Protein AF-A0A316QRC8-F1 (afdb_monomer)

Structure (mmCIF, N/CA/C/O backbone):
data_AF-A0A316QRC8-F1
#
_entry.id   AF-A0A316QRC8-F1
#
loop_
_atom_site.group_PDB
_atom_site.id
_atom_site.type_symbol
_atom_site.label_atom_id
_atom_site.label_alt_id
_atom_site.label_comp_id
_atom_site.label_asym_id
_atom_site.label_entity_id
_atom_site.label_seq_id
_atom_site.pdbx_PDB_ins_code
_atom_site.Cartn_x
_atom_site.Cartn_y
_atom_site.Cartn_z
_atom_site.occupancy
_atom_site.B_iso_or_equiv
_atom_site.auth_seq_id
_atom_site.auth_comp_id
_atom_site.auth_asym_id
_atom_site.auth_atom_id
_atom_site.pdbx_PDB_model_num
ATOM 1 N N . MET A 1 1 ? -57.124 28.593 66.346 1.00 30.78 1 MET A N 1
ATOM 2 C CA . MET A 1 1 ? -56.833 29.685 65.395 1.00 30.78 1 MET A CA 1
ATOM 3 C C . MET A 1 1 ? -55.646 30.478 65.911 1.00 30.78 1 MET A C 1
ATOM 5 O O . MET A 1 1 ? -55.720 30.934 67.038 1.00 30.78 1 MET A O 1
ATOM 9 N N . LYS A 1 2 ? -54.614 30.588 65.060 1.00 25.95 2 LYS A N 1
ATOM 10 C CA . LYS A 1 2 ? -53.671 31.711 64.886 1.00 25.95 2 LYS A CA 1
ATOM 11 C C . LYS A 1 2 ? -52.873 32.191 66.118 1.00 25.95 2 LYS A C 1
ATOM 13 O O . LYS A 1 2 ? -53.439 32.685 67.077 1.00 25.95 2 LYS A O 1
ATOM 18 N N . GLN A 1 3 ? -51.555 31.930 66.129 1.00 27.58 3 GLN A N 1
ATOM 19 C CA . GLN A 1 3 ? -50.476 32.797 65.573 1.00 27.58 3 GLN A CA 1
ATOM 20 C C . GLN A 1 3 ? -50.125 33.919 66.574 1.00 27.58 3 GLN A C 1
ATOM 22 O O . GLN A 1 3 ? -51.022 34.516 67.138 1.00 27.58 3 GLN A O 1
ATOM 27 N N . VAL A 1 4 ? -48.891 34.309 66.892 1.00 28.42 4 VAL A N 1
ATOM 28 C CA . VAL A 1 4 ? -47.523 34.095 66.398 1.00 28.42 4 VAL A CA 1
ATOM 29 C C . VAL A 1 4 ? -46.621 34.331 67.622 1.00 28.42 4 VAL A C 1
ATOM 31 O O . VAL A 1 4 ? -46.862 35.268 68.383 1.00 28.42 4 VAL A O 1
ATOM 34 N N . ARG A 1 5 ? -45.561 33.537 67.818 1.00 27.73 5 ARG A N 1
ATOM 35 C CA . ARG A 1 5 ? -44.483 33.825 68.783 1.00 27.73 5 ARG A CA 1
ATOM 36 C C . ARG A 1 5 ? -43.112 33.572 68.149 1.00 27.73 5 ARG A C 1
ATOM 38 O O . ARG A 1 5 ? -42.882 32.459 67.699 1.00 27.73 5 ARG A O 1
ATOM 45 N N . LYS A 1 6 ? -42.238 34.581 68.315 1.00 29.78 6 LYS A N 1
ATOM 46 C CA . LYS A 1 6 ? -40.765 34.548 68.507 1.00 29.78 6 LYS A CA 1
ATOM 47 C C . LYS A 1 6 ? -39.896 34.025 67.353 1.00 29.78 6 LYS A C 1
ATOM 49 O O . LYS A 1 6 ? -40.322 33.176 66.599 1.00 29.78 6 LYS A O 1
ATOM 54 N N . SER A 1 7 ? -38.604 34.326 67.247 1.00 27.55 7 SER A N 1
ATOM 55 C CA . SER A 1 7 ? -37.726 35.487 67.492 1.00 27.55 7 SER A CA 1
ATOM 56 C C . SER A 1 7 ? -36.323 34.990 67.103 1.00 27.55 7 SER A C 1
ATOM 58 O O . SER A 1 7 ? -35.970 33.902 67.538 1.00 27.55 7 SER A O 1
ATOM 60 N N . LEU A 1 8 ? -35.546 35.796 66.376 1.00 30.91 8 LEU A N 1
ATOM 61 C CA . LEU A 1 8 ? -34.074 35.814 66.279 1.00 30.91 8 LEU A CA 1
ATOM 62 C C . LEU A 1 8 ? -33.249 34.506 66.103 1.00 30.91 8 LEU A C 1
ATOM 64 O O . LEU A 1 8 ? -33.177 33.647 66.974 1.00 30.91 8 LEU A O 1
ATOM 68 N N . SER A 1 9 ? -32.393 34.575 65.072 1.00 27.25 9 SER A N 1
ATOM 69 C CA . SER A 1 9 ? -31.027 34.025 64.937 1.00 27.25 9 SER A CA 1
ATOM 70 C C . SER A 1 9 ? -30.808 32.837 63.979 1.00 27.25 9 SER A C 1
ATOM 72 O O . SER A 1 9 ? -31.315 31.745 64.179 1.00 27.25 9 SER A O 1
ATOM 74 N N . LYS A 1 10 ? -29.965 33.130 62.973 1.00 29.55 10 LYS A N 1
ATOM 75 C CA . LYS A 1 10 ? -28.967 32.296 62.275 1.00 29.55 10 LYS A CA 1
ATOM 76 C C . LYS A 1 10 ? -29.383 31.000 61.541 1.00 29.55 10 LYS A C 1
ATOM 78 O O . LYS A 1 10 ? -29.820 30.032 62.138 1.00 29.55 10 LYS A O 1
ATOM 83 N N . ILE A 1 11 ? -28.941 30.991 60.273 1.00 26.67 11 ILE A N 1
ATOM 84 C CA . ILE A 1 11 ? -28.459 29.867 59.443 1.00 26.67 11 ILE A CA 1
ATOM 85 C C . ILE A 1 11 ? -29.518 29.087 58.635 1.00 26.67 11 ILE A C 1
ATOM 87 O O . ILE A 1 11 ? -30.279 28.293 59.164 1.00 26.67 11 ILE A O 1
ATOM 91 N N . VAL A 1 12 ? -29.466 29.354 57.318 1.00 27.56 12 VAL A N 1
ATOM 92 C CA . VAL A 1 12 ? -29.507 28.436 56.155 1.00 27.56 12 VAL A CA 1
ATOM 93 C C . VAL A 1 12 ? -30.570 27.329 56.153 1.00 27.56 12 VAL A C 1
ATOM 95 O O . VAL A 1 12 ? -30.453 26.373 56.907 1.00 27.56 12 VAL A O 1
ATOM 98 N N . ALA A 1 13 ? -31.514 27.398 55.199 1.00 23.20 13 ALA A N 1
ATOM 99 C CA . ALA A 1 13 ? -31.775 26.365 54.175 1.00 23.20 13 ALA A CA 1
ATOM 100 C C . ALA A 1 13 ? -33.200 26.454 53.570 1.00 23.20 13 ALA A C 1
ATOM 102 O O . ALA A 1 13 ? -34.162 26.804 54.246 1.00 23.20 13 ALA A O 1
ATOM 103 N N . VAL A 1 14 ? -33.296 26.002 52.311 1.00 23.88 14 VAL A N 1
ATOM 104 C CA . VAL A 1 14 ? -34.482 25.470 51.605 1.00 23.88 14 VAL A CA 1
ATOM 105 C C . VAL A 1 14 ? -35.490 26.472 51.004 1.00 23.88 14 VAL A C 1
ATOM 107 O O . VAL A 1 14 ? -36.425 26.920 51.658 1.00 23.88 14 VAL A O 1
ATOM 110 N N . MET A 1 15 ? -35.392 26.678 49.684 1.00 23.02 15 MET A N 1
ATOM 111 C CA . MET A 1 15 ? -36.567 26.808 48.811 1.00 23.02 15 MET A CA 1
ATOM 112 C C . MET A 1 15 ? -36.724 25.497 48.033 1.00 23.02 15 MET A C 1
ATOM 114 O O . MET A 1 15 ? -35.818 25.093 47.309 1.00 23.02 15 MET A O 1
ATOM 118 N N . LEU A 1 16 ? -37.862 24.825 48.212 1.00 24.53 16 LEU A N 1
ATOM 119 C CA . LEU A 1 16 ? -38.222 23.581 47.538 1.00 24.53 16 LEU A CA 1
ATOM 120 C C . LEU A 1 16 ? -39.649 23.728 47.006 1.00 24.53 16 LEU A C 1
ATOM 122 O O . LEU A 1 16 ? -40.560 24.011 47.780 1.00 24.53 16 LEU A O 1
ATOM 126 N N . THR A 1 17 ? -39.790 23.506 45.697 1.00 25.14 17 THR A N 1
ATOM 127 C CA . THR A 1 17 ? -40.878 22.821 44.960 1.00 25.14 17 THR A CA 1
ATOM 128 C C . THR A 1 17 ? -41.356 23.568 43.713 1.00 25.14 17 THR A C 1
ATOM 130 O O . THR A 1 17 ? -42.276 24.374 43.761 1.00 25.14 17 THR A O 1
ATOM 133 N N . ALA A 1 18 ? -40.735 23.239 42.576 1.00 25.23 18 ALA A N 1
ATOM 134 C CA . ALA A 1 18 ? -41.411 22.738 41.372 1.00 25.23 18 ALA A CA 1
ATOM 135 C C . ALA A 1 18 ? -40.350 22.457 40.289 1.00 25.23 18 ALA A C 1
ATOM 137 O O . ALA A 1 18 ? -40.091 23.293 39.432 1.00 25.23 18 ALA A O 1
ATOM 138 N N . ALA A 1 19 ? -39.712 21.285 40.341 1.00 25.11 19 ALA A N 1
ATOM 139 C CA . ALA A 1 19 ? -38.920 20.770 39.227 1.00 25.11 19 ALA A CA 1
ATOM 140 C C . ALA A 1 19 ? -39.454 19.380 38.878 1.00 25.11 19 ALA A C 1
ATOM 142 O O . ALA A 1 19 ? -39.429 18.468 39.706 1.00 25.11 19 ALA A O 1
ATOM 143 N N . MET A 1 20 ? -40.000 19.260 37.668 1.00 26.17 20 MET A N 1
ATOM 144 C CA . MET A 1 20 ? -40.264 17.980 37.023 1.00 26.17 20 MET A CA 1
ATOM 145 C C . MET A 1 20 ? -38.960 17.175 36.999 1.00 26.17 20 MET A C 1
ATOM 147 O O . MET A 1 20 ? -37.925 17.673 36.561 1.00 26.17 20 MET A O 1
ATOM 151 N N . LEU A 1 21 ? -39.020 15.943 37.501 1.00 26.75 21 LEU A N 1
ATOM 152 C CA . LEU A 1 21 ? -37.953 14.953 37.408 1.00 26.75 21 LEU A CA 1
ATOM 153 C C . LEU A 1 21 ? -37.704 14.616 35.933 1.00 26.75 21 LEU A C 1
ATOM 155 O O . LEU A 1 21 ? -38.413 13.799 35.354 1.00 26.75 21 LEU A O 1
ATOM 159 N N . ILE A 1 22 ? -36.682 15.230 35.345 1.00 28.55 22 ILE A N 1
ATOM 160 C CA . ILE A 1 22 ? -35.956 14.660 34.212 1.00 28.55 22 ILE A CA 1
ATOM 161 C C . ILE A 1 22 ? -34.703 14.042 34.831 1.00 28.55 22 ILE A C 1
ATOM 163 O O . ILE A 1 22 ? -33.866 14.751 35.388 1.00 28.55 22 ILE A O 1
ATOM 167 N N . GLN A 1 23 ? -34.618 12.713 34.829 1.00 27.69 23 GLN A N 1
ATOM 168 C CA . GLN A 1 23 ? -33.390 12.019 35.210 1.00 27.69 23 GLN A CA 1
ATOM 169 C C . GLN A 1 23 ? -32.280 12.424 34.225 1.00 27.69 23 GLN A C 1
ATOM 171 O O . GLN A 1 23 ? -32.528 12.382 33.018 1.00 27.69 23 GLN A O 1
ATOM 176 N N . PRO A 1 24 ? -31.071 12.804 34.678 1.00 30.17 24 PRO A N 1
ATOM 177 C CA . PRO A 1 24 ? -29.953 12.938 33.761 1.00 30.17 24 PRO A CA 1
ATOM 178 C C . PRO A 1 24 ? -29.619 11.541 33.235 1.00 30.17 24 PRO A C 1
ATOM 180 O O . PRO A 1 24 ? -29.270 10.647 34.007 1.00 30.17 24 PRO A O 1
ATOM 183 N N . TYR A 1 25 ? -29.767 11.354 31.923 1.00 28.58 25 TYR A N 1
ATOM 184 C CA . TYR A 1 25 ? -29.182 10.229 31.202 1.00 28.58 25 TYR A CA 1
ATOM 185 C C . TYR A 1 25 ? -27.678 10.248 31.488 1.00 28.58 25 TYR A C 1
ATOM 187 O O . TYR A 1 25 ? -26.956 11.134 31.033 1.00 28.58 25 TYR A O 1
ATOM 195 N N . GLY A 1 26 ? -27.230 9.320 32.332 1.00 28.89 26 GLY A N 1
ATOM 196 C CA . GLY A 1 26 ? -25.821 9.142 32.636 1.00 28.89 26 GLY A CA 1
ATOM 197 C C . GLY A 1 26 ? -25.083 8.739 31.368 1.00 28.89 26 GLY A C 1
ATOM 198 O O . GLY A 1 26 ? -25.480 7.794 30.688 1.00 28.89 26 GLY A O 1
ATOM 199 N N . VAL A 1 27 ? -24.011 9.465 31.061 1.00 31.42 27 VAL A N 1
ATOM 200 C CA . VAL A 1 27 ? -22.961 9.011 30.149 1.00 31.42 27 VAL A CA 1
ATOM 201 C C . VAL A 1 27 ? -22.518 7.632 30.637 1.00 31.42 27 VAL A C 1
ATOM 203 O O . VAL A 1 27 ? -22.112 7.486 31.789 1.00 31.42 27 VAL A O 1
ATOM 206 N N . GLN A 1 28 ? -22.674 6.615 29.792 1.00 28.61 28 GLN A N 1
ATOM 207 C CA . GLN A 1 28 ? -22.219 5.258 30.077 1.00 28.61 28 GLN A CA 1
ATOM 208 C C . GLN A 1 28 ? -20.699 5.297 30.296 1.00 28.61 28 GLN A C 1
ATOM 210 O O . GLN A 1 28 ? -19.962 5.733 29.415 1.00 28.61 28 GLN A O 1
ATOM 215 N N . GLU A 1 29 ? -20.231 4.872 31.472 1.00 29.80 29 GLU A N 1
ATOM 216 C CA . GLU A 1 29 ? -18.806 4.661 31.731 1.00 29.80 29 GLU A CA 1
ATOM 217 C C . GLU A 1 29 ? -18.288 3.569 30.783 1.00 29.80 29 GLU A C 1
ATOM 219 O O . GLU A 1 29 ? -18.564 2.383 30.968 1.00 29.80 29 GLU A O 1
ATOM 224 N N . THR A 1 30 ? -17.535 3.948 29.753 1.00 32.03 30 THR A N 1
ATOM 225 C CA . THR A 1 30 ? -16.770 2.998 28.941 1.00 32.03 30 THR A CA 1
ATOM 226 C C . THR A 1 30 ? -15.555 2.550 29.747 1.00 32.03 30 THR A C 1
ATOM 228 O O . THR A 1 30 ? -14.552 3.258 29.839 1.00 32.03 30 THR A O 1
ATOM 231 N N . LYS A 1 31 ? -15.656 1.383 30.386 1.00 35.41 31 LYS A N 1
ATOM 232 C CA . LYS A 1 31 ? -14.523 0.708 31.031 1.00 35.41 31 LYS A CA 1
ATOM 233 C C . LYS A 1 31 ? -13.665 0.101 29.911 1.00 35.41 31 LYS A C 1
ATOM 235 O O . LYS A 1 31 ? -14.163 -0.744 29.174 1.00 35.41 31 LYS A O 1
ATOM 240 N N . ALA A 1 32 ? -12.426 0.566 29.749 1.00 37.91 32 ALA A N 1
ATOM 241 C CA . ALA A 1 32 ? -11.506 0.065 28.728 1.00 37.91 32 ALA A CA 1
ATOM 242 C C . ALA A 1 32 ? -11.290 -1.455 28.884 1.00 37.91 32 ALA A C 1
ATOM 244 O O . ALA A 1 32 ? -11.057 -1.938 29.998 1.00 37.91 32 ALA A O 1
ATOM 245 N N . GLU A 1 33 ? -11.395 -2.210 27.786 1.00 39.41 33 GLU A N 1
ATOM 246 C CA . GLU A 1 33 ? -11.033 -3.629 27.769 1.00 39.41 33 GLU A CA 1
ATOM 247 C C . GLU A 1 33 ? -9.541 -3.785 28.056 1.00 39.41 33 GLU A C 1
ATOM 249 O O . GLU A 1 33 ? -8.708 -3.022 27.564 1.00 39.41 33 GLU A O 1
ATOM 254 N N . LYS A 1 34 ? -9.211 -4.770 28.896 1.00 44.56 34 LYS A N 1
ATOM 255 C CA . LYS A 1 34 ? -7.848 -4.953 29.379 1.00 44.56 34 LYS A CA 1
ATOM 256 C C . LYS A 1 34 ? -6.979 -5.524 28.260 1.00 44.56 34 LYS A C 1
ATOM 258 O O . LYS A 1 34 ? -7.232 -6.659 27.853 1.00 44.56 34 LYS A O 1
ATOM 263 N N . SER A 1 35 ? -5.970 -4.796 27.769 1.00 57.34 35 SER A N 1
ATOM 264 C CA . SER A 1 35 ? -5.087 -5.375 26.744 1.00 57.34 35 SER A CA 1
ATOM 265 C C . SER A 1 35 ? -4.324 -6.578 27.303 1.00 57.34 35 SER A C 1
ATOM 267 O O . SER A 1 35 ? -4.022 -6.662 28.500 1.00 57.34 35 SER A O 1
ATOM 269 N N . THR A 1 36 ? -3.953 -7.508 26.422 1.00 68.44 36 THR A N 1
ATOM 270 C CA . THR A 1 36 ? -3.096 -8.654 26.766 1.00 68.44 36 THR A CA 1
ATOM 271 C C . THR A 1 36 ? -1.692 -8.243 27.216 1.00 68.44 36 THR A C 1
ATOM 273 O O . THR A 1 36 ? -0.978 -9.070 27.776 1.00 68.44 36 THR A O 1
ATOM 276 N N . TYR A 1 37 ? -1.318 -6.978 27.006 1.00 76.50 37 TYR A N 1
ATOM 277 C CA . TYR A 1 37 ? -0.013 -6.400 27.327 1.00 76.50 37 TYR A CA 1
ATOM 278 C C . TYR A 1 37 ? -0.043 -5.499 28.575 1.00 76.50 37 TYR A C 1
ATOM 280 O O . TYR A 1 37 ? 0.959 -4.883 28.920 1.00 76.50 37 TYR A O 1
ATOM 288 N N . GLY A 1 38 ? -1.173 -5.435 29.293 1.00 82.50 38 GLY A N 1
ATOM 289 C CA . GLY A 1 38 ? -1.253 -4.773 30.600 1.00 82.50 38 GLY A CA 1
ATOM 290 C C . GLY A 1 38 ? -1.376 -3.244 30.573 1.00 82.50 38 GLY A C 1
ATOM 291 O O . GLY A 1 38 ? -1.230 -2.629 31.629 1.00 82.50 38 GLY A O 1
ATOM 292 N N . ILE A 1 39 ? -1.675 -2.653 29.413 1.00 86.69 39 ILE A N 1
ATOM 293 C CA . ILE A 1 39 ? -1.931 -1.212 29.203 1.00 86.69 39 ILE A CA 1
ATOM 294 C C . ILE A 1 39 ? -3.258 -0.990 28.468 1.00 86.69 39 ILE A C 1
ATOM 296 O O . ILE A 1 39 ? -3.626 -1.812 27.637 1.00 86.69 39 ILE A O 1
ATOM 300 N N . ASN A 1 40 ? -4.000 0.075 28.756 1.00 85.62 40 ASN A N 1
ATOM 301 C CA . ASN A 1 40 ? -5.372 0.237 28.261 1.00 85.62 40 ASN A CA 1
ATOM 302 C C . ASN A 1 40 ? -5.612 1.582 27.576 1.00 85.62 40 ASN A C 1
ATOM 304 O O . ASN A 1 40 ? -4.918 2.565 27.835 1.00 85.62 40 ASN A O 1
ATOM 308 N N . ASN A 1 41 ? -6.662 1.614 26.752 1.00 85.69 41 ASN A N 1
ATOM 309 C CA . ASN A 1 41 ? -7.162 2.836 26.130 1.00 85.69 41 ASN A CA 1
ATOM 310 C C . ASN A 1 41 ? -7.628 3.870 27.168 1.00 85.69 41 ASN A C 1
ATOM 312 O O . ASN A 1 41 ? -8.006 3.494 28.286 1.00 85.69 41 ASN A O 1
ATOM 316 N N . PRO A 1 42 ? -7.652 5.166 26.802 1.00 89.94 42 PRO A N 1
ATOM 317 C CA . PRO A 1 42 ? -8.052 6.235 27.708 1.00 89.94 42 PRO A CA 1
ATOM 318 C C . PRO A 1 42 ? -9.459 6.020 28.279 1.00 89.94 42 PRO A C 1
ATOM 320 O O . PRO A 1 42 ? -10.414 5.731 27.557 1.00 89.94 42 PRO A O 1
ATOM 323 N N . VAL A 1 43 ? -9.613 6.237 29.585 1.00 87.06 43 VAL A N 1
ATOM 324 C CA . VAL A 1 43 ? -10.909 6.256 30.269 1.00 87.06 43 VAL A CA 1
ATOM 325 C C . VAL A 1 43 ? -11.386 7.698 30.394 1.00 87.06 43 VAL A C 1
ATOM 327 O O . VAL A 1 43 ? -10.783 8.528 31.080 1.00 87.06 43 VAL A O 1
ATOM 330 N N . ILE A 1 44 ? -12.506 7.991 29.743 1.00 83.81 44 ILE A N 1
ATOM 331 C CA . ILE A 1 44 ? -13.094 9.326 29.663 1.00 83.81 44 ILE A CA 1
ATOM 332 C C . ILE A 1 44 ? -14.321 9.352 30.570 1.00 83.81 44 ILE A C 1
ATOM 334 O O . ILE A 1 44 ? -15.245 8.561 30.413 1.00 83.81 44 ILE A O 1
ATOM 338 N N . THR A 1 45 ? -14.331 10.262 31.539 1.00 82.19 45 THR A N 1
ATOM 339 C CA . THR A 1 45 ? -15.472 10.464 32.450 1.00 82.19 45 THR A CA 1
ATOM 340 C C . THR A 1 45 ? -16.106 11.826 32.189 1.00 82.19 45 THR A C 1
ATOM 342 O O . THR A 1 45 ? -15.699 12.524 31.273 1.00 82.19 45 THR A O 1
ATOM 345 N N . SER A 1 46 ? -17.079 12.261 32.989 1.00 77.38 46 SER A N 1
ATOM 346 C CA . SER A 1 46 ? -17.583 13.640 32.910 1.00 77.38 46 SER A CA 1
ATOM 347 C C . SER A 1 46 ? -16.594 14.676 33.461 1.00 77.38 46 SER A C 1
ATOM 349 O O . SER A 1 46 ? -16.593 15.814 33.001 1.00 77.38 46 SER A O 1
ATOM 351 N N . THR A 1 47 ? -15.710 14.291 34.390 1.00 82.38 47 THR A N 1
ATOM 352 C CA . THR A 1 47 ? -14.854 15.225 35.160 1.00 82.38 47 THR A CA 1
ATOM 353 C C . THR A 1 47 ? -13.355 15.057 34.928 1.00 82.38 47 THR A C 1
ATOM 355 O O . THR A 1 47 ? -12.564 15.893 35.358 1.00 82.38 47 THR A O 1
ATOM 358 N N . ALA A 1 48 ? -12.934 13.985 34.259 1.00 88.38 48 ALA A N 1
ATOM 359 C CA . ALA A 1 48 ? -11.524 13.707 34.008 1.00 88.38 48 ALA A CA 1
ATOM 360 C C . ALA A 1 48 ? -11.317 12.841 32.766 1.00 88.38 48 ALA A C 1
ATOM 362 O O . ALA A 1 48 ? -12.246 12.164 32.315 1.00 88.38 48 ALA A O 1
ATOM 363 N N . THR A 1 49 ? -10.093 12.838 32.256 1.00 91.75 49 THR A N 1
ATOM 364 C CA . THR A 1 49 ? -9.571 11.785 31.382 1.00 91.75 49 THR A CA 1
ATOM 365 C C . THR A 1 49 ? -8.418 11.088 32.099 1.00 91.75 49 THR A C 1
ATOM 367 O O . THR A 1 49 ? -7.604 11.751 32.751 1.00 91.75 49 THR A O 1
ATOM 370 N N . ILE A 1 50 ? -8.377 9.758 32.018 1.00 93.00 50 ILE A N 1
ATOM 371 C CA . ILE A 1 50 ? -7.338 8.915 32.609 1.00 93.00 50 ILE A CA 1
ATOM 372 C C . ILE A 1 50 ? -6.687 8.095 31.493 1.00 93.00 50 ILE A C 1
ATOM 374 O O . ILE A 1 50 ? -7.372 7.313 30.844 1.00 93.00 50 ILE A O 1
ATOM 378 N N . TRP A 1 51 ? -5.385 8.257 31.288 1.00 95.00 51 TRP A N 1
ATOM 379 C CA . TRP A 1 51 ? -4.580 7.451 30.367 1.00 95.00 51 TRP A CA 1
ATOM 380 C C . TRP A 1 51 ? -3.733 6.464 31.155 1.00 95.00 51 TRP A C 1
ATOM 382 O O . TRP A 1 51 ? -3.187 6.842 32.192 1.00 95.00 51 TRP A O 1
ATOM 392 N N . ASP A 1 52 ? -3.548 5.246 30.657 1.00 95.56 52 ASP A N 1
ATOM 393 C CA . ASP A 1 52 ? -2.390 4.462 31.084 1.00 95.56 52 ASP A CA 1
ATOM 394 C C . ASP A 1 52 ? -1.109 5.079 30.514 1.00 95.56 52 ASP A C 1
ATOM 396 O O . ASP A 1 52 ? -1.130 5.852 29.551 1.00 95.56 52 ASP A O 1
ATOM 400 N N . SER A 1 53 ? 0.018 4.787 31.152 1.00 95.88 53 SER A N 1
ATOM 401 C CA . SER A 1 53 ? 1.316 5.309 30.746 1.00 95.88 53 SER A CA 1
ATOM 402 C C . SER A 1 53 ? 2.416 4.273 30.883 1.00 95.88 53 SER A C 1
ATOM 404 O O . SER A 1 53 ? 2.359 3.394 31.746 1.00 95.88 53 SER A O 1
ATOM 406 N N . ILE A 1 54 ? 3.432 4.407 30.038 1.00 97.12 54 ILE A N 1
ATOM 407 C CA . ILE A 1 54 ? 4.608 3.539 30.018 1.00 97.12 54 ILE A CA 1
ATOM 408 C C . ILE A 1 54 ? 5.897 4.357 29.979 1.00 97.12 54 ILE A C 1
ATOM 410 O O . ILE A 1 54 ? 5.894 5.515 29.554 1.00 97.12 54 ILE A O 1
ATOM 414 N N . TYR A 1 55 ? 6.998 3.742 30.401 1.00 97.94 55 TYR A N 1
ATOM 415 C CA . TYR A 1 55 ? 8.344 4.191 30.073 1.00 97.94 55 TYR A CA 1
ATOM 416 C C . TYR A 1 55 ? 8.890 3.358 28.917 1.00 97.94 55 TYR A C 1
ATOM 418 O O . TYR A 1 55 ? 8.853 2.128 28.970 1.00 97.94 55 TYR A O 1
ATOM 426 N N . PHE A 1 56 ? 9.396 4.043 27.894 1.00 97.81 56 PHE A N 1
ATOM 427 C CA . PHE A 1 56 ? 10.029 3.432 26.727 1.00 97.81 56 PHE A CA 1
ATOM 428 C C . PHE A 1 56 ? 11.026 4.425 26.114 1.00 97.81 56 PHE A C 1
ATOM 430 O O . PHE A 1 56 ? 10.650 5.570 25.850 1.00 97.81 56 PHE A O 1
ATOM 437 N N . GLY A 1 57 ? 12.285 4.026 25.923 1.00 97.12 57 GLY A N 1
ATOM 438 C CA . GLY A 1 57 ? 13.367 4.942 25.562 1.00 97.12 57 GLY A CA 1
ATOM 439 C C . GLY A 1 57 ? 13.832 5.872 26.695 1.00 97.12 57 GLY A C 1
ATOM 440 O O . GLY A 1 57 ? 13.212 6.009 27.757 1.00 97.12 57 GLY A O 1
ATOM 441 N N . THR A 1 58 ? 14.968 6.528 26.470 1.00 96.81 58 THR A N 1
ATOM 442 C CA . THR A 1 58 ? 15.609 7.480 27.390 1.00 96.81 58 THR A CA 1
ATOM 443 C C . THR A 1 58 ? 16.160 8.659 26.601 1.00 96.81 58 THR A C 1
ATOM 445 O O . THR A 1 58 ? 16.964 8.469 25.701 1.00 96.81 58 THR A O 1
ATOM 448 N N . TYR A 1 59 ? 15.799 9.886 26.970 1.00 94.94 59 TYR A N 1
ATOM 449 C CA . TYR A 1 59 ? 16.313 11.102 26.338 1.00 94.94 59 TYR A CA 1
ATOM 450 C C . TYR A 1 59 ? 16.849 12.056 27.405 1.00 94.94 59 TYR A C 1
ATOM 452 O O . TYR A 1 59 ? 16.255 12.195 28.469 1.00 94.94 59 TYR A O 1
ATOM 460 N N . ASN A 1 60 ? 18.002 12.686 27.160 1.00 90.81 60 ASN A N 1
ATOM 461 C CA . ASN A 1 60 ? 18.680 13.558 28.134 1.00 90.81 60 ASN A CA 1
ATOM 462 C C . ASN A 1 60 ? 18.892 12.919 29.528 1.00 90.81 60 ASN A C 1
ATOM 464 O O . ASN A 1 60 ? 18.839 13.600 30.548 1.00 90.81 60 ASN A O 1
ATOM 468 N N . ASN A 1 61 ? 19.198 11.615 29.559 1.00 89.94 61 ASN A N 1
ATOM 469 C CA . ASN A 1 61 ? 19.368 10.792 30.768 1.00 89.94 61 ASN A CA 1
ATOM 470 C C . ASN A 1 61 ? 18.094 10.587 31.610 1.00 89.94 61 ASN A C 1
ATOM 472 O O . ASN A 1 61 ? 18.185 10.124 32.748 1.00 89.94 61 ASN A O 1
ATOM 476 N N . GLU A 1 62 ? 16.916 10.877 31.058 1.00 93.31 62 GLU A N 1
ATOM 477 C CA . GLU A 1 62 ? 15.626 10.640 31.702 1.00 93.31 62 GLU A CA 1
ATOM 478 C C . GLU A 1 62 ? 14.776 9.675 30.871 1.00 93.31 62 GLU A C 1
ATOM 480 O O . GLU A 1 62 ? 14.746 9.739 29.640 1.00 93.31 62 GLU A O 1
ATOM 485 N N . LYS A 1 63 ? 14.080 8.753 31.544 1.00 96.31 63 LYS A N 1
ATOM 486 C CA . LYS A 1 63 ? 13.153 7.833 30.876 1.00 96.31 63 LYS A CA 1
ATOM 487 C C . LYS A 1 63 ? 12.007 8.622 30.261 1.00 96.31 63 LYS A C 1
ATOM 489 O O . LYS A 1 63 ? 11.383 9.438 30.941 1.00 96.31 63 LYS A O 1
ATOM 494 N N . ILE A 1 64 ? 11.683 8.335 29.005 1.00 96.75 64 ILE A N 1
ATOM 495 C CA . ILE A 1 64 ? 10.578 9.018 28.337 1.00 96.75 64 ILE A CA 1
ATOM 496 C C . ILE A 1 64 ? 9.270 8.396 28.814 1.00 96.75 64 ILE A C 1
ATOM 498 O O . ILE A 1 64 ? 9.050 7.192 28.672 1.00 96.75 64 ILE A O 1
ATOM 502 N N . ARG A 1 65 ? 8.398 9.224 29.393 1.00 96.56 65 ARG A N 1
ATOM 503 C CA . ARG A 1 65 ? 7.051 8.818 29.792 1.00 96.56 65 ARG A CA 1
ATOM 504 C C . ARG A 1 65 ? 6.071 9.068 28.653 1.00 96.56 65 ARG A C 1
ATOM 506 O O . ARG A 1 65 ? 5.887 10.209 28.222 1.00 96.56 65 ARG A O 1
ATOM 513 N N . TRP A 1 66 ? 5.401 8.008 28.229 1.00 97.06 66 TRP A N 1
ATOM 514 C CA . TRP A 1 66 ? 4.405 8.030 27.168 1.00 97.06 66 TRP A CA 1
ATOM 515 C C . TRP A 1 66 ? 3.021 7.777 27.745 1.00 97.06 66 TRP A C 1
ATOM 517 O O . TRP A 1 66 ? 2.831 6.814 28.488 1.00 97.06 66 TRP A O 1
ATOM 527 N N . ARG A 1 67 ? 2.042 8.610 27.391 1.00 95.38 67 ARG A N 1
ATOM 528 C CA . ARG A 1 67 ? 0.629 8.298 27.616 1.00 95.38 67 ARG A CA 1
ATOM 529 C C . ARG A 1 67 ? 0.083 7.473 26.453 1.00 95.38 67 ARG A C 1
ATOM 531 O O . ARG A 1 67 ? 0.414 7.735 25.298 1.00 95.38 67 ARG A O 1
ATOM 538 N N . VAL A 1 68 ? -0.756 6.495 26.770 1.00 96.19 68 VAL A N 1
ATOM 539 C CA . VAL A 1 68 ? -1.348 5.558 25.809 1.00 96.19 68 VAL A CA 1
ATOM 540 C C . VAL A 1 68 ? -2.620 6.163 25.226 1.00 96.19 68 VAL A C 1
ATOM 542 O O . VAL A 1 68 ? -3.634 6.233 25.916 1.00 96.19 68 VAL A O 1
ATOM 545 N N . LEU A 1 69 ? -2.569 6.636 23.980 1.00 94.00 69 LEU A N 1
ATOM 546 C CA . LEU A 1 69 ? -3.717 7.240 23.298 1.00 94.00 69 LEU A CA 1
ATOM 547 C C . LEU A 1 69 ? -4.671 6.192 22.721 1.00 94.00 69 LEU A C 1
ATOM 549 O O . LEU A 1 69 ? -5.883 6.399 22.757 1.00 94.00 69 LEU A O 1
ATOM 553 N N . ASP A 1 70 ? -4.131 5.096 22.192 1.00 90.94 70 ASP A N 1
ATOM 554 C CA . ASP A 1 70 ? -4.892 3.985 21.616 1.00 90.94 70 ASP A CA 1
ATOM 555 C C . ASP A 1 70 ? -4.068 2.695 21.675 1.00 90.94 70 ASP A C 1
ATOM 557 O O . ASP A 1 70 ? -2.841 2.727 21.636 1.00 90.94 70 ASP A O 1
ATOM 561 N N . VAL A 1 71 ? -4.745 1.561 21.748 1.00 82.12 71 VAL A N 1
ATOM 562 C CA . VAL A 1 71 ? -4.193 0.212 21.744 1.00 82.12 71 VAL A CA 1
ATOM 563 C C . VAL A 1 71 ? -5.104 -0.621 20.863 1.00 82.12 71 VAL A C 1
ATOM 565 O O . VAL A 1 71 ? -6.249 -0.910 21.222 1.00 82.12 71 VAL A O 1
ATOM 568 N N . ASN A 1 72 ? -4.580 -1.028 19.713 1.00 72.31 72 ASN A N 1
ATOM 569 C CA . ASN A 1 72 ? -5.276 -1.856 18.745 1.00 72.31 72 ASN A CA 1
ATOM 570 C C . ASN A 1 72 ? -4.462 -3.124 18.458 1.00 72.31 72 ASN A C 1
ATOM 572 O O . ASN A 1 72 ? -3.562 -3.159 17.621 1.00 72.31 72 ASN A O 1
ATOM 576 N N . GLY A 1 73 ? -4.774 -4.197 19.187 1.00 77.00 73 GLY A N 1
ATOM 577 C CA . GLY A 1 73 ? -4.055 -5.462 19.069 1.00 77.00 73 GLY A CA 1
ATOM 578 C C . GLY A 1 73 ? -2.617 -5.370 19.584 1.00 77.00 73 GLY A C 1
ATOM 579 O O . GLY A 1 73 ? -2.408 -5.298 20.792 1.00 77.00 73 GLY A O 1
ATOM 580 N N . GLU A 1 74 ? -1.650 -5.461 18.671 1.00 84.69 74 GLU A N 1
ATOM 581 C CA . GLU A 1 74 ? -0.213 -5.359 18.972 1.00 84.69 74 GLU A CA 1
ATOM 582 C C . GLU A 1 74 ? 0.310 -3.918 18.797 1.00 84.69 74 GLU A C 1
ATOM 584 O O . GLU A 1 74 ? 1.467 -3.669 19.098 1.00 84.69 74 GLU A O 1
ATOM 589 N N . ASP A 1 75 ? -0.511 -2.970 18.339 1.00 83.00 75 ASP A N 1
ATOM 590 C CA . ASP A 1 75 ? -0.129 -1.567 18.147 1.00 83.00 75 ASP A CA 1
ATOM 591 C C . ASP A 1 75 ? -0.585 -0.700 19.327 1.00 83.00 75 ASP A C 1
ATOM 593 O O . ASP A 1 75 ? -1.768 -0.708 19.676 1.00 83.00 75 ASP A O 1
ATOM 597 N N . ALA A 1 76 ? 0.335 0.054 19.927 1.00 90.31 76 ALA A N 1
ATOM 598 C CA . ALA A 1 76 ? 0.020 1.125 20.862 1.00 90.31 76 ALA A CA 1
ATOM 599 C C . ALA A 1 76 ? 0.399 2.489 20.280 1.00 90.31 76 ALA A C 1
ATOM 601 O O . ALA A 1 76 ? 1.577 2.770 20.059 1.00 90.31 76 ALA A O 1
ATOM 602 N N . PHE A 1 77 ? -0.594 3.365 20.130 1.00 94.69 77 PHE A N 1
ATOM 603 C CA . PHE A 1 77 ? -0.385 4.764 19.793 1.00 94.69 77 PHE A CA 1
ATOM 604 C C . PHE A 1 77 ? -0.060 5.562 21.054 1.00 94.69 77 PHE A C 1
ATOM 606 O O . PHE A 1 77 ? -0.859 5.644 21.993 1.00 94.69 77 PHE A O 1
ATOM 613 N N . LEU A 1 78 ? 1.128 6.150 21.083 1.00 97.81 78 LEU A N 1
ATOM 614 C CA . LEU A 1 78 ? 1.723 6.755 22.263 1.00 97.81 78 LEU A CA 1
ATOM 615 C C . LEU A 1 78 ? 2.027 8.230 22.026 1.00 97.81 78 LEU A C 1
ATOM 617 O O . LEU A 1 78 ? 2.461 8.623 20.946 1.00 97.81 78 LEU A O 1
ATOM 621 N N . PHE A 1 79 ? 1.861 9.042 23.068 1.00 96.94 79 PHE A N 1
ATOM 622 C CA . PHE A 1 79 ? 2.151 10.476 23.047 1.00 96.94 79 PHE A CA 1
ATOM 623 C C . PHE A 1 79 ? 3.004 10.873 24.246 1.00 96.94 79 PHE A C 1
ATOM 625 O O . PHE A 1 79 ? 2.729 10.441 25.367 1.00 96.94 79 PHE A O 1
ATOM 632 N N . SER A 1 80 ? 4.044 11.681 24.035 1.00 95.44 80 SER A N 1
ATOM 633 C CA . SER A 1 80 ? 4.929 12.074 25.132 1.00 95.44 80 SER A CA 1
ATOM 634 C C . SER A 1 80 ? 4.191 12.940 26.161 1.00 95.44 80 SER A C 1
ATOM 636 O O . SER A 1 80 ? 3.460 13.882 25.828 1.00 95.44 80 SER A O 1
ATOM 638 N N . GLU A 1 81 ? 4.384 12.643 27.447 1.00 91.62 81 GLU A N 1
ATOM 639 C CA . GLU A 1 81 ? 3.761 13.432 28.517 1.00 91.62 81 GLU A CA 1
ATOM 640 C C . GLU A 1 81 ? 4.404 14.817 28.652 1.00 91.62 81 GLU A C 1
ATOM 642 O O . GLU A 1 81 ? 3.716 15.831 28.792 1.00 91.62 81 GLU A O 1
ATOM 647 N N . SER A 1 82 ? 5.728 14.851 28.542 1.00 89.94 82 SER A N 1
ATOM 648 C CA . SER A 1 82 ? 6.537 16.057 28.673 1.00 89.94 82 SER A CA 1
ATOM 649 C C . SER A 1 82 ? 7.031 16.552 27.320 1.00 89.94 82 SER A C 1
ATOM 651 O O . SER A 1 82 ? 7.111 15.800 26.343 1.00 89.94 82 SER A O 1
ATOM 653 N N . VAL A 1 83 ? 7.373 17.839 27.283 1.00 91.62 83 VAL A N 1
ATOM 654 C CA . VAL A 1 83 ? 8.185 18.426 26.215 1.00 91.62 83 VAL A CA 1
ATOM 655 C C . VAL A 1 83 ? 9.592 17.850 26.344 1.00 91.62 83 VAL A C 1
ATOM 657 O O . VAL A 1 83 ? 10.225 18.023 27.383 1.00 91.62 83 VAL A O 1
ATOM 660 N N . LEU A 1 84 ? 10.059 17.139 25.318 1.00 92.38 84 LEU A N 1
ATOM 661 C CA . LEU A 1 84 ? 11.343 16.430 25.371 1.00 92.38 84 LEU A CA 1
ATOM 662 C C . LEU A 1 84 ? 12.519 17.308 24.931 1.00 92.38 84 LEU A C 1
ATOM 664 O O . LEU A 1 84 ? 13.646 17.096 25.370 1.00 92.38 84 LEU A O 1
ATOM 668 N N . ASP A 1 85 ? 12.257 18.291 24.070 1.00 92.75 85 ASP A N 1
ATOM 669 C CA . ASP A 1 85 ? 13.245 19.240 23.556 1.00 92.75 85 ASP A CA 1
ATOM 670 C C . ASP A 1 85 ? 12.547 20.528 23.079 1.00 92.75 85 ASP A C 1
ATOM 672 O O . ASP A 1 85 ? 11.317 20.581 22.991 1.00 92.75 85 ASP A O 1
ATOM 676 N N . VAL A 1 86 ? 13.323 21.559 22.747 1.00 91.00 86 VAL A N 1
ATOM 677 C CA . VAL A 1 86 ? 12.858 22.810 22.136 1.00 91.00 86 VAL A CA 1
ATOM 678 C C . VAL A 1 86 ? 13.655 23.040 20.858 1.00 91.00 86 VAL A C 1
ATOM 680 O O . VAL A 1 86 ? 14.852 23.314 20.901 1.00 91.00 86 VAL A O 1
ATOM 683 N N . GLN A 1 87 ? 12.988 22.941 19.711 1.00 90.50 87 GLN A N 1
ATOM 684 C CA . GLN A 1 87 ? 13.631 23.000 18.396 1.00 90.50 87 GLN A CA 1
ATOM 685 C C . GLN A 1 87 ? 12.848 23.910 17.441 1.00 90.50 87 GLN A C 1
ATOM 687 O O . GLN A 1 87 ? 11.635 24.108 17.612 1.00 90.50 87 GLN A O 1
ATOM 692 N N . PRO A 1 88 ? 13.513 24.495 16.429 1.00 91.38 88 PRO A N 1
ATOM 693 C CA . PRO A 1 88 ? 12.805 25.166 15.355 1.00 91.38 88 PRO A CA 1
ATOM 694 C C . PRO A 1 88 ? 12.067 24.147 14.490 1.00 91.38 88 PRO A C 1
ATOM 696 O O . PRO A 1 88 ? 12.580 23.057 14.240 1.00 91.38 88 PRO A O 1
ATOM 699 N N . PHE A 1 89 ? 10.888 24.514 13.985 1.00 88.69 89 PHE A N 1
ATOM 700 C CA . PHE A 1 89 ? 10.172 23.666 13.027 1.00 88.69 89 PHE A CA 1
ATOM 701 C C . PHE A 1 89 ? 10.975 23.502 11.724 1.00 88.69 89 PHE A C 1
ATOM 703 O O . PHE A 1 89 ? 11.103 22.405 11.177 1.00 88.69 89 PHE A O 1
ATOM 710 N N . HIS A 1 90 ? 11.592 24.592 11.259 1.00 87.56 90 HIS A N 1
ATOM 711 C CA . HIS A 1 90 ? 12.504 24.600 10.121 1.00 87.56 90 HIS A CA 1
ATOM 712 C C . HIS A 1 90 ? 13.696 25.523 10.380 1.00 87.56 90 HIS A C 1
ATOM 714 O O . HIS A 1 90 ? 13.547 26.585 10.979 1.00 87.56 90 HIS A O 1
ATOM 720 N N . ASN A 1 91 ? 14.887 25.128 9.934 1.00 80.38 91 ASN A N 1
ATOM 721 C CA . ASN A 1 91 ? 16.139 25.841 10.207 1.00 80.38 91 ASN A CA 1
ATOM 722 C C . ASN A 1 91 ? 16.521 26.898 9.150 1.00 80.38 91 ASN A C 1
ATOM 724 O O . ASN A 1 91 ? 17.608 27.470 9.230 1.00 80.38 91 ASN A O 1
ATOM 728 N N . LYS A 1 92 ? 15.652 27.164 8.169 1.00 74.44 92 LYS A N 1
ATOM 729 C CA . LYS A 1 92 ? 15.851 28.162 7.105 1.00 74.44 92 LYS A CA 1
ATOM 730 C C . LYS A 1 92 ? 14.650 29.103 7.012 1.00 74.44 92 LYS A C 1
ATOM 732 O O . LYS A 1 92 ? 13.539 28.721 7.365 1.00 74.44 92 LYS A O 1
ATOM 737 N N . SER A 1 93 ? 14.875 30.309 6.493 1.00 71.38 93 SER A N 1
ATOM 738 C CA . SER A 1 93 ? 13.802 31.226 6.105 1.00 71.38 93 SER A CA 1
ATOM 739 C C . SER A 1 93 ? 13.155 30.720 4.812 1.00 71.38 93 SER A C 1
ATOM 741 O O . SER A 1 93 ? 13.653 30.992 3.716 1.00 71.38 93 SER A O 1
ATOM 743 N N . ASP A 1 94 ? 12.095 29.931 4.939 1.00 64.25 94 ASP A N 1
ATOM 744 C CA . ASP A 1 94 ? 11.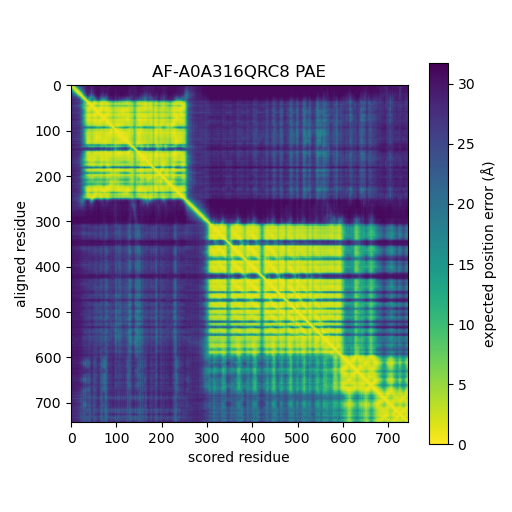315 29.427 3.812 1.00 64.25 94 ASP A CA 1
ATOM 745 C C . ASP A 1 94 ? 9.823 29.652 4.092 1.00 64.25 94 ASP A C 1
ATOM 747 O O . ASP A 1 94 ? 9.311 29.313 5.160 1.00 64.25 94 ASP A O 1
ATOM 751 N N . ASN A 1 95 ? 9.143 30.265 3.125 1.00 61.09 95 ASN A N 1
ATOM 752 C CA . ASN A 1 95 ? 7.745 30.670 3.233 1.00 61.09 95 ASN A CA 1
ATOM 753 C C . ASN A 1 95 ? 6.776 29.521 2.907 1.00 61.09 95 ASN A C 1
ATOM 755 O O . ASN A 1 95 ? 5.569 29.702 3.039 1.00 61.09 95 ASN A O 1
ATOM 759 N N . ASN A 1 96 ? 7.276 28.357 2.472 1.00 66.31 96 ASN A N 1
ATOM 760 C CA . ASN A 1 96 ? 6.455 27.215 2.070 1.00 66.31 96 ASN A CA 1
ATOM 761 C C . ASN A 1 96 ? 6.938 25.891 2.692 1.00 66.31 96 ASN A C 1
ATOM 763 O O . ASN A 1 96 ? 7.111 24.877 2.011 1.00 66.31 96 ASN A O 1
ATOM 767 N N . VAL A 1 97 ? 7.187 25.899 4.005 1.00 72.88 97 VAL A N 1
ATOM 768 C CA . VAL A 1 97 ? 7.567 24.689 4.744 1.00 72.88 97 VAL A CA 1
ATOM 769 C C . VAL A 1 97 ? 6.330 23.910 5.179 1.00 72.88 97 VAL A C 1
ATOM 771 O O . VAL A 1 97 ? 5.414 24.466 5.774 1.00 72.88 97 VAL A O 1
ATOM 774 N N . SER A 1 98 ? 6.351 22.600 4.942 1.00 76.44 98 SER A N 1
ATOM 775 C CA . SER A 1 98 ? 5.375 21.635 5.455 1.00 76.44 98 SER A CA 1
ATOM 776 C C . SER A 1 98 ? 6.047 20.679 6.439 1.00 76.44 98 SER A C 1
ATOM 778 O O . SER A 1 98 ? 7.277 20.632 6.507 1.00 76.44 98 SER A O 1
ATOM 780 N N . TRP A 1 99 ? 5.273 19.853 7.152 1.00 84.88 99 TRP A N 1
ATOM 781 C CA . TRP A 1 99 ? 5.843 18.773 7.968 1.00 84.88 99 TRP A CA 1
ATOM 782 C C . TRP A 1 99 ? 6.824 17.892 7.181 1.00 84.88 99 TRP A C 1
ATOM 784 O O . TRP A 1 99 ? 7.947 17.662 7.636 1.00 84.88 99 TRP A O 1
ATOM 794 N N . ALA A 1 100 ? 6.435 17.476 5.970 1.00 73.94 100 ALA A N 1
ATOM 795 C CA . ALA A 1 100 ? 7.220 16.592 5.110 1.00 73.94 100 ALA A CA 1
ATOM 796 C C . ALA A 1 100 ? 8.591 17.176 4.734 1.00 73.94 100 ALA A C 1
ATOM 798 O O . ALA A 1 100 ? 9.575 16.439 4.695 1.00 73.94 100 ALA A O 1
ATOM 799 N N . SER A 1 101 ? 8.663 18.494 4.512 1.00 70.38 101 SER A N 1
ATOM 800 C CA . SER A 1 101 ? 9.895 19.221 4.169 1.00 70.38 101 SER A CA 1
ATOM 801 C C . SER A 1 101 ? 10.604 19.858 5.376 1.00 70.38 101 SER A C 1
ATOM 803 O O . SER A 1 101 ? 11.622 20.538 5.216 1.00 70.38 101 SER A O 1
ATOM 805 N N . SER A 1 102 ? 10.088 19.666 6.594 1.00 83.06 102 SER A N 1
ATOM 806 C CA . SER A 1 102 ? 10.609 20.315 7.799 1.00 83.06 102 SER A CA 1
ATOM 807 C C . SER A 1 102 ? 11.937 19.703 8.261 1.00 83.06 102 SER A C 1
ATOM 809 O O . SER A 1 102 ? 12.125 18.486 8.247 1.00 83.06 102 SER A O 1
ATOM 811 N N . SER A 1 103 ? 12.866 20.539 8.745 1.00 84.81 103 SER A N 1
ATOM 812 C CA . SER A 1 103 ? 14.114 20.029 9.328 1.00 84.81 103 SER A CA 1
ATOM 813 C C . SER A 1 103 ? 13.866 19.346 10.673 1.00 84.81 103 SER A C 1
ATOM 815 O O . SER A 1 103 ? 14.659 18.504 11.089 1.00 84.81 103 SER A O 1
ATOM 817 N N . LEU A 1 104 ? 12.768 19.699 11.352 1.00 92.81 104 LEU A N 1
ATOM 818 C CA . LEU A 1 104 ? 12.350 19.068 12.596 1.00 92.81 104 LEU A CA 1
ATOM 819 C C . LEU A 1 104 ? 11.943 17.607 12.391 1.00 92.81 104 LEU A C 1
ATOM 821 O O . LEU A 1 104 ? 12.384 16.756 13.160 1.00 92.81 104 LEU A O 1
ATOM 825 N N . ARG A 1 105 ? 11.178 17.291 11.336 1.00 91.56 105 ARG A N 1
ATOM 826 C CA . ARG A 1 105 ? 10.858 15.902 10.971 1.00 91.56 105 ARG A CA 1
ATOM 827 C C . ARG A 1 105 ? 12.126 15.088 10.728 1.00 91.56 105 ARG A C 1
ATOM 829 O O . ARG A 1 105 ? 12.253 13.985 11.262 1.00 91.56 105 ARG A O 1
ATOM 836 N N . THR A 1 106 ? 13.074 15.642 9.964 1.00 80.69 106 THR A N 1
ATOM 837 C CA . THR A 1 106 ? 14.376 15.002 9.721 1.00 80.69 106 THR A CA 1
ATOM 838 C C . THR A 1 106 ? 15.107 14.739 11.033 1.00 80.69 106 THR A C 1
ATOM 840 O O . THR A 1 106 ? 15.618 13.643 11.237 1.00 80.69 106 THR A O 1
ATOM 843 N N . TRP A 1 107 ? 15.137 15.714 11.943 1.00 94.19 107 TRP A N 1
ATOM 844 C CA . TRP A 1 107 ? 15.779 15.564 13.247 1.00 94.19 107 TRP A CA 1
ATOM 845 C C . TRP A 1 107 ? 15.092 14.506 14.125 1.00 94.19 107 TRP A C 1
ATOM 847 O O . TRP A 1 107 ? 15.793 13.693 14.730 1.00 94.19 107 TRP A O 1
ATOM 857 N N . LEU A 1 108 ? 13.752 14.464 14.153 1.00 96.06 108 LEU A N 1
ATOM 858 C CA . LEU A 1 108 ? 12.985 13.460 14.901 1.00 96.06 108 LEU A CA 1
ATOM 859 C C . LEU A 1 108 ? 13.300 12.032 14.443 1.00 96.06 108 LEU A C 1
ATOM 861 O O . LEU A 1 108 ? 13.552 11.170 15.280 1.00 96.06 108 LEU A O 1
ATOM 865 N N . ASN A 1 109 ? 13.345 11.805 13.128 1.00 89.56 109 ASN A N 1
ATOM 866 C CA . ASN A 1 109 ? 13.568 10.484 12.522 1.00 89.56 109 ASN A CA 1
ATOM 867 C C . ASN A 1 109 ? 15.052 10.161 12.272 1.00 89.56 109 ASN A C 1
ATOM 869 O O . ASN A 1 109 ? 15.369 9.217 11.560 1.00 89.56 109 ASN A O 1
ATOM 873 N N . SER A 1 110 ? 15.971 10.943 12.842 1.00 80.62 110 SER A N 1
ATOM 874 C CA . SER A 1 110 ? 17.403 10.633 12.840 1.00 80.62 110 SER A CA 1
ATOM 875 C C . SER A 1 110 ? 17.997 10.892 14.222 1.00 80.62 110 SER A C 1
ATOM 877 O O . SER A 1 110 ? 17.987 10.029 15.089 1.00 80.62 110 SER A O 1
ATOM 879 N N . THR A 1 111 ? 18.429 12.123 14.479 1.00 89.31 111 THR A N 1
ATOM 880 C CA . THR A 1 111 ? 19.173 12.507 15.682 1.00 89.31 111 THR A CA 1
ATOM 881 C C . THR A 1 111 ? 18.416 12.224 16.976 1.00 89.31 111 THR A C 1
ATOM 883 O O . THR A 1 111 ? 19.023 11.756 17.937 1.00 89.31 111 THR A O 1
ATOM 886 N N . PHE A 1 112 ? 17.122 12.544 17.044 1.00 95.44 112 PHE A N 1
ATOM 887 C CA . PHE A 1 112 ? 16.316 12.244 18.227 1.00 95.44 112 PHE A CA 1
ATOM 888 C C . PHE A 1 112 ? 16.150 10.739 18.391 1.00 95.44 112 PHE A C 1
ATOM 890 O O . PHE A 1 112 ? 16.461 10.231 19.460 1.00 95.44 112 PHE A O 1
ATOM 897 N N . LEU A 1 113 ? 15.724 10.035 17.337 1.00 90.12 113 LEU A N 1
ATOM 898 C CA . LEU A 1 113 ? 15.536 8.587 17.353 1.00 90.12 113 LEU A CA 1
ATOM 899 C C . LEU A 1 113 ? 16.804 7.855 17.834 1.00 90.12 113 LEU A C 1
ATOM 901 O O . LEU A 1 113 ? 16.722 7.010 18.720 1.00 90.12 113 LEU A O 1
ATOM 905 N N . ASP A 1 114 ? 17.976 8.242 17.323 1.00 89.19 114 ASP A N 1
ATOM 906 C CA . ASP A 1 114 ? 19.278 7.669 17.689 1.00 89.19 114 ASP A CA 1
ATOM 907 C C . ASP A 1 114 ? 19.690 7.940 19.134 1.00 89.19 114 ASP A C 1
ATOM 909 O O . ASP A 1 114 ? 20.397 7.141 19.746 1.00 89.19 114 ASP A O 1
ATOM 913 N N . LYS A 1 115 ? 19.275 9.082 19.684 1.00 94.38 115 LYS A N 1
ATOM 914 C CA . LYS A 1 115 ? 19.576 9.459 21.068 1.00 94.38 115 LYS A CA 1
ATOM 915 C C . LYS A 1 115 ? 18.573 8.901 22.065 1.00 94.38 115 LYS A C 1
ATOM 917 O O . LYS A 1 115 ? 18.943 8.689 23.214 1.00 94.38 115 LYS A O 1
ATOM 922 N N . ALA A 1 116 ? 17.318 8.761 21.650 1.00 96.31 116 ALA A N 1
ATOM 923 C CA . ALA A 1 116 ? 16.195 8.410 22.503 1.00 96.31 116 ALA A CA 1
ATOM 924 C C . ALA A 1 116 ? 16.026 6.895 22.664 1.00 96.31 116 ALA A C 1
ATOM 926 O O . ALA A 1 116 ? 15.517 6.454 23.695 1.00 96.31 116 ALA A O 1
ATOM 927 N N . PHE A 1 117 ? 16.437 6.108 21.666 1.00 95.94 117 PHE A N 1
ATOM 928 C CA . PHE A 1 117 ? 16.161 4.675 21.606 1.00 95.94 117 PHE A CA 1
ATOM 929 C C . PHE A 1 117 ? 17.389 3.872 21.177 1.00 95.94 117 PHE A C 1
ATOM 931 O O . PHE A 1 117 ? 18.158 4.274 20.303 1.00 95.94 117 PHE A O 1
ATOM 938 N N . THR A 1 118 ? 17.545 2.697 21.772 1.00 93.81 118 THR A N 1
ATOM 939 C CA . THR A 1 118 ? 18.500 1.672 21.336 1.00 93.81 118 THR A CA 1
ATOM 940 C C . THR A 1 118 ? 18.061 1.025 20.018 1.00 93.81 118 THR A C 1
ATOM 942 O O . THR A 1 118 ? 16.893 1.086 19.646 1.00 93.81 118 THR A O 1
ATOM 945 N N . GLU A 1 119 ? 18.971 0.345 19.314 1.00 85.38 119 GLU A N 1
ATOM 946 C CA . GLU A 1 119 ? 18.643 -0.343 18.050 1.00 85.38 119 GLU A CA 1
ATOM 947 C C . GLU A 1 119 ? 17.527 -1.391 18.185 1.00 85.38 119 GLU A C 1
ATOM 949 O O . GLU A 1 119 ? 16.747 -1.590 17.255 1.00 85.38 119 GLU A O 1
ATOM 954 N N . ASP A 1 120 ? 17.417 -2.058 19.336 1.00 85.25 120 ASP A N 1
ATOM 955 C CA . ASP A 1 120 ? 16.349 -3.033 19.566 1.00 85.25 120 ASP A CA 1
ATOM 956 C C . ASP A 1 120 ? 15.006 -2.360 19.870 1.00 85.25 120 ASP A C 1
ATOM 958 O O . ASP A 1 120 ? 13.975 -2.816 19.374 1.00 85.25 120 ASP A O 1
ATOM 962 N N . GLU A 1 121 ? 15.009 -1.236 20.592 1.00 93.75 121 GLU A N 1
ATOM 963 C CA . GLU A 1 121 ? 13.811 -0.410 20.783 1.00 93.75 121 GLU A CA 1
ATOM 964 C C . GLU A 1 121 ? 13.336 0.194 19.453 1.00 93.75 121 GLU A C 1
ATOM 966 O O . GLU A 1 121 ? 12.145 0.149 19.151 1.00 93.75 121 GLU A O 1
ATOM 971 N N . LYS A 1 122 ? 14.249 0.684 18.599 1.00 87.56 122 LYS A N 1
ATOM 972 C CA . LYS A 1 122 ? 13.903 1.241 17.277 1.00 87.56 122 LYS A CA 1
ATOM 973 C C . LYS A 1 122 ? 13.148 0.245 16.400 1.00 87.56 122 LYS A C 1
ATOM 975 O O . LYS A 1 122 ? 12.202 0.641 15.730 1.00 87.56 122 LYS A O 1
ATOM 980 N N . LYS A 1 123 ? 13.508 -1.044 16.427 1.00 80.50 123 LYS A N 1
ATOM 981 C CA . LYS A 1 123 ? 12.801 -2.105 15.673 1.00 80.50 123 LYS A CA 1
ATOM 982 C C . LYS A 1 123 ? 11.357 -2.311 16.131 1.00 80.50 123 LYS A C 1
ATOM 984 O O . LYS A 1 123 ? 10.553 -2.871 15.388 1.00 80.50 123 LYS A O 1
ATOM 989 N N . GLN A 1 124 ? 11.041 -1.913 17.360 1.00 88.69 124 GLN A N 1
ATOM 990 C CA . GLN A 1 124 ? 9.703 -2.023 17.935 1.00 88.69 124 GLN A CA 1
ATOM 991 C C . GLN A 1 124 ? 8.861 -0.780 17.624 1.00 88.69 124 GLN A C 1
ATOM 993 O O . GLN A 1 124 ? 7.635 -0.860 17.663 1.00 88.69 124 GLN A O 1
ATOM 998 N N . ILE A 1 125 ? 9.486 0.351 17.283 1.00 88.81 125 ILE A N 1
ATOM 999 C CA . ILE A 1 125 ? 8.788 1.555 16.829 1.00 88.81 125 ILE A CA 1
ATOM 1000 C C . ILE A 1 125 ? 8.427 1.383 15.354 1.00 88.81 125 ILE A C 1
ATOM 1002 O O . ILE A 1 125 ? 9.292 1.259 14.485 1.00 88.81 125 ILE A O 1
ATOM 1006 N N . MET A 1 126 ? 7.133 1.371 15.066 1.00 75.31 126 MET A N 1
ATOM 1007 C CA . MET A 1 126 ? 6.628 1.141 13.721 1.00 75.31 126 MET A CA 1
ATOM 1008 C C . MET A 1 126 ? 6.906 2.343 12.816 1.00 75.31 126 MET A C 1
ATOM 1010 O O . MET A 1 126 ? 6.722 3.488 13.218 1.00 75.31 126 MET A O 1
ATOM 1014 N N . ASN A 1 127 ? 7.259 2.072 11.559 1.00 62.28 127 ASN A N 1
ATOM 1015 C CA . ASN A 1 127 ? 7.119 3.049 10.483 1.00 62.28 127 ASN A CA 1
ATOM 1016 C C . ASN A 1 127 ? 5.624 3.264 10.231 1.00 62.28 127 ASN A C 1
ATOM 1018 O O . ASN A 1 127 ? 4.971 2.395 9.648 1.00 62.28 127 ASN A O 1
ATOM 1022 N N . TYR A 1 128 ? 5.079 4.383 10.702 1.00 71.00 128 TYR A N 1
ATOM 1023 C CA . TYR A 1 128 ? 3.642 4.624 10.687 1.00 71.00 128 TYR A CA 1
ATOM 1024 C C . TYR A 1 128 ? 3.265 5.753 9.714 1.00 71.00 128 TYR A C 1
ATOM 1026 O O . TYR A 1 128 ? 3.927 6.794 9.706 1.00 71.00 128 TYR A O 1
ATOM 1034 N N . PRO A 1 129 ? 2.218 5.578 8.884 1.00 62.16 129 PRO A N 1
ATOM 1035 C CA . PRO A 1 129 ? 1.751 6.607 7.961 1.00 62.16 129 PRO A CA 1
ATOM 1036 C C . PRO A 1 129 ? 0.933 7.672 8.705 1.00 62.16 129 PRO A C 1
ATOM 1038 O O . PRO A 1 129 ? -0.283 7.559 8.866 1.00 62.16 129 PRO A O 1
ATOM 1041 N N . PHE A 1 130 ? 1.595 8.735 9.152 1.00 72.12 130 PHE A N 1
ATOM 1042 C CA . PHE A 1 130 ? 0.938 9.871 9.783 1.00 72.12 130 PHE A CA 1
ATOM 1043 C C . PHE A 1 130 ? 0.286 10.766 8.727 1.00 72.12 130 PHE A C 1
ATOM 1045 O O . PHE A 1 130 ? 0.958 11.383 7.900 1.00 72.12 130 PHE A O 1
ATOM 1052 N N . GLU A 1 131 ? -1.043 10.870 8.769 1.00 64.31 131 GLU A N 1
ATOM 1053 C CA . GLU A 1 131 ? -1.787 11.837 7.956 1.00 64.31 131 GLU A CA 1
ATOM 1054 C C . GLU A 1 131 ? -1.449 13.263 8.408 1.00 64.31 131 GLU A C 1
ATOM 1056 O O . GLU A 1 131 ? -1.581 13.579 9.595 1.00 64.31 131 GLU A O 1
ATOM 1061 N N . VAL A 1 132 ? -1.064 14.151 7.491 1.00 59.59 132 VAL A N 1
ATOM 1062 C CA . VAL A 1 132 ? -1.157 15.595 7.727 1.00 59.59 132 VAL A CA 1
ATOM 1063 C C . VAL A 1 132 ? -2.610 15.986 7.488 1.00 59.59 132 VAL A C 1
ATOM 1065 O O . VAL A 1 132 ? -3.154 15.822 6.399 1.00 59.59 132 VAL A O 1
ATOM 1068 N N . ASP A 1 133 ? -3.266 16.447 8.541 1.00 64.25 133 ASP A N 1
ATOM 1069 C CA . ASP A 1 133 ? -4.637 16.933 8.499 1.00 64.25 133 ASP A CA 1
ATOM 1070 C C . ASP A 1 133 ? -4.703 18.394 8.029 1.00 64.25 133 ASP A C 1
ATOM 1072 O O . ASP A 1 133 ? -3.718 19.134 8.046 1.00 64.25 133 ASP A O 1
ATOM 1076 N N . THR A 1 134 ? -5.887 18.823 7.592 1.00 63.66 134 THR A N 1
ATOM 1077 C CA . THR A 1 134 ? -6.137 20.226 7.241 1.00 63.66 134 THR A CA 1
ATOM 1078 C C . THR A 1 134 ? -6.464 21.034 8.471 1.00 63.66 134 THR A C 1
ATOM 1080 O O . THR A 1 134 ? -7.243 20.610 9.327 1.00 63.66 134 THR A O 1
ATOM 1083 N N . ASN A 1 135 ? -5.977 22.266 8.479 1.00 68.50 135 ASN A N 1
ATOM 1084 C CA . ASN A 1 135 ? -6.483 23.276 9.379 1.00 68.50 135 ASN A CA 1
ATOM 1085 C C . ASN A 1 135 ? -7.980 23.545 9.111 1.00 68.50 135 ASN A C 1
ATOM 1087 O O . ASN A 1 135 ? -8.322 23.895 7.979 1.00 68.50 135 ASN A O 1
ATOM 1091 N N . PRO A 1 136 ? -8.871 23.445 10.114 1.00 63.44 136 PRO A N 1
ATOM 1092 C CA . PRO A 1 136 ? -10.301 23.715 9.948 1.00 63.44 136 PRO A CA 1
ATOM 1093 C C . PRO A 1 136 ? -10.654 25.115 9.417 1.00 63.44 136 PRO A C 1
ATOM 1095 O O . PRO A 1 136 ? -11.749 25.293 8.886 1.00 63.44 136 PRO A O 1
ATOM 1098 N N . GLU A 1 137 ? -9.762 26.106 9.542 1.00 62.38 137 GLU A N 1
ATOM 1099 C CA . GLU A 1 137 ? -9.976 27.472 9.033 1.00 62.38 137 GLU A CA 1
ATOM 1100 C C . GLU A 1 137 ? -9.528 27.672 7.569 1.00 62.38 137 GLU A C 1
ATOM 1102 O O . GLU A 1 137 ? -9.900 28.670 6.949 1.00 62.38 137 GLU A O 1
ATOM 1107 N N . GLN A 1 138 ? -8.786 26.724 6.976 1.00 60.38 138 GLN A N 1
ATOM 1108 C CA . GLN A 1 138 ? -8.408 26.757 5.559 1.00 60.38 138 GLN A CA 1
ATOM 1109 C C . GLN A 1 138 ? -9.256 25.776 4.743 1.00 60.38 138 GLN A C 1
ATOM 1111 O O . GLN A 1 138 ? -9.023 24.572 4.735 1.00 60.38 138 GLN A O 1
ATOM 1116 N N . ALA A 1 139 ? -10.230 26.294 3.993 1.00 42.00 139 ALA A N 1
ATOM 1117 C CA . ALA A 1 139 ? -11.118 25.466 3.176 1.00 42.00 139 ALA A CA 1
ATOM 1118 C C . ALA A 1 139 ? -10.493 24.949 1.858 1.00 42.00 139 ALA A C 1
ATOM 1120 O O . ALA A 1 139 ? -11.164 24.211 1.138 1.00 42.00 139 ALA A O 1
ATOM 1121 N N . THR A 1 140 ? -9.260 25.331 1.487 1.00 39.66 140 THR A N 1
ATOM 1122 C CA . THR A 1 140 ? -8.745 25.106 0.115 1.00 39.66 140 THR A CA 1
ATOM 1123 C C . THR A 1 140 ? -7.213 24.995 -0.025 1.00 39.66 140 THR A C 1
ATOM 1125 O O . THR A 1 140 ? -6.638 25.604 -0.926 1.00 39.66 140 THR A O 1
ATOM 1128 N N . SER A 1 141 ? -6.522 24.207 0.798 1.00 35.50 141 SER A N 1
ATOM 1129 C CA . SER A 1 141 ? -5.130 23.803 0.518 1.00 35.50 141 SER A CA 1
ATOM 1130 C C . SER A 1 141 ? -4.975 22.293 0.743 1.00 35.50 141 SER A C 1
ATOM 1132 O O . SER A 1 141 ? -5.471 21.749 1.725 1.00 35.50 141 SER A O 1
ATOM 1134 N N . PHE A 1 142 ? -4.416 21.600 -0.256 1.00 39.06 142 PHE A N 1
ATOM 1135 C CA . PHE A 1 142 ? -4.497 20.146 -0.466 1.00 39.06 142 PHE A CA 1
ATOM 1136 C C . PHE A 1 142 ? -4.250 19.313 0.807 1.00 39.06 142 PHE A C 1
ATOM 1138 O O . PHE A 1 142 ? -3.110 19.204 1.258 1.00 39.06 142 PHE A O 1
ATOM 1145 N N . PRO A 1 143 ? -5.293 18.684 1.372 1.00 38.62 143 PRO A N 1
ATOM 1146 C CA . PRO A 1 143 ? -5.224 18.187 2.734 1.00 38.62 143 PRO A CA 1
ATOM 1147 C C . PRO A 1 143 ? -4.765 16.737 2.853 1.00 38.62 143 PRO A C 1
ATOM 1149 O O . PRO A 1 143 ? -5.426 15.989 3.548 1.00 38.62 143 PRO A O 1
ATOM 1152 N N . TRP A 1 144 ? -3.710 16.286 2.167 1.00 44.28 144 TRP A N 1
ATOM 1153 C CA . TRP A 1 144 ? -3.370 14.852 2.219 1.00 44.28 144 TRP A CA 1
ATOM 1154 C C . TRP A 1 144 ? -1.891 14.509 2.000 1.00 44.28 144 TRP A C 1
ATOM 1156 O O . TRP A 1 144 ? -1.595 13.495 1.367 1.00 44.28 144 TRP A O 1
ATOM 1166 N N . SER A 1 145 ? -0.940 15.301 2.504 1.00 49.28 145 SER A N 1
ATOM 1167 C CA . SER A 1 145 ? 0.425 14.773 2.615 1.00 49.28 145 SER A CA 1
ATOM 1168 C C . SER A 1 145 ? 0.461 13.743 3.747 1.00 49.28 145 SER A C 1
ATOM 1170 O O . SER A 1 145 ? 0.057 14.014 4.872 1.00 49.28 145 SER A O 1
ATOM 1172 N N . VAL A 1 146 ? 0.887 12.522 3.446 1.00 55.75 146 VAL A N 1
ATOM 1173 C CA . VAL A 1 146 ? 1.161 11.492 4.453 1.00 55.75 146 VAL A CA 1
ATOM 1174 C C . VAL A 1 146 ? 2.670 11.383 4.567 1.00 55.75 146 VAL A C 1
ATOM 1176 O O . VAL A 1 146 ? 3.351 11.291 3.547 1.00 55.75 146 VAL A O 1
ATOM 1179 N N . THR A 1 147 ? 3.191 11.395 5.789 1.00 63.81 147 THR A N 1
ATOM 1180 C CA . THR A 1 147 ? 4.594 11.063 6.049 1.00 63.81 147 THR A CA 1
ATOM 1181 C C . THR A 1 147 ? 4.664 9.719 6.748 1.00 63.81 147 THR A C 1
ATOM 1183 O O . THR A 1 147 ? 3.889 9.446 7.663 1.00 63.81 147 THR A O 1
ATOM 1186 N N . VAL A 1 148 ? 5.575 8.854 6.308 1.00 63.66 148 VAL A N 1
ATOM 1187 C CA . VAL A 1 148 ? 5.889 7.627 7.043 1.00 63.66 148 VAL A CA 1
ATOM 1188 C C . VAL A 1 148 ? 7.022 7.956 7.998 1.00 63.66 148 VAL A C 1
ATOM 1190 O O . VAL A 1 148 ? 8.128 8.262 7.558 1.00 63.66 148 VAL A O 1
ATOM 1193 N N . ASP A 1 149 ? 6.717 7.934 9.291 1.00 80.50 149 ASP A N 1
ATOM 1194 C CA . ASP A 1 149 ? 7.649 8.316 10.346 1.00 80.50 149 ASP A CA 1
ATOM 1195 C C . ASP A 1 149 ? 7.662 7.233 11.432 1.00 80.50 149 ASP A C 1
ATOM 1197 O O . ASP A 1 149 ? 6.626 6.640 11.735 1.00 80.50 149 ASP A O 1
ATOM 1201 N N . GLN A 1 150 ? 8.816 7.001 12.056 1.00 86.12 150 GLN A N 1
ATOM 1202 C CA . GLN A 1 150 ? 8.870 6.270 13.329 1.00 86.12 150 GLN A CA 1
ATOM 1203 C C . GLN A 1 150 ? 8.506 7.197 14.489 1.00 86.12 150 GLN A C 1
ATOM 1205 O O . GLN A 1 150 ? 7.857 6.791 15.450 1.00 86.12 150 GLN A O 1
ATOM 1210 N N . VAL A 1 151 ? 8.907 8.467 14.383 1.00 95.75 151 VAL A N 1
ATOM 1211 C CA . VAL A 1 151 ? 8.605 9.507 15.363 1.00 95.75 151 VAL A CA 1
ATOM 1212 C C . VAL A 1 151 ? 8.043 10.719 14.639 1.00 95.75 151 VAL A C 1
ATOM 1214 O O . VAL A 1 151 ? 8.700 11.303 13.776 1.00 95.75 151 VAL A O 1
ATOM 1217 N N . SER A 1 152 ? 6.837 11.133 15.019 1.00 95.25 152 SER A N 1
ATOM 1218 C CA . SER A 1 152 ? 6.179 12.308 14.444 1.00 95.25 152 SER A CA 1
ATOM 1219 C C . SER A 1 152 ? 5.755 13.301 15.523 1.00 95.25 152 SER A C 1
ATOM 1221 O O . SER A 1 152 ? 5.912 13.042 16.716 1.00 95.25 152 SER A O 1
ATOM 1223 N N . LEU A 1 153 ? 5.219 14.450 15.118 1.00 95.69 153 LEU A N 1
ATOM 1224 C CA . LEU A 1 153 ? 4.436 15.321 16.001 1.00 95.69 153 LEU A CA 1
ATOM 1225 C C . LEU A 1 153 ? 2.951 15.007 15.838 1.00 95.69 153 LEU A C 1
ATOM 1227 O O . LEU A 1 153 ? 2.552 14.615 14.742 1.00 95.69 153 LEU A O 1
ATOM 1231 N N . PRO A 1 154 ? 2.107 15.206 16.862 1.00 94.31 154 PRO A N 1
ATOM 1232 C CA . PRO A 1 154 ? 0.675 15.020 16.700 1.00 94.31 154 PRO A CA 1
ATOM 1233 C C . PRO A 1 154 ? 0.064 16.109 15.796 1.00 94.31 154 PRO A C 1
ATOM 1235 O O . PRO A 1 154 ? 0.652 17.173 15.574 1.00 94.31 154 PRO A O 1
ATOM 1238 N N . SER A 1 155 ? -1.129 15.841 15.274 1.00 90.00 155 SER A N 1
ATOM 1239 C CA . SER A 1 155 ? -1.919 16.773 14.458 1.00 90.00 155 SER A CA 1
ATOM 1240 C C . SER A 1 155 ? -3.017 17.463 15.260 1.00 90.00 155 SER A C 1
ATOM 1242 O O . SER A 1 155 ? -3.391 16.979 16.329 1.00 90.00 155 SER A O 1
ATOM 1244 N N . ILE A 1 156 ? -3.606 18.538 14.715 1.00 86.31 156 ILE A N 1
ATOM 1245 C CA . ILE A 1 156 ? -4.827 19.169 15.251 1.00 86.31 156 ILE A CA 1
ATOM 1246 C C . ILE A 1 156 ? -5.919 18.113 15.456 1.00 86.31 156 ILE A C 1
ATOM 1248 O O . ILE A 1 156 ? -6.520 18.042 16.530 1.00 86.31 156 ILE A O 1
ATOM 1252 N N . LYS A 1 157 ? -6.155 17.263 14.455 1.00 84.00 157 LYS A N 1
ATOM 1253 C CA . LYS A 1 157 ? -7.134 16.174 14.456 1.00 84.00 157 LYS A CA 1
ATOM 1254 C C . LYS A 1 157 ? -6.878 15.220 15.617 1.00 84.00 157 LYS A C 1
ATOM 1256 O O . LYS A 1 157 ? -7.788 14.961 16.392 1.00 84.00 157 LYS A O 1
ATOM 1261 N N . GLU A 1 158 ? -5.653 14.735 15.800 1.00 89.56 158 GLU A N 1
ATOM 1262 C CA . GLU A 1 158 ? -5.327 13.821 16.905 1.00 89.56 158 GLU A CA 1
ATOM 1263 C C . GLU A 1 158 ? -5.495 14.473 18.280 1.00 89.56 158 GLU A C 1
ATOM 1265 O O . GLU A 1 158 ? -6.105 13.871 19.164 1.00 89.56 158 GLU A O 1
ATOM 1270 N N . VAL A 1 159 ? -5.043 15.718 18.460 1.00 91.19 159 VAL A N 1
ATOM 1271 C CA . VAL A 1 159 ? -5.137 16.437 19.750 1.00 91.19 159 VAL A CA 1
ATOM 1272 C C . VAL A 1 159 ? -6.515 17.065 19.999 1.00 91.19 159 VAL A C 1
ATOM 1274 O O . VAL A 1 159 ? -6.722 17.754 21.003 1.00 91.19 159 VAL A O 1
ATOM 1277 N N . SER A 1 160 ? -7.468 16.811 19.102 1.00 86.69 160 SER A N 1
ATOM 1278 C CA . SER A 1 160 ? -8.897 17.108 19.245 1.00 86.69 160 SER A CA 1
ATOM 1279 C C . SER A 1 160 ? -9.773 15.853 19.143 1.00 86.69 160 SER A C 1
ATOM 1281 O O . SER A 1 160 ? -11.001 15.934 19.151 1.00 86.69 160 SER A O 1
ATOM 1283 N N . MET A 1 161 ? -9.183 14.653 19.093 1.00 81.75 161 MET A N 1
ATOM 1284 C CA . MET A 1 161 ? -9.956 13.416 19.072 1.00 81.75 161 MET A CA 1
ATOM 1285 C C . MET A 1 161 ? -10.393 13.014 20.477 1.00 81.75 161 MET A C 1
ATOM 1287 O O . MET A 1 161 ? -9.594 12.562 21.300 1.00 81.75 161 MET A O 1
ATOM 1291 N N . GLY A 1 162 ? -11.711 13.051 20.695 1.00 80.00 162 GLY A N 1
ATOM 1292 C CA . GLY A 1 162 ? -12.331 12.565 21.925 1.00 80.00 162 GLY A CA 1
ATOM 1293 C C . GLY A 1 162 ? -11.918 11.133 22.268 1.00 80.00 162 GLY A C 1
ATOM 1294 O O . GLY A 1 162 ? -11.619 10.868 23.422 1.00 80.00 162 GLY A O 1
ATOM 1295 N N . LYS A 1 163 ? -11.793 10.228 21.281 1.00 83.12 163 LYS A N 1
ATOM 1296 C CA . LYS A 1 163 ? -11.376 8.831 21.522 1.00 83.12 163 LYS A CA 1
ATOM 1297 C C . LYS A 1 163 ? -9.980 8.689 22.146 1.00 83.12 163 LYS A C 1
ATOM 1299 O O . LYS A 1 163 ? -9.762 7.761 22.911 1.00 83.12 163 LYS A O 1
ATOM 1304 N N . TYR A 1 164 ? -9.074 9.628 21.872 1.00 89.06 164 TYR A N 1
ATOM 1305 C CA . TYR A 1 164 ? -7.731 9.673 22.461 1.00 89.06 164 TYR A CA 1
ATOM 1306 C C . TYR A 1 164 ? -7.711 10.413 23.801 1.00 89.06 164 TYR A C 1
ATOM 1308 O O . TYR A 1 164 ? -6.653 10.622 24.390 1.00 89.06 164 TYR A O 1
ATOM 1316 N N . GLY A 1 165 ? -8.882 10.810 24.302 1.00 86.69 165 GLY A N 1
ATOM 1317 C CA . GLY A 1 165 ? -9.045 11.444 25.598 1.00 86.69 165 GLY A CA 1
ATOM 1318 C C . GLY A 1 165 ? -8.889 12.967 25.599 1.00 86.69 165 GLY A C 1
ATOM 1319 O O . GLY A 1 165 ? -8.945 13.571 26.677 1.00 86.69 165 GLY A O 1
ATOM 1320 N N . PHE A 1 166 ? -8.708 13.587 24.430 1.00 90.06 166 PHE A N 1
ATOM 1321 C CA . PHE A 1 166 ? -8.571 15.036 24.291 1.00 90.06 166 PHE A CA 1
ATOM 1322 C C . PHE A 1 166 ? -9.921 15.756 24.232 1.00 90.06 166 PHE A C 1
ATOM 1324 O O . PHE A 1 166 ? -10.950 15.176 23.882 1.00 90.06 166 PHE A O 1
ATOM 1331 N N . GLU A 1 167 ? -9.912 17.046 24.568 1.00 85.88 167 GLU A N 1
ATOM 1332 C CA . GLU A 1 167 ? -11.063 17.919 24.342 1.00 85.88 167 GLU A CA 1
ATOM 1333 C C . GLU A 1 167 ? -11.320 18.085 22.839 1.00 85.88 167 GLU A C 1
ATOM 1335 O O . GLU A 1 167 ? -10.427 18.464 22.082 1.00 85.88 167 GLU A O 1
ATOM 1340 N N . SER A 1 168 ? -12.556 17.815 22.428 1.00 81.75 168 SER A N 1
ATOM 1341 C CA . SER A 1 168 ? -13.008 17.845 21.037 1.00 81.75 168 SER A CA 1
ATOM 1342 C C . SER A 1 168 ? -12.888 19.213 20.373 1.00 81.75 168 SER A C 1
ATOM 1344 O O . SER A 1 168 ? -12.671 19.310 19.167 1.00 81.75 168 SER A O 1
ATOM 1346 N N . VAL A 1 169 ? -13.008 20.281 21.160 1.00 80.38 169 VAL A N 1
ATOM 1347 C CA . VAL A 1 169 ? -12.836 21.647 20.677 1.00 80.38 169 VAL A CA 1
ATOM 1348 C C . VAL A 1 169 ? -11.361 22.033 20.820 1.00 80.38 169 VAL A C 1
ATOM 1350 O O . VAL A 1 169 ? -10.824 22.117 21.926 1.00 80.38 169 VAL A O 1
ATOM 1353 N N . TYR A 1 170 ? -10.680 22.232 19.692 1.00 81.69 170 TYR A N 1
ATOM 1354 C CA . TYR A 1 170 ? -9.234 22.475 19.662 1.00 81.69 170 TYR A CA 1
ATOM 1355 C C . TYR A 1 170 ? -8.842 23.858 20.206 1.00 81.69 170 TYR A C 1
ATOM 1357 O O . TYR A 1 170 ? -7.916 23.964 21.005 1.00 81.69 170 TYR A O 1
ATOM 1365 N N . ASN A 1 171 ? -9.586 24.906 19.847 1.00 79.00 171 ASN A N 1
ATOM 1366 C CA . ASN A 1 171 ? -9.290 26.304 20.189 1.00 79.00 171 ASN A CA 1
ATOM 1367 C C . ASN A 1 171 ? -9.798 26.752 21.569 1.00 79.00 171 ASN A C 1
ATOM 1369 O O . ASN A 1 171 ? -10.065 27.936 21.782 1.00 79.00 171 ASN A O 1
ATOM 1373 N N . ILE A 1 172 ? -9.963 25.814 22.501 1.00 82.81 172 ILE A N 1
ATOM 1374 C CA . ILE A 1 172 ? -10.228 26.129 23.904 1.00 82.81 172 ILE A CA 1
ATOM 1375 C C . ILE A 1 172 ? -9.138 25.533 24.786 1.00 82.81 172 ILE A C 1
ATOM 1377 O O . ILE A 1 172 ? -8.616 24.446 24.508 1.00 82.81 172 ILE A O 1
ATOM 1381 N N . ALA A 1 173 ? -8.825 26.248 25.865 1.00 85.94 173 ALA A N 1
ATOM 1382 C CA . ALA A 1 173 ? -7.917 25.779 26.900 1.00 85.94 173 ALA A CA 1
ATOM 1383 C C . ALA A 1 173 ? -8.387 24.423 27.442 1.00 85.94 173 ALA A C 1
ATOM 1385 O O . ALA A 1 173 ? -9.578 24.211 27.697 1.00 85.94 173 ALA A O 1
ATOM 1386 N N . SER A 1 174 ? -7.453 23.486 27.588 1.00 88.12 174 SER A N 1
ATOM 1387 C CA . SER A 1 174 ? -7.767 22.143 28.059 1.00 88.12 174 SER A CA 1
ATOM 1388 C C . SER A 1 174 ? -6.562 21.473 28.696 1.00 88.12 174 SER A C 1
ATOM 1390 O O . SER A 1 174 ? -5.567 21.179 28.029 1.00 88.12 174 SER A O 1
ATOM 1392 N N . ALA A 1 175 ? -6.743 21.048 29.946 1.00 88.56 175 ALA A N 1
ATOM 1393 C CA . ALA A 1 175 ? -5.769 20.253 30.690 1.00 88.56 175 ALA A CA 1
ATOM 1394 C C . ALA A 1 175 ? -5.373 18.936 30.004 1.00 88.56 175 ALA A C 1
ATOM 1396 O O . ALA A 1 175 ? -4.355 18.334 30.343 1.00 88.56 175 ALA A O 1
ATOM 1397 N N . THR A 1 176 ? -6.160 18.470 29.029 1.00 89.81 176 THR A N 1
ATOM 1398 C CA . THR A 1 176 ? -5.827 17.281 28.234 1.00 89.81 176 THR A CA 1
ATOM 1399 C C . THR A 1 176 ? -4.626 17.507 27.309 1.00 89.81 176 THR A C 1
ATOM 1401 O O . THR A 1 176 ? -3.878 16.558 27.069 1.00 89.81 176 THR A O 1
ATOM 1404 N N . ARG A 1 177 ? -4.403 18.751 26.860 1.00 90.62 177 ARG A N 1
ATOM 1405 C CA . ARG A 1 177 ? -3.317 19.176 25.958 1.00 90.62 177 ARG A CA 1
ATOM 1406 C C . ARG A 1 177 ? -2.164 19.897 26.661 1.00 90.62 177 ARG A C 1
ATOM 1408 O O . ARG A 1 177 ? -1.100 20.064 26.070 1.00 90.62 177 ARG A O 1
ATOM 1415 N N . GLU A 1 178 ? -2.352 20.295 27.915 1.00 86.62 178 GLU A N 1
ATOM 1416 C CA . GLU A 1 178 ? -1.301 20.906 28.731 1.00 86.62 178 GLU A CA 1
ATOM 1417 C C . GLU A 1 178 ? -0.078 19.986 28.891 1.00 86.62 178 GLU A C 1
ATOM 1419 O O . GLU A 1 178 ? -0.171 18.749 28.857 1.00 86.62 178 GLU A O 1
ATOM 1424 N N . THR A 1 179 ? 1.085 20.603 29.080 1.00 72.62 179 THR A N 1
ATOM 1425 C CA . THR A 1 179 ? 2.349 19.919 29.381 1.00 72.62 179 THR A CA 1
ATOM 1426 C C . THR A 1 179 ? 2.444 19.617 30.883 1.00 72.62 179 THR A C 1
ATOM 1428 O O . THR A 1 179 ? 1.786 20.262 31.698 1.00 72.62 179 THR A O 1
ATOM 1431 N N . GLU A 1 180 ? 3.232 18.615 31.286 1.00 67.62 180 GLU A N 1
ATOM 1432 C CA . GLU A 1 180 ? 3.423 18.290 32.713 1.00 67.62 180 GLU A CA 1
ATOM 1433 C C . GLU A 1 180 ? 4.143 19.413 33.484 1.00 67.62 180 GLU A C 1
ATOM 1435 O O . GLU A 1 180 ? 3.863 19.633 34.661 1.00 67.62 180 GLU A O 1
ATOM 1440 N N . THR A 1 181 ? 5.024 20.165 32.816 1.00 59.50 181 THR A N 1
ATOM 1441 C CA . THR A 1 181 ? 5.848 21.220 33.431 1.00 59.50 181 THR A CA 1
ATOM 1442 C C . THR A 1 181 ? 5.262 22.627 33.308 1.00 59.50 181 THR A C 1
ATOM 1444 O O . THR A 1 181 ? 5.835 23.559 33.868 1.00 59.50 181 THR A O 1
ATOM 1447 N N . GLY A 1 182 ? 4.145 22.807 32.592 1.00 50.56 182 GLY A N 1
ATOM 1448 C CA . GLY A 1 182 ? 3.496 24.109 32.403 1.00 50.56 182 GLY A CA 1
ATOM 1449 C C . GLY A 1 182 ? 4.343 25.134 31.645 1.00 50.56 182 GLY A C 1
ATOM 1450 O O . GLY A 1 182 ? 4.073 26.319 31.728 1.00 50.56 182 GLY A O 1
ATOM 1451 N N . THR A 1 183 ? 5.391 24.721 30.933 1.00 46.56 183 THR A N 1
ATOM 1452 C CA . THR A 1 183 ? 6.292 25.651 30.241 1.00 46.56 183 THR A CA 1
ATOM 1453 C C . THR A 1 183 ? 6.208 25.466 28.732 1.00 46.56 183 THR A C 1
ATOM 1455 O O . THR A 1 183 ? 6.853 24.574 28.181 1.00 46.56 183 THR A O 1
ATOM 1458 N N . GLY A 1 184 ? 5.463 26.354 28.073 1.00 68.38 184 GLY A N 1
ATOM 1459 C CA . GLY A 1 184 ? 5.711 26.731 26.681 1.00 68.38 184 GLY A CA 1
ATOM 1460 C C . GLY A 1 184 ? 4.771 26.166 25.614 1.00 68.38 184 GLY A C 1
ATOM 1461 O O . GLY A 1 184 ? 4.163 25.107 25.757 1.00 68.38 184 GLY A O 1
ATOM 1462 N N . VAL A 1 185 ? 4.704 26.928 24.520 1.00 86.38 185 VAL A N 1
ATOM 1463 C CA . VAL A 1 185 ? 4.064 26.572 23.247 1.00 86.38 185 VAL A CA 1
ATOM 1464 C C . VAL A 1 185 ? 4.755 25.346 22.645 1.00 86.38 185 VAL A C 1
ATOM 1466 O O . VAL A 1 185 ? 5.981 25.238 22.738 1.00 86.38 185 VAL A O 1
ATOM 1469 N N . TRP A 1 186 ? 4.011 24.440 22.010 1.00 92.38 186 TRP A N 1
ATOM 1470 C CA . TRP A 1 186 ? 4.571 23.263 21.337 1.00 92.38 186 TRP A CA 1
ATOM 1471 C C . TRP A 1 186 ? 3.985 23.038 19.942 1.00 92.38 186 TRP A C 1
ATOM 1473 O O . TRP A 1 186 ? 2.834 23.380 19.670 1.00 92.38 186 TRP A O 1
ATOM 1483 N N . TRP A 1 187 ? 4.816 22.488 19.054 1.00 93.56 187 TRP A N 1
ATOM 1484 C CA . TRP A 1 187 ? 4.502 22.330 17.634 1.00 93.56 187 TRP A CA 1
ATOM 1485 C C . TRP A 1 187 ? 3.521 21.188 17.365 1.00 93.56 187 TRP A C 1
ATOM 1487 O O . TRP A 1 187 ? 3.600 20.127 17.987 1.00 93.56 187 TRP A O 1
ATOM 1497 N N . LEU A 1 188 ? 2.682 21.372 16.348 1.00 92.94 188 LEU A N 1
ATOM 1498 C CA . LEU A 1 188 ? 1.968 20.298 15.661 1.00 92.94 188 LEU A CA 1
ATOM 1499 C C . LEU A 1 188 ? 2.552 20.088 14.266 1.00 92.94 188 LEU A C 1
ATOM 1501 O O . LEU A 1 188 ? 3.206 20.971 13.713 1.00 92.94 188 LEU A O 1
ATOM 1505 N N . ARG A 1 189 ? 2.274 18.929 13.664 1.00 90.44 189 ARG A N 1
ATOM 1506 C CA . ARG A 1 189 ? 2.610 18.694 12.247 1.00 90.44 189 ARG A CA 1
ATOM 1507 C C . ARG A 1 189 ? 1.641 19.366 11.262 1.00 90.44 189 ARG A C 1
ATOM 1509 O O . ARG A 1 189 ? 1.890 19.360 10.061 1.00 90.44 189 ARG A O 1
ATOM 1516 N N . THR A 1 190 ? 0.530 19.910 11.753 1.00 86.69 190 THR A N 1
ATOM 1517 C CA . THR A 1 190 ? -0.506 20.561 10.944 1.00 86.69 190 THR A CA 1
ATOM 1518 C C . THR A 1 190 ? -0.075 21.969 10.527 1.00 86.69 190 THR A C 1
ATOM 1520 O O . THR A 1 190 ? 0.443 22.733 11.343 1.00 86.69 190 THR A O 1
ATOM 1523 N N . ASN A 1 191 ? -0.337 22.352 9.276 1.00 80.19 191 ASN A N 1
ATOM 1524 C CA . ASN A 1 191 ? -0.109 23.728 8.824 1.00 80.19 191 ASN A CA 1
ATOM 1525 C C . ASN A 1 191 ? -1.091 24.709 9.501 1.00 80.19 191 ASN A C 1
ATOM 1527 O O . ASN A 1 191 ? -2.236 24.373 9.816 1.00 80.19 191 ASN A O 1
ATOM 1531 N N . GLY A 1 192 ? -0.638 25.939 9.726 1.00 77.06 192 GLY A N 1
ATOM 1532 C CA . GLY A 1 192 ? -1.432 27.042 10.260 1.00 77.06 192 GLY A CA 1
ATOM 1533 C C . GLY A 1 192 ? -2.373 27.671 9.226 1.00 77.06 192 GLY A C 1
ATOM 1534 O O . GLY A 1 192 ? -2.515 27.204 8.099 1.00 77.06 192 GLY A O 1
ATOM 1535 N N . GLY A 1 193 ? -3.021 28.767 9.619 1.00 68.69 193 GLY A N 1
ATOM 1536 C CA . GLY A 1 193 ? -4.039 29.468 8.832 1.00 68.69 193 GLY A CA 1
ATOM 1537 C C . GLY A 1 193 ? -3.507 30.303 7.660 1.00 68.69 193 GLY A C 1
ATOM 1538 O O . GLY A 1 193 ? -4.308 30.881 6.926 1.00 68.69 193 GLY A O 1
ATOM 1539 N N . GLY A 1 194 ? -2.191 30.358 7.433 1.00 66.50 194 GLY A N 1
ATOM 1540 C CA . GLY A 1 194 ? -1.562 31.120 6.346 1.00 66.50 194 GLY A CA 1
ATOM 1541 C C . GLY A 1 194 ? -0.217 30.538 5.901 1.00 66.50 194 GLY A C 1
ATOM 1542 O O . GLY A 1 194 ? 0.340 29.675 6.578 1.00 66.50 194 GLY A O 1
ATOM 1543 N N . ASP A 1 195 ? 0.298 31.019 4.765 1.00 63.72 195 ASP A N 1
ATOM 1544 C CA . ASP A 1 195 ? 1.562 30.555 4.174 1.00 63.72 195 ASP A CA 1
ATOM 1545 C C . ASP A 1 195 ? 2.726 30.673 5.174 1.00 63.72 195 ASP A C 1
ATOM 1547 O O . ASP A 1 195 ? 2.952 31.731 5.768 1.00 63.72 195 ASP A O 1
ATOM 1551 N N . GLY A 1 196 ? 3.450 29.571 5.389 1.00 65.38 196 GLY A N 1
ATOM 1552 C CA . GLY A 1 196 ? 4.589 29.503 6.312 1.00 65.38 196 GLY A CA 1
ATOM 1553 C C . GLY A 1 196 ? 4.234 29.504 7.807 1.00 65.38 196 GLY A C 1
ATOM 1554 O O . GLY A 1 196 ? 5.144 29.505 8.643 1.00 65.38 196 GLY A O 1
ATOM 1555 N N . LEU A 1 197 ? 2.943 29.496 8.167 1.00 81.81 197 LEU A N 1
ATOM 1556 C CA . LEU A 1 197 ? 2.484 29.341 9.549 1.00 81.81 197 LEU A CA 1
ATOM 1557 C C . LEU A 1 197 ? 2.303 27.860 9.881 1.00 81.81 197 LEU A C 1
ATOM 1559 O O . LEU A 1 197 ? 1.784 27.096 9.070 1.00 81.81 197 LEU A O 1
ATOM 1563 N N . ILE A 1 198 ? 2.681 27.468 11.093 1.00 87.25 198 ILE A N 1
ATOM 1564 C CA . ILE A 1 198 ? 2.532 26.103 11.608 1.00 87.25 198 ILE A CA 1
ATOM 1565 C C . ILE A 1 198 ? 1.639 26.141 12.838 1.00 87.25 198 ILE A C 1
ATOM 1567 O O . ILE A 1 198 ? 1.794 27.028 13.678 1.00 87.25 198 ILE A O 1
ATOM 1571 N N . ALA A 1 199 ? 0.699 25.201 12.932 1.00 90.00 199 ALA A N 1
ATOM 1572 C CA . ALA A 1 199 ? -0.194 25.112 14.073 1.00 90.00 199 ALA A CA 1
ATOM 1573 C C . ALA A 1 199 ? 0.570 24.736 15.347 1.00 90.00 199 ALA A C 1
ATOM 1575 O O . ALA A 1 199 ? 1.506 23.931 15.344 1.00 90.00 199 ALA A O 1
ATOM 1576 N N . ASP A 1 200 ? 0.128 25.308 16.454 1.00 91.69 200 ASP A N 1
ATOM 1577 C CA . ASP A 1 200 ? 0.762 25.164 17.750 1.00 91.69 200 ASP A CA 1
ATOM 1578 C C . ASP A 1 200 ? -0.283 25.107 18.862 1.00 91.69 200 ASP A C 1
ATOM 1580 O O . ASP A 1 200 ? -1.444 25.493 18.698 1.00 91.69 200 ASP A O 1
ATOM 1584 N N . VAL A 1 201 ? 0.129 24.575 20.005 1.00 91.50 201 VAL A N 1
ATOM 1585 C CA . VAL A 1 201 ? -0.687 24.553 21.217 1.00 91.50 201 VAL A CA 1
ATOM 1586 C C . VAL A 1 201 ? -0.008 25.413 22.268 1.00 91.50 201 VAL A C 1
ATOM 1588 O O . VAL A 1 201 ? 1.172 25.222 22.570 1.00 91.50 201 VAL A O 1
ATOM 1591 N N . THR A 1 202 ? -0.760 26.354 22.833 1.00 88.38 202 THR A N 1
ATOM 1592 C CA . THR A 1 202 ? -0.287 27.282 23.858 1.00 88.38 202 THR A CA 1
ATOM 1593 C C . THR A 1 202 ? -0.171 26.618 25.227 1.00 88.38 202 THR A C 1
ATOM 1595 O O . THR A 1 202 ? -0.586 25.480 25.448 1.00 88.38 202 THR A O 1
ATOM 1598 N N . GLU A 1 203 ? 0.426 27.344 26.171 1.00 83.50 203 GLU A N 1
ATOM 1599 C CA . GLU A 1 203 ? 0.742 26.861 27.521 1.00 83.50 203 GLU A CA 1
ATOM 1600 C C . GLU A 1 203 ? -0.483 26.336 28.296 1.00 83.50 203 GLU A C 1
ATOM 1602 O O . GLU A 1 203 ? -0.381 25.338 29.003 1.00 83.50 203 GLU A O 1
ATOM 1607 N N . ASP A 1 204 ? -1.652 26.951 28.107 1.00 83.12 204 ASP A N 1
ATOM 1608 C CA . ASP A 1 204 ? -2.945 26.566 28.699 1.00 83.12 204 ASP A CA 1
ATOM 1609 C C . ASP A 1 204 ? -3.655 25.416 27.950 1.00 83.12 204 ASP A C 1
ATOM 1611 O O . ASP A 1 204 ? -4.828 25.109 28.187 1.00 83.12 204 ASP A O 1
ATOM 1615 N N . GLY A 1 205 ? -2.964 24.780 27.000 1.00 84.12 205 GLY A N 1
ATOM 1616 C CA . GLY A 1 205 ? -3.507 23.699 26.185 1.00 84.12 205 GLY A CA 1
ATOM 1617 C C . GLY A 1 205 ? -4.518 24.165 25.134 1.00 84.12 205 GLY A C 1
ATOM 1618 O O . GLY A 1 205 ? -5.229 23.325 24.577 1.00 84.12 205 GLY A O 1
ATOM 1619 N N . CYS A 1 206 ? -4.619 25.469 24.864 1.00 85.75 206 CYS A N 1
ATOM 1620 C CA . CYS A 1 206 ? -5.441 25.998 23.782 1.00 85.75 206 CYS A CA 1
ATOM 1621 C C . CYS A 1 206 ? -4.724 25.838 22.432 1.00 85.75 206 CYS A C 1
ATOM 1623 O O . CYS A 1 206 ? -3.548 26.156 22.287 1.00 85.75 206 CYS A O 1
ATOM 1625 N N . GLY A 1 207 ? -5.416 25.305 21.431 1.00 82.12 207 GLY A N 1
ATOM 1626 C CA . GLY A 1 207 ? -4.893 25.190 20.077 1.00 82.12 207 GLY A CA 1
ATOM 1627 C C . GLY A 1 207 ? -5.060 26.476 19.265 1.00 82.12 207 GLY A C 1
ATOM 1628 O O . GLY A 1 207 ? -6.117 27.107 19.319 1.00 82.12 207 GLY A O 1
ATOM 1629 N N . VAL A 1 208 ? -4.055 26.853 18.471 1.00 76.94 208 VAL A N 1
ATOM 1630 C CA . VAL A 1 208 ? -4.076 28.085 17.667 1.00 76.94 208 VAL A CA 1
ATOM 1631 C C . VAL A 1 208 ? -4.178 27.747 16.179 1.00 76.94 208 VAL A C 1
ATOM 1633 O O . VAL A 1 208 ? -3.193 27.390 15.537 1.00 76.94 208 VAL A O 1
ATOM 1636 N N . TYR A 1 209 ? -5.376 27.900 15.599 1.00 73.19 209 TYR A N 1
ATOM 1637 C CA . TYR A 1 209 ? -5.606 27.641 14.169 1.00 73.19 209 TYR A CA 1
ATOM 1638 C C . TYR A 1 209 ? -4.793 28.560 13.259 1.00 73.19 209 TYR A C 1
ATOM 1640 O O . TYR A 1 209 ? -4.278 28.112 12.241 1.00 73.19 209 TYR A O 1
ATOM 1648 N N . THR A 1 210 ? -4.601 29.830 13.617 1.00 74.38 210 THR A N 1
ATOM 1649 C CA . THR A 1 210 ? -3.767 30.720 12.797 1.00 74.38 210 THR A CA 1
ATOM 1650 C C . THR A 1 210 ? -2.328 30.215 12.697 1.00 74.38 210 THR A C 1
ATOM 1652 O O . THR A 1 210 ? -1.681 30.449 11.682 1.00 74.38 210 THR A O 1
ATOM 1655 N N . GLY A 1 211 ? -1.856 29.472 13.701 1.00 81.31 211 GLY A N 1
ATOM 1656 C CA . GLY A 1 211 ? -0.473 29.047 13.836 1.00 81.31 211 GLY A CA 1
ATOM 1657 C C . GLY A 1 211 ? 0.485 30.211 14.076 1.00 81.31 211 GLY A C 1
ATOM 1658 O O . GLY A 1 211 ? 0.094 31.384 14.145 1.00 81.31 211 GLY A O 1
ATOM 1659 N N . ILE A 1 212 ? 1.767 29.878 14.160 1.00 82.31 212 ILE A N 1
ATOM 1660 C CA . ILE A 1 212 ? 2.868 30.831 14.285 1.00 82.31 212 ILE A CA 1
ATOM 1661 C C . ILE A 1 212 ? 3.884 30.622 13.157 1.00 82.31 212 ILE A C 1
ATOM 1663 O O . ILE A 1 212 ? 4.098 29.509 12.680 1.00 82.31 212 ILE A O 1
ATOM 1667 N N . SER A 1 213 ? 4.512 31.713 12.713 1.00 82.81 213 SER A N 1
ATOM 1668 C CA . SER A 1 213 ? 5.562 31.651 11.689 1.00 82.81 213 SER A CA 1
ATOM 1669 C C . SER A 1 213 ? 6.768 30.870 12.203 1.00 82.81 213 SER A C 1
ATOM 1671 O O . SER A 1 213 ? 7.175 31.034 13.355 1.00 82.81 213 SER A O 1
ATOM 1673 N N . THR A 1 214 ? 7.385 30.076 11.334 1.00 82.75 214 THR A N 1
ATOM 1674 C CA . THR A 1 214 ? 8.636 29.369 11.644 1.00 82.75 214 THR A CA 1
ATOM 1675 C C . THR A 1 214 ? 9.839 30.311 11.756 1.00 82.75 214 THR A C 1
ATOM 1677 O O . THR A 1 214 ? 10.857 29.935 12.336 1.00 82.75 214 THR A O 1
ATOM 1680 N N . TRP A 1 215 ? 9.726 31.550 11.263 1.00 83.00 215 TRP A N 1
ATOM 1681 C CA . TRP A 1 215 ? 10.816 32.524 11.207 1.00 83.00 215 TRP A CA 1
ATOM 1682 C C . TRP A 1 215 ? 10.437 33.863 11.851 1.00 83.00 215 TRP A C 1
ATOM 1684 O O . TRP A 1 215 ? 9.305 34.344 11.742 1.00 83.00 215 TRP A O 1
ATOM 1694 N N . ASN A 1 216 ? 11.384 34.491 12.552 1.00 80.56 216 ASN A N 1
ATOM 1695 C CA . ASN A 1 216 ? 11.213 35.835 13.094 1.00 80.56 216 ASN A CA 1
ATOM 1696 C C . ASN A 1 216 ? 11.954 36.864 12.232 1.00 80.56 216 ASN A C 1
ATOM 1698 O O . ASN A 1 216 ? 13.155 37.066 12.382 1.00 80.56 216 ASN A O 1
ATOM 1702 N N . GLU A 1 217 ? 11.206 37.571 11.384 1.00 78.19 217 GLU A N 1
ATOM 1703 C CA . GLU A 1 217 ? 11.727 38.616 10.487 1.00 78.19 217 GLU A CA 1
ATOM 1704 C C . GLU A 1 217 ? 12.435 39.773 11.212 1.00 78.19 217 GLU A C 1
ATOM 1706 O O . GLU A 1 217 ? 13.285 40.443 10.632 1.00 78.19 217 GLU A O 1
ATOM 1711 N N . LEU A 1 218 ? 12.114 40.025 12.487 1.00 78.19 218 LEU A N 1
ATOM 1712 C CA . LEU A 1 218 ? 12.740 41.107 13.254 1.00 78.19 218 LEU A CA 1
ATOM 1713 C C . LEU A 1 218 ? 14.111 40.718 13.813 1.00 78.19 218 LEU A C 1
ATOM 1715 O O . LEU A 1 218 ? 14.967 41.586 13.971 1.00 78.19 218 LEU A O 1
ATOM 1719 N N . THR A 1 219 ? 14.309 39.440 14.148 1.00 81.94 219 THR A N 1
ATOM 1720 C CA . THR A 1 219 ? 15.566 38.946 14.735 1.00 81.94 219 THR A CA 1
ATOM 1721 C C . THR A 1 219 ? 16.436 38.200 13.728 1.00 81.94 219 THR A C 1
ATOM 1723 O O . THR A 1 219 ? 17.631 38.063 13.963 1.00 81.94 219 THR A O 1
ATOM 1726 N N . GLY A 1 220 ? 15.870 37.755 12.601 1.00 80.81 220 GLY A N 1
ATOM 1727 C CA . GLY A 1 220 ? 16.565 36.933 11.611 1.00 80.81 220 GLY A CA 1
ATOM 1728 C C . GLY A 1 220 ? 16.852 35.512 12.102 1.00 80.81 220 GLY A C 1
ATOM 1729 O O . GLY A 1 220 ? 17.808 34.895 11.642 1.00 80.81 220 GLY A O 1
ATOM 1730 N N . GLU A 1 221 ? 16.059 35.009 13.051 1.00 82.25 221 GLU A N 1
ATOM 1731 C CA . GLU A 1 221 ? 16.249 33.698 13.680 1.00 82.25 221 GLU A CA 1
ATOM 1732 C C . GLU A 1 221 ? 14.989 32.833 13.551 1.00 82.25 221 GLU A C 1
ATOM 1734 O O . GLU A 1 221 ? 13.859 33.337 13.551 1.00 82.25 221 GLU A O 1
ATOM 1739 N N . ALA A 1 222 ? 15.184 31.514 13.474 1.00 84.88 222 ALA A N 1
ATOM 1740 C CA . ALA A 1 222 ? 14.091 30.550 13.482 1.00 84.88 222 ALA A CA 1
ATOM 1741 C C . ALA A 1 222 ? 13.377 30.548 14.842 1.00 84.88 222 ALA A C 1
ATOM 1743 O O . ALA A 1 222 ? 14.014 30.560 15.898 1.00 84.88 222 ALA A O 1
ATOM 1744 N N . ARG A 1 223 ? 12.043 30.497 14.824 1.00 85.56 223 ARG A N 1
ATOM 1745 C CA . ARG A 1 223 ? 11.241 30.351 16.039 1.00 85.56 223 ARG A CA 1
ATOM 1746 C C . ARG A 1 223 ? 11.319 28.922 16.542 1.00 85.56 223 ARG A C 1
ATOM 1748 O O . ARG A 1 223 ? 11.166 27.982 15.767 1.00 85.56 223 ARG A O 1
ATOM 1755 N N . THR A 1 224 ? 11.502 28.770 17.846 1.00 88.81 224 THR A N 1
ATOM 1756 C CA . THR A 1 224 ? 11.524 27.472 18.514 1.00 88.81 224 THR A CA 1
ATOM 1757 C C . THR A 1 224 ? 10.266 27.276 19.351 1.00 88.81 224 THR A C 1
ATOM 1759 O O . THR A 1 224 ? 9.695 28.234 19.874 1.00 88.81 224 THR A O 1
ATOM 1762 N N . ALA A 1 225 ? 9.832 26.025 19.470 1.00 90.44 225 ALA A N 1
ATOM 1763 C CA . ALA A 1 225 ? 8.755 25.620 20.365 1.00 90.44 225 ALA A CA 1
ATOM 1764 C C . ALA A 1 225 ? 9.045 24.215 20.908 1.00 90.44 225 ALA A C 1
ATOM 1766 O O . ALA A 1 225 ? 9.966 23.532 20.445 1.00 90.44 225 ALA A O 1
ATOM 1767 N N . GLY A 1 226 ? 8.285 23.806 21.920 1.00 91.69 226 GLY A N 1
ATOM 1768 C CA . GLY A 1 226 ? 8.412 22.496 22.543 1.00 91.69 226 GLY A CA 1
ATOM 1769 C C . GLY A 1 226 ? 8.081 21.351 21.586 1.00 91.69 226 GLY A C 1
ATOM 1770 O O . GLY A 1 226 ? 7.189 21.457 20.743 1.00 91.69 226 GLY A O 1
ATOM 1771 N N . ILE A 1 227 ? 8.799 20.240 21.741 1.00 93.62 227 ILE A N 1
ATOM 1772 C CA . ILE A 1 227 ? 8.631 19.010 20.969 1.00 93.62 227 ILE A CA 1
ATOM 1773 C C . ILE A 1 227 ? 7.960 17.955 21.847 1.00 93.62 227 ILE A C 1
ATOM 1775 O O . ILE A 1 227 ? 8.530 17.510 22.847 1.00 93.62 227 ILE A O 1
ATOM 1779 N N . ARG A 1 228 ? 6.747 17.550 21.458 1.00 94.25 228 ARG A N 1
ATOM 1780 C CA . ARG A 1 228 ? 6.003 16.449 22.079 1.00 94.25 228 ARG A CA 1
ATOM 1781 C C . ARG A 1 228 ? 5.707 15.377 21.037 1.00 94.25 228 ARG A C 1
ATOM 1783 O O . ARG A 1 228 ? 4.716 15.505 20.319 1.00 94.25 228 ARG A O 1
ATOM 1790 N N . PRO A 1 229 ? 6.584 14.379 20.878 1.00 97.00 229 PRO A N 1
ATOM 1791 C CA . PRO A 1 229 ? 6.417 13.407 19.817 1.00 97.00 229 PRO A CA 1
ATOM 1792 C C . PRO A 1 229 ? 5.283 12.414 20.083 1.00 97.00 229 PRO A C 1
ATOM 1794 O O . PRO A 1 229 ? 4.867 12.183 21.223 1.00 97.00 229 PRO A O 1
ATOM 1797 N N . VAL A 1 230 ? 4.843 11.783 19.000 1.00 98.06 230 VAL A N 1
ATOM 1798 C CA . VAL A 1 230 ? 4.003 10.588 18.981 1.00 98.06 230 VAL A CA 1
ATOM 1799 C C . VAL A 1 230 ? 4.726 9.433 18.292 1.00 98.06 230 VAL A C 1
ATOM 1801 O O . VAL A 1 230 ? 5.523 9.662 17.379 1.00 98.06 230 VAL A O 1
ATOM 1804 N N . ILE A 1 231 ? 4.433 8.203 18.721 1.00 97.69 231 ILE A N 1
ATOM 1805 C CA . ILE A 1 231 ? 4.957 6.962 18.129 1.00 97.69 231 ILE A CA 1
ATOM 1806 C C . ILE A 1 231 ? 3.879 5.873 18.101 1.00 97.69 231 ILE A C 1
ATOM 1808 O O . ILE A 1 231 ? 2.969 5.881 18.931 1.00 97.69 231 ILE A O 1
ATOM 1812 N N . HIS A 1 232 ? 4.022 4.914 17.188 1.00 92.56 232 HIS A N 1
ATOM 1813 C CA . HIS A 1 232 ? 3.300 3.641 17.219 1.00 92.56 232 HIS A CA 1
ATOM 1814 C C . HIS A 1 232 ? 4.260 2.532 17.650 1.00 92.56 232 HIS A C 1
ATOM 1816 O O . HIS A 1 232 ? 5.294 2.319 17.016 1.00 92.56 232 HIS A O 1
ATOM 1822 N N . LEU A 1 233 ? 3.951 1.856 18.754 1.00 94.06 233 LEU A N 1
ATOM 1823 C CA . LEU A 1 233 ? 4.809 0.838 19.356 1.00 94.06 233 LEU A CA 1
ATOM 1824 C C . LEU A 1 233 ? 4.235 -0.558 19.121 1.00 94.06 233 LEU A C 1
ATOM 1826 O O . LEU A 1 233 ? 3.102 -0.844 19.506 1.00 94.06 233 LEU A O 1
ATOM 1830 N N . ASN A 1 234 ? 5.049 -1.453 18.562 1.00 83.81 234 ASN A N 1
ATOM 1831 C CA . ASN A 1 234 ? 4.739 -2.871 18.467 1.00 83.81 234 ASN A CA 1
ATOM 1832 C C . ASN A 1 234 ? 4.910 -3.554 19.827 1.00 83.81 234 ASN A C 1
ATOM 1834 O O . ASN A 1 234 ? 6.010 -3.928 20.230 1.00 83.81 234 ASN A O 1
ATOM 1838 N N . LEU A 1 235 ? 3.796 -3.774 20.516 1.00 83.25 235 LEU A N 1
ATOM 1839 C CA . LEU A 1 235 ? 3.723 -4.431 21.817 1.00 83.25 235 LEU A CA 1
ATOM 1840 C C . LEU A 1 235 ? 4.248 -5.869 21.791 1.00 83.25 235 LEU A C 1
ATOM 1842 O O . LEU A 1 235 ? 4.654 -6.406 22.825 1.00 83.25 235 LEU A O 1
ATOM 1846 N N . LYS A 1 236 ? 4.278 -6.519 20.624 1.00 79.62 236 LYS A N 1
ATOM 1847 C CA . LYS A 1 236 ? 4.876 -7.842 20.483 1.00 79.62 236 LYS A CA 1
ATOM 1848 C C . LYS A 1 236 ? 6.383 -7.733 20.326 1.00 79.62 236 LYS A C 1
ATOM 1850 O O . LYS A 1 236 ? 6.916 -7.576 19.233 1.00 79.62 236 LYS A O 1
ATOM 1855 N N . GLY A 1 237 ? 7.058 -7.910 21.452 1.00 69.75 237 GLY A N 1
ATOM 1856 C CA . GLY A 1 237 ? 8.513 -7.864 21.533 1.00 69.75 237 GLY A CA 1
ATOM 1857 C C . GLY A 1 237 ? 9.036 -6.569 22.134 1.00 69.75 237 GLY A C 1
ATOM 1858 O O . GLY A 1 237 ? 10.229 -6.519 22.410 1.00 69.75 237 GLY A O 1
ATOM 1859 N N . ALA A 1 238 ? 8.170 -5.580 22.388 1.00 83.31 238 ALA A N 1
ATOM 1860 C CA . ALA A 1 238 ? 8.548 -4.400 23.148 1.00 83.31 238 ALA A CA 1
ATOM 1861 C C . ALA A 1 238 ? 8.774 -4.700 24.628 1.00 83.31 238 ALA A C 1
ATOM 1863 O O . ALA A 1 238 ? 7.918 -5.290 25.291 1.00 83.31 238 ALA A O 1
ATOM 1864 N N . ASP A 1 239 ? 9.922 -4.253 25.135 1.00 87.94 239 ASP A N 1
ATOM 1865 C CA . ASP A 1 239 ? 10.260 -4.275 26.556 1.00 87.94 239 ASP A CA 1
ATOM 1866 C C . ASP A 1 239 ? 10.036 -2.873 27.131 1.00 87.94 239 ASP A C 1
ATOM 1868 O O . ASP A 1 239 ? 10.918 -2.018 27.121 1.00 87.94 239 ASP A O 1
ATOM 1872 N N . PHE A 1 240 ? 8.798 -2.603 27.544 1.00 92.56 240 PHE A N 1
ATOM 1873 C CA . PHE A 1 240 ? 8.399 -1.333 28.145 1.00 92.56 240 PHE A CA 1
ATOM 1874 C C . PHE A 1 240 ? 8.050 -1.515 29.623 1.00 92.56 240 PHE A C 1
ATOM 1876 O O . PHE A 1 240 ? 7.560 -2.561 30.052 1.00 92.56 240 PHE A O 1
ATOM 1883 N N . GLU A 1 241 ? 8.232 -0.461 30.417 1.00 95.06 241 GLU A N 1
ATOM 1884 C CA . GLU A 1 241 ? 7.891 -0.481 31.841 1.00 95.06 241 GLU A CA 1
ATOM 1885 C C . GLU A 1 241 ? 6.564 0.241 32.100 1.00 95.06 241 GLU A C 1
ATOM 1887 O O . GLU A 1 241 ? 6.281 1.286 31.518 1.00 95.06 241 GLU A O 1
ATOM 1892 N N . ASN A 1 242 ? 5.741 -0.268 33.017 1.00 91.19 242 ASN A N 1
ATOM 1893 C CA . ASN A 1 242 ? 4.504 0.408 33.417 1.00 91.19 242 ASN A CA 1
ATOM 1894 C C . ASN A 1 242 ? 4.821 1.692 34.215 1.00 91.19 242 ASN A C 1
ATOM 1896 O O . ASN A 1 242 ? 5.492 1.631 35.246 1.00 91.19 242 ASN A O 1
ATOM 1900 N N . ALA A 1 243 ? 4.304 2.842 33.770 1.00 93.38 243 ALA A N 1
ATOM 1901 C CA . ALA A 1 243 ? 4.497 4.151 34.406 1.00 93.38 243 ALA A CA 1
ATOM 1902 C C . ALA A 1 243 ? 3.253 4.642 35.181 1.00 93.38 243 ALA A C 1
ATOM 1904 O O . ALA A 1 243 ? 3.133 5.824 35.522 1.00 93.38 243 ALA A O 1
ATOM 1905 N N . GLY A 1 244 ? 2.311 3.744 35.471 1.00 92.88 244 GLY A N 1
ATOM 1906 C CA . GLY A 1 244 ? 1.035 4.032 36.120 1.00 92.88 244 GLY A CA 1
ATOM 1907 C C . GLY A 1 244 ? 0.039 4.693 35.171 1.00 92.88 244 GLY A C 1
ATOM 1908 O O . GLY A 1 244 ? 0.068 4.465 33.964 1.00 92.88 244 GLY A O 1
ATOM 1909 N N . SER A 1 245 ? -0.827 5.546 35.715 1.00 92.06 245 SER A N 1
ATOM 1910 C CA . SER A 1 245 ? -1.831 6.273 34.934 1.00 92.06 245 SER A CA 1
ATOM 1911 C C . SER A 1 245 ? -1.679 7.787 35.100 1.00 92.06 245 SER A C 1
ATOM 1913 O O . SER A 1 245 ? -1.276 8.281 36.157 1.00 92.06 245 SER A O 1
ATOM 1915 N N . ILE A 1 246 ? -2.041 8.529 34.060 1.00 90.56 246 ILE A N 1
ATOM 1916 C CA . ILE A 1 246 ? -2.061 9.991 34.012 1.00 90.56 246 ILE A CA 1
ATOM 1917 C C . ILE A 1 246 ? -3.516 10.436 34.066 1.00 90.56 246 ILE A C 1
ATOM 1919 O O . ILE A 1 246 ? -4.323 10.021 33.242 1.00 90.56 246 ILE A O 1
ATOM 1923 N N . LYS A 1 247 ? -3.864 11.290 35.031 1.00 92.31 247 LYS A N 1
ATOM 1924 C CA . LYS A 1 247 ? -5.222 11.820 35.196 1.00 92.31 247 LYS A CA 1
ATOM 1925 C C . LYS A 1 247 ? -5.220 13.333 35.015 1.00 92.31 247 LYS A C 1
ATOM 1927 O O . LYS A 1 247 ? -4.582 14.036 35.794 1.00 92.31 247 LYS A O 1
ATOM 1932 N N . LYS A 1 248 ? -5.990 13.835 34.048 1.00 89.81 248 LYS A N 1
ATOM 1933 C CA . LYS A 1 248 ? -6.250 15.273 33.870 1.00 89.81 248 LYS A CA 1
ATOM 1934 C C . LYS A 1 248 ? -7.711 15.571 34.189 1.00 89.81 248 LYS A C 1
ATOM 1936 O O . LYS A 1 248 ? -8.606 14.876 33.710 1.00 89.81 248 LYS A O 1
ATOM 1941 N N . MET A 1 249 ? -7.946 16.577 35.027 1.00 86.12 249 MET A N 1
ATOM 1942 C CA . MET A 1 249 ? -9.294 17.060 35.342 1.00 86.12 249 MET A CA 1
ATOM 1943 C C . MET A 1 249 ? -9.775 17.959 34.202 1.00 86.12 249 MET A C 1
ATOM 1945 O O . MET A 1 249 ? -8.999 18.770 33.712 1.00 86.12 249 MET A O 1
ATOM 1949 N N . VAL A 1 250 ? -11.025 17.805 33.766 1.00 77.31 250 VAL A N 1
ATOM 1950 C CA . VAL A 1 250 ? -11.567 18.531 32.605 1.00 77.31 250 VAL A CA 1
ATOM 1951 C C . VAL A 1 250 ? -12.939 19.104 32.951 1.00 77.31 250 VAL A C 1
ATOM 1953 O O . VAL A 1 250 ? -13.805 18.375 33.439 1.00 77.31 250 VAL A O 1
ATOM 1956 N N . GLU A 1 251 ? -13.151 20.388 32.665 1.00 64.56 251 GLU A N 1
ATOM 1957 C CA . GLU A 1 251 ? -14.467 21.034 32.710 1.00 64.56 251 GLU A CA 1
ATOM 1958 C C . GLU A 1 251 ? -15.165 20.857 31.354 1.00 64.56 251 GLU A C 1
ATOM 1960 O O . GLU A 1 251 ? -14.965 21.636 30.427 1.00 64.56 251 GLU A O 1
ATOM 1965 N N . ARG A 1 252 ? -15.967 19.796 31.201 1.00 60.66 252 ARG A N 1
ATOM 1966 C CA . ARG A 1 252 ? -16.698 19.542 29.948 1.00 60.66 252 ARG A CA 1
ATOM 1967 C C . ARG A 1 252 ? -17.987 20.364 29.911 1.00 60.66 252 ARG A C 1
ATOM 1969 O O . ARG A 1 252 ? -18.901 20.125 30.703 1.00 60.66 252 ARG A O 1
ATOM 1976 N N . ASN A 1 253 ? -18.085 21.311 28.980 1.00 45.25 253 ASN A N 1
ATOM 1977 C CA . ASN A 1 253 ? -19.306 22.090 28.768 1.00 45.25 253 ASN A CA 1
ATOM 1978 C C . ASN A 1 253 ? -20.431 21.189 28.229 1.00 45.25 253 ASN A C 1
ATOM 1980 O O . ASN A 1 253 ? -20.390 20.719 27.098 1.00 45.25 253 ASN A O 1
ATOM 1984 N N . THR A 1 254 ? -21.476 20.975 29.030 1.00 35.97 254 THR A N 1
ATOM 1985 C CA . THR A 1 254 ? -22.688 20.220 28.660 1.00 35.97 254 THR A CA 1
ATOM 1986 C C . THR A 1 254 ? -23.655 21.064 27.821 1.00 35.97 254 THR A C 1
ATOM 1988 O O . THR A 1 254 ? -24.840 21.171 28.133 1.00 35.97 254 THR A O 1
ATOM 1991 N N . GLN A 1 255 ? -23.174 21.680 26.737 1.00 30.64 255 GLN A N 1
ATOM 1992 C CA . GLN A 1 255 ? -24.078 22.212 25.716 1.00 30.64 255 GLN A CA 1
ATOM 1993 C C . GLN A 1 255 ? -24.343 21.142 24.661 1.00 30.64 255 GLN A C 1
ATOM 1995 O O . GLN A 1 255 ? -23.513 20.829 23.816 1.00 30.64 255 GLN A O 1
ATOM 2000 N N . VAL A 1 256 ? -25.536 20.565 24.767 1.00 27.64 256 VAL A N 1
ATOM 2001 C CA . VAL A 1 256 ? -26.154 19.686 23.778 1.00 27.64 256 VAL A CA 1
ATOM 2002 C C . VAL A 1 256 ? -26.218 20.427 22.441 1.00 27.64 256 VAL A C 1
ATOM 2004 O O . VAL A 1 256 ? -26.993 21.371 22.298 1.00 27.64 256 VAL A O 1
ATOM 2007 N N . ILE A 1 257 ? -25.435 19.996 21.451 1.00 26.91 257 ILE A N 1
ATOM 2008 C CA . ILE A 1 257 ? -25.710 20.338 20.055 1.00 26.91 257 ILE A CA 1
ATOM 2009 C C . ILE A 1 257 ? -26.879 19.449 19.632 1.00 26.91 257 ILE A C 1
ATOM 2011 O O . ILE A 1 257 ? -26.715 18.260 19.367 1.00 26.91 257 ILE A O 1
ATOM 2015 N N . SER A 1 258 ? -28.080 20.031 19.645 1.00 26.28 258 SER A N 1
ATOM 2016 C CA . SER A 1 258 ? -29.240 19.473 18.954 1.00 26.28 258 SER A CA 1
ATOM 2017 C C . SER A 1 258 ? -28.897 19.364 17.472 1.00 26.28 258 SER A C 1
ATOM 2019 O O . SER A 1 258 ? -28.535 20.362 16.845 1.00 26.28 258 SER A O 1
ATOM 2021 N N . THR A 1 259 ? -2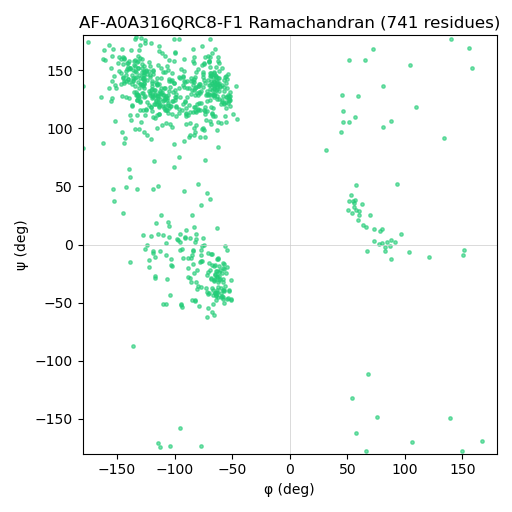9.013 18.170 16.900 1.00 29.86 259 THR A N 1
ATOM 2022 C CA . THR A 1 259 ? -29.045 17.984 15.450 1.00 29.86 259 THR A CA 1
ATOM 2023 C C . THR A 1 259 ? -30.401 18.446 14.923 1.00 29.86 259 THR A C 1
ATOM 2025 O O . THR A 1 259 ? -31.229 17.626 14.542 1.00 29.86 259 THR A O 1
ATOM 2028 N N . ASP A 1 260 ? -30.625 19.756 14.902 1.00 25.45 260 ASP A N 1
ATOM 2029 C CA . ASP A 1 260 ? -31.655 20.366 14.071 1.00 25.45 260 ASP A CA 1
ATOM 2030 C C . ASP A 1 260 ? -30.953 21.246 13.040 1.00 25.45 260 ASP A C 1
ATOM 2032 O O . ASP A 1 260 ? -30.315 22.250 13.360 1.00 25.45 260 ASP A O 1
ATOM 2036 N N . ALA A 1 261 ? -31.037 20.816 11.783 1.00 24.80 261 ALA A N 1
ATOM 2037 C CA . ALA A 1 261 ? -30.562 21.572 10.638 1.00 24.80 261 ALA A CA 1
ATOM 2038 C C . ALA A 1 261 ? -31.192 22.979 10.640 1.00 24.80 261 ALA A C 1
ATOM 2040 O O . ALA A 1 261 ? -32.421 23.088 10.696 1.00 24.80 261 ALA A O 1
ATOM 2041 N N . PRO A 1 262 ? -30.411 24.068 10.521 1.00 26.19 262 PRO A N 1
ATOM 2042 C CA . PRO A 1 262 ? -30.993 25.379 10.316 1.00 26.19 262 PRO A CA 1
ATOM 2043 C C . PRO A 1 262 ? -31.519 25.461 8.882 1.00 26.19 262 PRO A C 1
ATOM 2045 O O . PRO A 1 262 ? -30.764 25.580 7.916 1.00 26.19 262 PRO A O 1
ATOM 2048 N N . THR A 1 263 ? -32.841 25.425 8.745 1.00 25.62 263 THR A N 1
ATOM 2049 C CA . THR A 1 263 ? -33.558 26.004 7.607 1.00 25.62 263 THR A CA 1
ATOM 2050 C C . THR A 1 263 ? -33.075 27.436 7.385 1.00 25.62 263 THR A C 1
ATOM 2052 O O . THR A 1 263 ? -33.340 28.318 8.203 1.00 25.62 263 THR A O 1
ATOM 2055 N N . GLN A 1 264 ? -32.384 27.685 6.271 1.00 26.48 264 GLN A N 1
ATOM 2056 C CA . GLN A 1 264 ? -32.145 29.044 5.799 1.00 26.48 264 GLN A CA 1
ATOM 2057 C C . GLN A 1 264 ? -33.457 29.625 5.258 1.00 26.48 264 GLN A C 1
ATOM 2059 O O . GLN A 1 264 ? -33.990 29.157 4.252 1.00 26.48 264 GLN A O 1
ATOM 2064 N N . GLN A 1 265 ? -33.962 30.668 5.918 1.00 21.94 265 GLN A N 1
ATOM 2065 C CA . GLN A 1 265 ? -34.852 31.648 5.299 1.00 21.94 265 GLN A CA 1
ATOM 2066 C C . GLN A 1 265 ? -34.015 32.853 4.829 1.00 21.94 265 GLN A C 1
ATOM 2068 O O . GLN A 1 265 ? -33.055 33.227 5.505 1.00 21.94 265 GLN A O 1
ATOM 2073 N N . PRO A 1 266 ? -34.352 33.463 3.680 1.00 24.12 266 PRO A N 1
ATOM 2074 C CA . PRO A 1 266 ? -33.453 34.343 2.946 1.00 24.12 266 PRO A CA 1
ATOM 2075 C C . PRO A 1 266 ? -33.444 35.762 3.522 1.00 24.12 266 PRO A C 1
ATOM 2077 O O . PRO A 1 266 ? -34.492 36.396 3.651 1.00 24.12 266 PRO A O 1
ATOM 2080 N N . SER A 1 267 ? -32.254 36.296 3.800 1.00 24.05 267 SER A N 1
ATOM 2081 C CA . SER A 1 267 ? -32.069 37.723 4.055 1.00 24.05 267 SER A CA 1
ATOM 2082 C C . SER A 1 267 ? -31.696 38.449 2.765 1.00 24.05 267 SER A C 1
ATOM 2084 O O . SER A 1 267 ? -30.641 38.236 2.173 1.00 24.05 267 SER A O 1
ATOM 2086 N N . THR A 1 268 ? -32.600 39.333 2.371 1.00 22.94 268 THR A N 1
ATOM 2087 C CA . THR A 1 268 ? -32.452 40.406 1.394 1.00 22.94 268 THR A CA 1
ATOM 2088 C C . THR A 1 268 ? -31.241 41.290 1.689 1.00 22.94 268 THR A C 1
ATOM 2090 O O . THR A 1 268 ? -31.139 41.797 2.804 1.00 22.94 268 THR A O 1
ATOM 2093 N N . ASN A 1 269 ? -30.398 41.558 0.689 1.00 25.61 269 ASN A N 1
ATOM 2094 C CA . ASN A 1 269 ? -29.881 42.904 0.424 1.00 25.61 269 ASN A CA 1
ATOM 2095 C C . ASN A 1 269 ? -29.268 43.001 -0.980 1.00 25.61 269 ASN A C 1
ATOM 2097 O O . ASN A 1 269 ? -28.436 42.197 -1.390 1.00 25.61 269 ASN A O 1
ATOM 2101 N N . SER A 1 270 ? -29.755 44.002 -1.705 1.00 20.88 270 SER A N 1
ATOM 2102 C CA . SER A 1 270 ? -29.479 44.341 -3.098 1.00 20.88 270 SER A CA 1
ATOM 2103 C C . SER A 1 270 ? -28.009 44.700 -3.368 1.00 20.88 270 SER A C 1
ATOM 2105 O O . SER A 1 270 ? -27.421 45.430 -2.570 1.00 20.88 270 SER A O 1
ATOM 2107 N N . PRO A 1 271 ? -27.441 44.327 -4.530 1.00 24.69 271 PRO A N 1
ATOM 2108 C CA . PRO A 1 271 ? -26.210 44.916 -5.040 1.00 24.69 271 PRO A CA 1
ATOM 2109 C C . PRO A 1 271 ? -26.504 46.168 -5.878 1.00 24.69 271 PRO A C 1
ATOM 2111 O O . PRO A 1 271 ? -27.388 46.188 -6.739 1.00 24.69 271 PRO A O 1
ATOM 2114 N N . THR A 1 272 ? -25.732 47.220 -5.628 1.00 22.75 272 THR A N 1
ATOM 2115 C CA . THR A 1 272 ? -25.719 48.471 -6.390 1.00 22.75 272 THR A CA 1
ATOM 2116 C C . THR A 1 272 ? -25.204 48.236 -7.814 1.00 22.75 272 THR A C 1
ATOM 2118 O O . THR A 1 272 ? -24.193 47.574 -8.030 1.00 22.75 272 THR A O 1
ATOM 2121 N N . GLN A 1 273 ? -25.924 48.801 -8.782 1.00 23.05 273 GLN A N 1
ATOM 2122 C CA . GLN A 1 273 ? -25.655 48.759 -10.218 1.00 23.05 273 GLN A CA 1
ATOM 2123 C C . GLN A 1 273 ? -24.313 49.397 -10.604 1.00 23.05 273 GLN A C 1
ATOM 2125 O O . GLN A 1 273 ? -24.061 50.537 -10.224 1.00 23.05 273 GLN A O 1
ATOM 2130 N N . THR A 1 274 ? -23.591 48.770 -11.540 1.00 22.30 274 THR A N 1
ATOM 2131 C CA . THR A 1 274 ? -23.001 49.510 -12.671 1.00 22.30 274 THR A CA 1
ATOM 2132 C C . THR A 1 274 ? -22.834 48.627 -13.916 1.00 22.30 274 THR A C 1
ATOM 2134 O O . THR A 1 274 ? -21.948 47.790 -13.983 1.00 22.30 274 THR A O 1
ATOM 2137 N N . LYS A 1 275 ? -23.720 48.890 -14.887 1.00 24.67 275 LYS A N 1
ATOM 2138 C CA . LYS A 1 275 ? -23.565 48.901 -16.357 1.00 24.67 275 LYS A CA 1
ATOM 2139 C C . LYS A 1 275 ? -22.947 47.696 -17.089 1.00 24.67 275 LYS A C 1
ATOM 2141 O O . LYS A 1 275 ? -21.737 47.571 -17.226 1.00 24.67 275 LYS A O 1
ATOM 2146 N N . THR A 1 276 ? -23.842 46.963 -17.746 1.00 22.56 276 THR A N 1
ATOM 2147 C CA . THR A 1 276 ? -23.662 46.248 -19.021 1.00 22.56 276 THR A CA 1
ATOM 2148 C C . THR A 1 276 ? -23.335 47.199 -20.183 1.00 22.56 276 THR A C 1
ATOM 2150 O O . THR A 1 276 ? -23.725 48.373 -20.158 1.00 22.56 276 THR A O 1
ATOM 2153 N N . PRO A 1 277 ? -22.724 46.667 -21.255 1.00 24.55 277 PRO A N 1
ATOM 2154 C CA . PRO A 1 277 ? -23.357 46.783 -22.569 1.00 24.55 277 PRO A CA 1
ATOM 2155 C C . PRO A 1 277 ? -23.764 45.424 -23.151 1.00 24.55 277 PRO A C 1
ATOM 2157 O O . PRO A 1 277 ? -23.097 44.411 -22.975 1.00 24.55 277 PRO A O 1
ATOM 2160 N N . ASP A 1 278 ? -24.901 45.487 -23.826 1.00 23.55 278 ASP A N 1
ATOM 2161 C CA . ASP A 1 278 ? -25.717 44.465 -24.478 1.00 23.55 278 ASP A CA 1
ATOM 2162 C C . ASP A 1 278 ? -25.199 44.093 -25.881 1.00 23.55 278 ASP A C 1
ATOM 2164 O O . ASP A 1 278 ? -24.681 44.965 -26.580 1.00 23.55 278 ASP A O 1
ATOM 2168 N N . LEU A 1 279 ? -25.395 42.831 -26.288 1.00 28.17 279 LEU A N 1
ATOM 2169 C CA . LEU A 1 279 ? -25.700 42.420 -27.668 1.00 28.17 279 LEU A CA 1
ATOM 2170 C C . LEU A 1 279 ? -26.301 40.991 -27.690 1.00 28.17 279 LEU A C 1
ATOM 2172 O O . LEU A 1 279 ? -25.601 39.992 -27.804 1.00 28.17 279 LEU A O 1
ATOM 2176 N N . SER A 1 280 ? -27.629 40.937 -27.536 1.00 25.42 280 SER A N 1
ATOM 2177 C CA . SER A 1 280 ? -28.616 40.197 -28.360 1.00 25.42 280 SER A CA 1
ATOM 2178 C C . SER A 1 280 ? -28.399 38.717 -28.789 1.00 25.42 280 SER A C 1
ATOM 2180 O O . SER A 1 280 ? -27.702 38.462 -29.764 1.00 25.42 280 SER A O 1
ATOM 2182 N N . THR A 1 281 ? -29.148 37.812 -28.125 1.00 25.80 281 THR A N 1
ATOM 2183 C CA . THR A 1 281 ? -30.147 36.802 -28.622 1.00 25.80 281 THR A CA 1
ATOM 2184 C C . THR A 1 281 ? -29.834 35.783 -29.765 1.00 25.80 281 THR A C 1
ATOM 2186 O O . THR A 1 281 ? -28.982 36.032 -30.604 1.00 25.80 281 THR A O 1
ATOM 2189 N N . PRO A 1 282 ? -30.580 34.649 -29.883 1.00 34.06 282 PRO A N 1
ATOM 2190 C CA . PRO A 1 282 ? -30.274 33.337 -29.285 1.00 34.06 282 PRO A CA 1
ATOM 2191 C C . PRO A 1 282 ? -30.250 32.180 -30.320 1.00 34.06 282 PRO A C 1
ATOM 2193 O O . PRO A 1 282 ? -30.744 32.333 -31.431 1.00 34.06 282 PRO A O 1
ATOM 2196 N N . GLU A 1 283 ? -29.849 30.970 -29.920 1.00 23.52 283 GLU A N 1
ATOM 2197 C CA . GLU A 1 283 ? -30.379 29.756 -30.563 1.00 23.52 283 GLU A CA 1
ATOM 2198 C C . GLU A 1 283 ? -30.527 28.608 -29.555 1.00 23.52 283 GLU A C 1
ATOM 2200 O O . GLU A 1 283 ? -29.633 28.311 -28.765 1.00 23.52 283 GLU A O 1
ATOM 2205 N N . GLN A 1 284 ? -31.736 28.045 -29.533 1.00 24.12 284 GLN A N 1
ATOM 2206 C CA . GLN A 1 284 ? -32.179 26.934 -28.697 1.00 24.12 284 GLN A CA 1
ATOM 2207 C C . GLN A 1 284 ? -31.620 25.608 -29.226 1.00 24.12 284 GLN A C 1
ATOM 2209 O O . GLN A 1 284 ? -31.653 25.370 -30.428 1.00 24.12 284 GLN A O 1
ATOM 2214 N N . SER A 1 285 ? -31.269 24.688 -28.329 1.00 25.83 285 SER A N 1
ATOM 2215 C CA . SER A 1 285 ? -31.457 23.257 -28.583 1.00 25.83 285 SER A CA 1
ATOM 2216 C C . SER A 1 285 ? -31.666 22.522 -27.263 1.00 25.83 285 SER A C 1
ATOM 2218 O O . SER A 1 285 ? -31.006 22.790 -26.263 1.00 25.83 285 SER A O 1
ATOM 2220 N N . GLU A 1 286 ? -32.658 21.647 -27.288 1.00 26.31 286 GLU A N 1
ATOM 2221 C CA . GLU A 1 286 ? -33.333 20.987 -26.179 1.00 26.31 286 GLU A CA 1
ATOM 2222 C C . GLU A 1 286 ? -32.435 20.026 -25.386 1.00 26.31 286 GLU A C 1
ATOM 2224 O O . GLU A 1 286 ? -31.569 19.345 -25.932 1.00 26.31 286 GLU A O 1
ATOM 2229 N N . ALA A 1 287 ? -32.705 19.930 -24.084 1.00 25.11 287 ALA A N 1
ATOM 2230 C CA . ALA A 1 287 ? -32.222 18.851 -23.233 1.00 25.11 287 ALA A CA 1
ATOM 2231 C C . ALA A 1 287 ? -33.123 17.614 -23.391 1.00 25.11 287 ALA A C 1
ATOM 2233 O O . ALA A 1 287 ? -34.345 17.760 -23.288 1.00 25.11 287 ALA A O 1
ATOM 2234 N N . PRO A 1 288 ? -32.571 16.394 -23.520 1.00 27.42 288 PRO A N 1
ATOM 2235 C CA . PRO A 1 288 ? -33.319 15.188 -23.233 1.00 27.42 288 PRO A CA 1
ATOM 2236 C C . PRO A 1 288 ? -32.969 14.651 -21.841 1.00 27.42 288 PRO A C 1
ATOM 2238 O O . PRO A 1 288 ? -31.824 14.368 -21.495 1.00 27.42 288 PRO A O 1
ATOM 2241 N N . THR A 1 289 ? -34.020 14.497 -21.050 1.00 27.52 289 THR A N 1
ATOM 2242 C CA . THR A 1 289 ? -34.110 13.680 -19.846 1.00 27.52 289 THR A CA 1
ATOM 2243 C C . THR A 1 289 ? -33.957 12.191 -20.185 1.00 27.52 289 THR A C 1
ATOM 2245 O O . THR A 1 289 ? -34.680 11.679 -21.038 1.00 27.52 289 THR A O 1
ATOM 2248 N N . ALA A 1 290 ? -33.092 11.459 -19.473 1.00 25.75 290 ALA A N 1
ATOM 2249 C CA . ALA A 1 290 ? -33.150 9.995 -19.420 1.00 25.75 290 ALA A CA 1
ATOM 2250 C C . ALA A 1 290 ? -32.587 9.430 -18.102 1.00 25.75 290 ALA A C 1
ATOM 2252 O O . ALA A 1 290 ? -31.583 9.896 -17.572 1.00 25.75 290 ALA A O 1
ATOM 2253 N N . SER A 1 291 ? -33.313 8.436 -17.587 1.00 24.05 291 SER A N 1
ATOM 2254 C CA . SER A 1 291 ? -33.080 7.618 -16.388 1.00 24.05 291 SER A CA 1
ATOM 2255 C C . SER A 1 291 ? -31.789 6.781 -16.455 1.00 24.05 291 SER A C 1
ATOM 2257 O O . SER A 1 291 ? -31.318 6.506 -17.558 1.00 24.05 291 SER A O 1
ATOM 2259 N N . PRO A 1 292 ? -31.252 6.292 -15.318 1.00 31.48 292 PRO A N 1
ATOM 2260 C CA . PRO A 1 292 ? -30.091 5.416 -15.312 1.00 31.48 292 PRO A CA 1
ATOM 2261 C C . PRO A 1 292 ? -30.544 3.971 -15.561 1.00 31.48 292 PRO A C 1
ATOM 2263 O O . PRO A 1 292 ? -31.024 3.302 -14.649 1.00 31.48 292 PRO A O 1
ATOM 2266 N N . ASP A 1 293 ? -30.397 3.474 -16.789 1.00 28.62 293 ASP A N 1
ATOM 2267 C CA . ASP A 1 293 ? -30.450 2.034 -17.053 1.00 28.62 293 ASP A CA 1
ATOM 2268 C C . ASP A 1 293 ? -29.275 1.627 -17.955 1.00 28.62 293 ASP A C 1
ATOM 2270 O O . ASP A 1 293 ? -29.072 2.190 -19.028 1.00 28.62 293 ASP A O 1
ATOM 2274 N N . LYS A 1 294 ? -28.509 0.653 -17.448 1.00 31.00 294 LYS A N 1
ATOM 2275 C CA . LYS A 1 294 ? -27.506 -0.202 -18.107 1.00 31.00 294 LYS A CA 1
ATOM 2276 C C . LYS A 1 294 ? -26.520 0.477 -19.062 1.00 31.00 294 LYS A C 1
ATOM 2278 O O . LYS A 1 294 ? -26.737 0.559 -20.268 1.00 31.00 294 LYS A O 1
ATOM 2283 N N . THR A 1 295 ? -25.337 0.780 -18.536 1.00 28.59 295 THR A N 1
ATOM 2284 C CA . THR A 1 295 ? -24.118 0.766 -19.350 1.00 28.59 295 THR A CA 1
ATOM 2285 C C . THR A 1 295 ? -23.889 -0.646 -19.916 1.00 28.59 295 THR A C 1
ATOM 2287 O O . THR A 1 295 ? -24.072 -1.631 -19.189 1.00 28.59 295 THR A O 1
ATOM 2290 N N . PRO A 1 296 ? -23.519 -0.790 -21.201 1.00 25.94 296 PRO A N 1
ATOM 2291 C CA . PRO A 1 296 ? -23.155 -2.080 -21.767 1.00 25.94 296 PRO A CA 1
ATOM 2292 C C . PRO A 1 296 ? -21.878 -2.587 -21.097 1.00 25.94 296 PRO A C 1
ATOM 2294 O O . PRO A 1 296 ? -20.923 -1.840 -20.900 1.00 25.94 296 PRO A O 1
ATOM 2297 N N . VAL A 1 297 ? -21.873 -3.872 -20.759 1.00 28.91 297 VAL A N 1
ATOM 2298 C CA . VAL A 1 297 ? -20.663 -4.622 -20.420 1.00 28.91 297 VAL A CA 1
ATOM 2299 C C . VAL A 1 297 ? -19.779 -4.647 -21.675 1.00 28.91 297 VAL A C 1
ATOM 2301 O O . VAL A 1 297 ? -20.285 -5.084 -22.711 1.00 28.91 297 VAL A O 1
ATOM 2304 N N . PRO A 1 298 ? -18.503 -4.221 -21.636 1.00 30.09 298 PRO A N 1
ATOM 2305 C CA . PRO A 1 298 ? -17.577 -4.565 -22.702 1.00 30.09 298 PRO A CA 1
ATOM 2306 C C . PRO A 1 298 ? -17.347 -6.075 -22.609 1.00 30.09 298 PRO A C 1
ATOM 2308 O O . PRO A 1 298 ? -16.841 -6.571 -21.600 1.00 30.09 298 PRO A O 1
ATOM 2311 N N . SER A 1 299 ? -17.803 -6.828 -23.607 1.00 31.69 299 SER A N 1
ATOM 2312 C CA . SER A 1 299 ? -17.355 -8.204 -23.799 1.00 31.69 299 SER A CA 1
ATOM 2313 C C . SER A 1 299 ? -15.878 -8.178 -24.198 1.00 31.69 299 SER A C 1
ATOM 2315 O O . SER A 1 299 ? -15.464 -7.323 -24.977 1.00 31.69 299 SER A O 1
ATOM 2317 N N . ASN A 1 300 ? -15.087 -9.104 -23.651 1.00 36.97 300 ASN A N 1
ATOM 2318 C CA . ASN A 1 300 ? -13.658 -9.302 -23.936 1.00 36.97 300 ASN A CA 1
ATOM 2319 C C . ASN A 1 300 ? -13.392 -9.854 -25.352 1.00 36.97 300 ASN A C 1
ATOM 2321 O O . ASN A 1 300 ? -12.506 -10.682 -25.536 1.00 36.97 300 ASN A O 1
ATOM 2325 N N . ASP A 1 301 ? -14.135 -9.397 -26.352 1.00 31.36 301 ASP A N 1
ATOM 2326 C CA . ASP A 1 301 ? -13.921 -9.785 -27.740 1.00 31.36 301 ASP A CA 1
ATOM 2327 C C . ASP A 1 301 ? -13.150 -8.655 -28.435 1.00 31.36 301 ASP A C 1
ATOM 2329 O O . ASP A 1 301 ? -13.679 -7.947 -29.289 1.00 31.36 301 ASP A O 1
ATOM 2333 N N . PHE A 1 302 ? -11.894 -8.437 -28.027 1.00 39.62 302 PHE A N 1
ATOM 2334 C CA . PHE A 1 302 ? -10.941 -7.815 -28.943 1.00 39.62 302 PHE A CA 1
ATOM 2335 C C . PHE A 1 302 ? -10.681 -8.860 -30.027 1.00 39.62 302 PHE A C 1
ATOM 2337 O O . PHE A 1 302 ? -10.094 -9.903 -29.754 1.00 39.62 302 PHE A O 1
ATOM 2344 N N . GLU A 1 303 ? -11.232 -8.627 -31.216 1.00 36.09 303 GLU A N 1
ATOM 2345 C CA . GLU A 1 303 ? -11.025 -9.485 -32.379 1.00 36.09 303 GLU A CA 1
ATOM 2346 C C . GLU A 1 303 ? -9.515 -9.680 -32.614 1.00 36.09 303 GLU A C 1
ATOM 2348 O O . GLU A 1 303 ? -8.775 -8.711 -32.781 1.00 36.09 303 GLU A O 1
ATOM 2353 N N . ASP A 1 304 ? -9.082 -10.944 -32.642 1.00 42.75 304 ASP A N 1
ATOM 2354 C CA . ASP A 1 304 ? -7.715 -11.454 -32.887 1.00 42.75 304 ASP A CA 1
ATOM 2355 C C . ASP A 1 304 ? -7.176 -11.131 -34.310 1.00 42.75 304 ASP A C 1
ATOM 2357 O O . ASP A 1 304 ? -6.178 -11.694 -34.758 1.00 42.75 304 ASP A O 1
ATOM 2361 N N . ASP A 1 305 ? -7.828 -10.217 -35.037 1.00 43.19 305 ASP A N 1
ATOM 2362 C CA . ASP A 1 305 ? -7.624 -9.929 -36.463 1.00 43.19 305 ASP A CA 1
ATOM 2363 C C . ASP A 1 305 ? -7.006 -8.534 -36.709 1.00 43.19 305 ASP A C 1
ATOM 2365 O O . ASP A 1 305 ? -7.182 -7.933 -37.774 1.00 43.19 305 ASP A O 1
ATOM 2369 N N . ALA A 1 306 ? -6.267 -7.977 -35.742 1.00 57.03 306 ALA A N 1
ATOM 2370 C CA . ALA A 1 306 ? -5.502 -6.754 -35.980 1.00 57.03 306 ALA A CA 1
ATOM 2371 C C . ALA A 1 306 ? -4.401 -7.022 -37.026 1.00 57.03 306 ALA A C 1
ATOM 2373 O O . ALA A 1 306 ? -3.439 -7.749 -36.774 1.00 57.03 306 ALA A O 1
ATOM 2374 N N . GLU A 1 307 ? -4.548 -6.445 -38.223 1.00 74.12 307 GLU A N 1
ATOM 2375 C CA . GLU A 1 307 ? -3.568 -6.569 -39.305 1.00 74.12 307 GLU A CA 1
ATOM 2376 C C . GLU A 1 307 ? -2.195 -6.070 -38.824 1.00 74.12 307 GLU A C 1
ATOM 2378 O O . GLU A 1 307 ? -2.053 -4.916 -38.411 1.00 74.12 307 GLU A O 1
ATOM 2383 N N . ILE A 1 308 ? -1.183 -6.948 -38.870 1.00 85.94 308 ILE A N 1
ATOM 2384 C CA . ILE A 1 308 ? 0.190 -6.631 -38.452 1.00 85.94 308 ILE A CA 1
ATOM 2385 C C . ILE A 1 308 ? 0.655 -5.378 -39.209 1.00 85.94 308 ILE A C 1
ATOM 2387 O O . ILE A 1 308 ? 0.683 -5.393 -40.448 1.00 85.94 308 ILE A O 1
ATOM 2391 N N . PRO A 1 309 ? 1.043 -4.294 -38.510 1.00 87.50 309 PRO A N 1
ATOM 2392 C CA . PRO A 1 309 ? 1.435 -3.063 -39.170 1.00 87.50 309 PRO A CA 1
ATOM 2393 C C . PRO A 1 309 ? 2.584 -3.289 -40.152 1.00 87.50 309 PRO A C 1
ATOM 2395 O O . PRO A 1 309 ? 3.530 -4.039 -39.903 1.00 87.50 309 PRO A O 1
ATOM 2398 N N . LYS A 1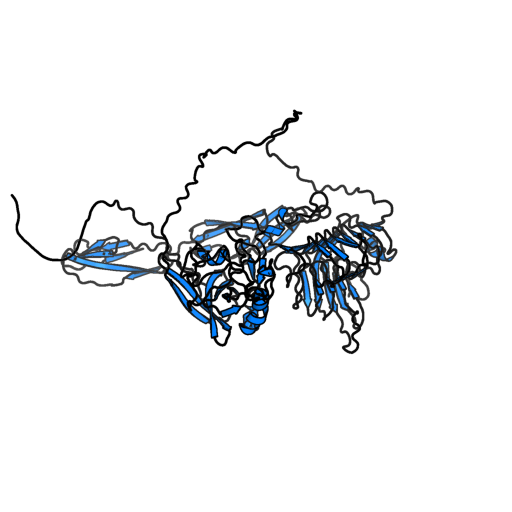 310 ? 2.529 -2.602 -41.295 1.00 87.56 310 LYS A N 1
ATOM 2399 C CA . LYS A 1 310 ? 3.532 -2.763 -42.350 1.00 87.56 310 LYS A CA 1
ATOM 2400 C C . LYS A 1 310 ? 4.948 -2.520 -41.813 1.00 87.56 310 LYS A C 1
ATOM 2402 O O . LYS A 1 310 ? 5.270 -1.421 -41.365 1.00 87.56 310 LYS A O 1
ATOM 2407 N N . GLY A 1 311 ? 5.811 -3.523 -41.969 1.00 90.31 311 GLY A N 1
ATOM 2408 C CA . GLY A 1 311 ? 7.209 -3.475 -41.539 1.00 90.31 311 GLY A CA 1
ATOM 2409 C C . GLY A 1 311 ? 7.456 -3.994 -40.124 1.00 90.31 311 GLY A C 1
ATOM 2410 O O . GLY A 1 311 ? 8.604 -3.941 -39.698 1.00 90.31 311 GLY A O 1
ATOM 2411 N N . TYR A 1 312 ? 6.423 -4.483 -39.432 1.00 95.75 312 TYR A N 1
ATOM 2412 C CA . TYR A 1 312 ? 6.568 -5.245 -38.197 1.00 95.75 312 TYR A CA 1
ATOM 2413 C C . TYR A 1 312 ? 6.623 -6.749 -38.479 1.00 95.75 312 TYR A C 1
ATOM 2415 O O . TYR A 1 312 ? 5.935 -7.260 -39.365 1.00 95.75 312 TYR A O 1
ATOM 2423 N N . GLU A 1 313 ? 7.433 -7.448 -37.695 1.00 96.81 313 GLU A N 1
ATOM 2424 C CA . GLU A 1 313 ? 7.483 -8.899 -37.593 1.00 96.81 313 GLU A CA 1
ATOM 2425 C C . GLU A 1 313 ? 6.641 -9.360 -36.397 1.00 96.81 313 GLU A C 1
ATOM 2427 O O . GLU A 1 313 ? 6.698 -8.777 -35.312 1.00 96.81 313 GLU A O 1
ATOM 2432 N N . ALA A 1 314 ? 5.822 -10.390 -36.602 1.00 96.19 314 ALA A N 1
ATOM 2433 C CA . ALA A 1 314 ? 4.960 -10.920 -35.555 1.00 96.19 314 ALA A CA 1
ATOM 2434 C C . ALA A 1 314 ? 5.739 -11.804 -34.582 1.00 96.19 314 ALA A C 1
ATOM 2436 O O . ALA A 1 314 ? 6.405 -12.752 -34.987 1.00 96.19 314 ALA A O 1
ATOM 2437 N N . ILE A 1 315 ? 5.560 -11.543 -33.293 1.00 96.56 315 ILE A N 1
AT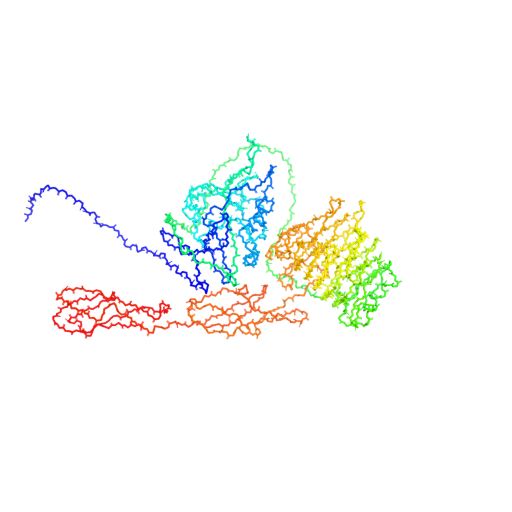OM 2438 C CA . ILE A 1 315 ? 6.046 -12.377 -32.202 1.00 96.56 315 ILE A CA 1
ATOM 2439 C C . ILE A 1 315 ? 4.865 -13.177 -31.666 1.00 96.56 315 ILE A C 1
ATOM 2441 O O . ILE A 1 315 ? 3.909 -12.627 -31.111 1.00 96.56 315 ILE A O 1
ATOM 2445 N N . ALA A 1 316 ? 4.911 -14.488 -31.877 1.00 92.94 316 ALA A N 1
ATOM 2446 C CA . ALA A 1 316 ? 3.848 -15.413 -31.513 1.00 92.94 316 ALA A CA 1
ATOM 2447 C C . ALA A 1 316 ? 4.349 -16.519 -30.570 1.00 92.94 316 ALA A C 1
ATOM 2449 O O . ALA A 1 316 ? 3.562 -17.201 -29.916 1.00 92.94 316 ALA A O 1
ATOM 2450 N N . THR A 1 317 ? 5.648 -16.764 -30.510 1.00 90.56 317 THR A N 1
ATOM 2451 C CA . THR A 1 317 ? 6.236 -17.868 -29.756 1.00 90.56 317 THR A CA 1
ATOM 2452 C C . THR A 1 317 ? 7.484 -17.417 -29.010 1.00 90.56 317 THR A C 1
ATOM 2454 O O . THR A 1 317 ? 8.023 -16.338 -29.254 1.00 90.56 317 THR A O 1
ATOM 2457 N N . ILE A 1 318 ? 7.956 -18.268 -28.095 1.00 89.00 318 ILE A N 1
ATOM 2458 C CA . ILE A 1 318 ? 9.240 -18.069 -27.413 1.00 89.00 318 ILE A CA 1
ATOM 2459 C C . ILE A 1 318 ? 10.379 -17.985 -28.439 1.00 89.00 318 ILE A C 1
ATOM 2461 O O . ILE A 1 318 ? 11.272 -17.159 -28.281 1.00 89.00 318 ILE A O 1
ATOM 2465 N N . ASP A 1 319 ? 10.329 -18.802 -29.497 1.00 88.00 319 ASP A N 1
ATOM 2466 C CA . ASP A 1 319 ? 11.353 -18.827 -30.545 1.00 88.00 319 ASP A CA 1
ATOM 2467 C C . ASP A 1 319 ? 11.367 -17.523 -31.353 1.00 88.00 319 ASP A C 1
ATOM 2469 O O . ASP A 1 319 ? 12.446 -17.011 -31.640 1.00 88.00 319 ASP A O 1
ATOM 2473 N N . ASP A 1 320 ? 10.200 -16.939 -31.651 1.00 94.38 320 ASP A N 1
ATOM 2474 C CA . ASP A 1 320 ? 10.119 -15.635 -32.328 1.00 94.38 320 ASP A CA 1
ATOM 2475 C C . ASP A 1 320 ? 10.718 -14.533 -31.442 1.00 94.38 320 ASP A C 1
ATOM 2477 O O . ASP A 1 320 ? 11.566 -13.758 -31.885 1.00 94.38 320 ASP A O 1
ATOM 2481 N N . LEU A 1 321 ? 10.334 -14.503 -30.157 1.00 94.00 321 LEU A N 1
ATOM 2482 C CA . LEU A 1 321 ? 10.868 -13.547 -29.183 1.00 94.00 321 LEU A CA 1
ATOM 2483 C C . LEU A 1 321 ? 12.387 -13.706 -29.043 1.00 94.00 321 LEU A C 1
ATOM 2485 O O . LEU A 1 321 ? 13.130 -12.726 -28.999 1.00 94.00 321 LEU A O 1
ATOM 2489 N N . ALA A 1 322 ? 12.872 -14.947 -29.006 1.00 90.00 322 ALA A N 1
ATOM 2490 C CA . ALA A 1 322 ? 14.294 -15.232 -28.966 1.00 90.00 322 ALA A CA 1
ATOM 2491 C C . ALA A 1 322 ? 15.011 -14.866 -30.279 1.00 90.00 322 ALA A C 1
ATOM 2493 O O . ALA A 1 322 ? 16.196 -14.508 -30.252 1.00 90.00 322 ALA A O 1
ATOM 2494 N N . GLY A 1 323 ? 14.292 -14.932 -31.399 1.00 92.62 323 GLY A N 1
ATOM 2495 C CA . GLY A 1 323 ? 14.729 -14.603 -32.749 1.00 92.62 323 GLY A CA 1
ATOM 2496 C C . GLY A 1 323 ? 15.052 -13.128 -32.965 1.00 92.62 323 GLY A C 1
ATOM 2497 O O . GLY A 1 323 ? 15.849 -12.837 -33.854 1.00 92.62 323 GLY A O 1
ATOM 2498 N N . ILE A 1 324 ? 14.572 -12.223 -32.100 1.00 96.94 324 ILE A N 1
ATOM 2499 C CA . ILE A 1 324 ? 14.946 -10.793 -32.096 1.00 96.94 324 ILE A CA 1
ATOM 2500 C C . ILE A 1 324 ? 16.472 -10.604 -32.090 1.00 96.94 324 ILE A C 1
ATOM 2502 O O . ILE A 1 324 ? 16.991 -9.661 -32.687 1.00 96.94 324 ILE A O 1
ATOM 2506 N N . ARG A 1 325 ? 17.225 -11.537 -31.485 1.00 94.88 325 ARG A N 1
ATOM 2507 C CA . ARG A 1 325 ? 18.701 -11.529 -31.485 1.00 94.88 325 ARG A CA 1
ATOM 2508 C C . ARG A 1 325 ? 19.320 -11.547 -32.890 1.00 94.88 325 ARG A C 1
ATOM 2510 O O . ARG A 1 325 ? 20.480 -11.175 -33.037 1.00 94.88 325 ARG A O 1
ATOM 2517 N N . ASN A 1 326 ? 18.573 -11.977 -33.906 1.00 95.50 326 ASN A N 1
ATOM 2518 C CA . ASN A 1 326 ? 19.033 -12.030 -35.293 1.00 95.50 326 ASN A CA 1
ATOM 2519 C C . ASN A 1 326 ? 18.904 -10.682 -36.022 1.00 95.50 326 ASN A C 1
ATOM 2521 O O . ASN A 1 326 ? 19.653 -10.448 -36.969 1.00 95.50 326 ASN A O 1
ATOM 2525 N N . ASP A 1 327 ? 18.002 -9.797 -35.585 1.00 97.38 327 ASP A N 1
ATOM 2526 C CA . ASP A 1 327 ? 17.871 -8.432 -36.107 1.00 97.38 327 ASP A CA 1
ATOM 2527 C C . ASP A 1 327 ? 17.506 -7.435 -34.993 1.00 97.38 327 ASP A C 1
ATOM 2529 O O . ASP A 1 327 ? 16.351 -7.090 -34.742 1.00 97.38 327 ASP A O 1
ATOM 2533 N N . LEU A 1 328 ? 18.537 -6.908 -34.339 1.00 98.00 328 LEU A N 1
ATOM 2534 C CA . LEU A 1 328 ? 18.398 -5.983 -33.213 1.00 98.00 328 LEU A CA 1
ATOM 2535 C C . LEU A 1 328 ? 17.836 -4.601 -33.589 1.00 98.00 328 LEU A C 1
ATOM 2537 O O . LEU A 1 328 ? 17.572 -3.810 -32.688 1.00 98.00 328 LEU A O 1
ATOM 2541 N N . ASN A 1 329 ? 17.672 -4.290 -34.881 1.00 97.88 329 ASN A N 1
ATOM 2542 C CA . ASN A 1 329 ? 17.093 -3.027 -35.364 1.00 97.88 329 ASN A CA 1
ATOM 2543 C C . ASN A 1 329 ? 15.680 -3.219 -35.943 1.00 97.88 329 ASN A C 1
ATOM 2545 O O . ASN A 1 329 ? 15.083 -2.258 -36.438 1.00 97.88 329 ASN A O 1
ATOM 2549 N N . GLY A 1 330 ? 15.163 -4.450 -35.905 1.00 97.44 330 GLY A N 1
ATOM 2550 C CA . GLY A 1 330 ? 13.850 -4.807 -36.420 1.00 97.44 330 GLY A CA 1
ATOM 2551 C C . GLY A 1 330 ? 12.702 -4.140 -35.660 1.00 97.44 330 GLY A C 1
ATOM 2552 O O . GLY A 1 330 ? 12.872 -3.550 -34.589 1.00 97.44 330 GLY A O 1
ATOM 2553 N N . LYS A 1 331 ? 11.502 -4.235 -36.232 1.00 98.44 331 LYS A N 1
ATOM 2554 C CA . LYS A 1 331 ? 10.257 -3.833 -35.573 1.00 98.44 331 LYS A CA 1
ATOM 2555 C C . LYS A 1 331 ? 9.438 -5.079 -35.316 1.00 98.44 331 LYS A C 1
ATOM 2557 O O . LYS A 1 331 ? 9.159 -5.819 -36.250 1.00 98.44 331 LYS A O 1
ATOM 2562 N N . TYR A 1 332 ? 9.046 -5.283 -34.076 1.00 98.31 332 TYR A N 1
ATOM 2563 C CA . TYR A 1 332 ? 8.418 -6.502 -33.602 1.00 98.31 332 TYR A CA 1
ATOM 2564 C C . TYR A 1 332 ? 7.110 -6.160 -32.912 1.00 98.31 332 TYR A C 1
ATOM 2566 O O . TYR A 1 332 ? 7.036 -5.160 -32.198 1.00 98.31 332 TYR A O 1
ATOM 2574 N N . ILE A 1 333 ? 6.078 -6.965 -33.147 1.00 97.19 333 ILE A N 1
ATOM 2575 C CA . ILE A 1 333 ? 4.775 -6.803 -32.506 1.00 97.19 333 ILE A CA 1
ATOM 2576 C C . ILE A 1 333 ? 4.295 -8.135 -31.948 1.00 97.19 333 ILE A C 1
ATOM 2578 O O . ILE A 1 333 ? 4.285 -9.142 -32.657 1.00 97.19 333 ILE A O 1
ATOM 2582 N N . LEU A 1 334 ? 3.904 -8.165 -30.677 1.00 95.75 334 LEU A N 1
ATOM 2583 C CA . LEU A 1 334 ? 3.285 -9.356 -30.108 1.00 95.75 334 LEU A CA 1
ATOM 2584 C C . LEU A 1 334 ? 1.893 -9.552 -30.715 1.00 95.75 334 LEU A C 1
ATOM 2586 O O . LEU A 1 334 ? 1.114 -8.616 -30.873 1.00 95.75 334 LEU A O 1
ATOM 2590 N N . THR A 1 335 ? 1.589 -10.803 -31.039 1.00 93.69 335 THR A N 1
ATOM 2591 C CA . THR A 1 335 ? 0.269 -11.231 -31.543 1.00 93.69 335 THR A CA 1
ATOM 2592 C C . THR A 1 335 ? -0.464 -12.134 -30.556 1.00 93.69 335 THR A C 1
ATOM 2594 O O . THR A 1 335 ? -1.595 -12.540 -30.793 1.00 93.69 335 THR A O 1
ATOM 2597 N N . LYS A 1 336 ? 0.205 -12.500 -29.460 1.00 91.50 336 LYS A N 1
ATOM 2598 C CA . LYS A 1 336 ? -0.346 -13.244 -28.332 1.00 91.50 336 LYS A CA 1
ATOM 2599 C C . LYS A 1 336 ? 0.550 -13.066 -27.114 1.00 91.50 336 LYS A C 1
ATOM 2601 O O . LYS A 1 336 ? 1.704 -12.649 -27.228 1.00 91.50 336 LYS A O 1
ATOM 2606 N N . ASP A 1 337 ? 0.036 -13.473 -25.962 1.00 91.88 337 ASP A N 1
ATOM 2607 C CA . ASP A 1 337 ? 0.855 -13.624 -24.766 1.00 91.88 337 ASP A CA 1
ATOM 2608 C C . ASP A 1 337 ? 1.939 -14.698 -24.975 1.00 91.88 337 ASP A C 1
ATOM 2610 O O . ASP A 1 337 ? 1.662 -15.778 -25.506 1.00 91.88 337 ASP A O 1
ATOM 2614 N N . ILE A 1 338 ? 3.156 -14.427 -24.503 1.00 92.31 338 ILE A N 1
ATOM 2615 C CA . ILE A 1 338 ? 4.303 -15.341 -24.555 1.00 92.31 338 ILE A CA 1
ATOM 2616 C C . ILE A 1 338 ? 4.589 -15.849 -23.145 1.00 92.31 338 ILE A C 1
ATOM 2618 O O . ILE A 1 338 ? 4.759 -15.054 -22.227 1.00 92.31 338 ILE A O 1
ATOM 2622 N N . ASP A 1 339 ? 4.650 -17.164 -22.958 1.00 89.25 339 ASP A N 1
ATOM 2623 C CA . ASP A 1 339 ? 4.937 -17.775 -21.658 1.00 89.25 339 ASP A CA 1
ATOM 2624 C C . ASP A 1 339 ? 6.372 -18.312 -21.618 1.00 89.25 339 ASP A C 1
ATOM 2626 O O . ASP A 1 339 ? 6.724 -19.189 -22.402 1.00 89.25 339 ASP A O 1
ATOM 2630 N N . LEU A 1 340 ? 7.204 -17.767 -20.731 1.00 86.38 340 LEU A N 1
ATOM 2631 C CA . LEU A 1 340 ? 8.597 -18.152 -20.503 1.00 86.38 340 LEU A CA 1
ATOM 2632 C C . LEU A 1 340 ? 8.762 -19.110 -19.308 1.00 86.38 340 LEU A C 1
ATOM 2634 O O . LEU A 1 340 ? 9.893 -19.487 -18.994 1.00 86.38 340 LEU A O 1
ATOM 2638 N N . SER A 1 341 ? 7.671 -19.565 -18.675 1.00 77.69 341 SER A N 1
ATOM 2639 C CA . SER A 1 341 ? 7.750 -20.450 -17.502 1.00 77.69 341 SER A CA 1
ATOM 2640 C C . SER A 1 341 ? 8.390 -21.817 -17.795 1.00 77.69 341 SER A C 1
ATOM 2642 O O . SER A 1 341 ? 8.876 -22.481 -16.885 1.00 77.69 341 SER A O 1
ATOM 2644 N N . GLU A 1 342 ? 8.370 -22.260 -19.058 1.00 62.84 342 GLU A N 1
ATOM 2645 C CA . GLU A 1 342 ? 8.953 -23.524 -19.539 1.00 62.84 342 GLU A CA 1
ATOM 2646 C C . GLU A 1 342 ? 10.062 -23.274 -20.583 1.00 62.84 342 GLU A C 1
ATOM 2648 O O . GLU A 1 342 ? 10.076 -23.863 -21.669 1.00 62.84 342 GLU A O 1
ATOM 2653 N N . THR A 1 343 ? 10.990 -22.355 -20.305 1.00 57.03 343 THR A N 1
ATOM 2654 C CA . THR A 1 343 ? 12.146 -22.127 -21.193 1.00 57.03 343 THR A CA 1
ATOM 2655 C C . THR A 1 343 ? 13.111 -23.323 -21.185 1.00 57.03 343 THR A C 1
ATOM 2657 O O . THR A 1 343 ? 13.272 -24.009 -20.180 1.00 57.03 343 THR A O 1
ATOM 2660 N N . LYS A 1 344 ? 13.751 -23.610 -22.330 1.00 49.03 344 LYS A N 1
ATOM 2661 C CA . LYS A 1 344 ? 14.775 -24.663 -22.473 1.00 49.03 344 LYS A CA 1
ATOM 2662 C C . LYS A 1 344 ? 16.179 -24.049 -22.483 1.00 49.03 344 LYS A C 1
ATOM 2664 O O . LYS A 1 344 ? 16.422 -23.158 -23.285 1.00 49.03 344 LYS A O 1
ATOM 2669 N N . TYR A 1 345 ? 17.086 -24.603 -21.668 1.00 41.47 345 TYR A N 1
ATOM 2670 C CA . TYR A 1 345 ? 18.554 -24.425 -21.645 1.00 41.47 345 TYR A CA 1
ATOM 2671 C C . TYR A 1 345 ? 19.072 -23.035 -22.082 1.00 41.47 345 TYR A C 1
ATOM 2673 O O . TYR A 1 345 ? 19.524 -22.842 -23.214 1.00 41.47 345 TYR A O 1
ATOM 2681 N N . GLY A 1 346 ? 19.040 -22.070 -21.158 1.00 40.19 346 GLY A N 1
ATOM 2682 C CA . GLY A 1 346 ? 19.426 -20.678 -21.389 1.00 40.19 346 GLY A CA 1
ATOM 2683 C C . GLY A 1 346 ? 20.864 -20.336 -20.983 1.00 40.19 346 GLY A C 1
ATOM 2684 O O . GLY A 1 346 ? 21.078 -19.639 -20.003 1.00 40.19 346 GLY A O 1
ATOM 2685 N N . GLY A 1 347 ? 21.863 -20.741 -21.774 1.00 48.69 347 GLY A N 1
ATOM 2686 C CA . GLY A 1 347 ? 23.214 -20.147 -21.724 1.00 48.69 347 GLY A CA 1
ATOM 2687 C C . GLY A 1 347 ? 23.959 -20.188 -20.371 1.00 48.69 347 GLY A C 1
ATOM 2688 O O . GLY A 1 347 ? 23.666 -20.994 -19.499 1.00 48.69 347 GLY A O 1
ATOM 2689 N N . MET A 1 348 ? 24.994 -19.348 -20.225 1.00 44.66 348 MET A N 1
ATOM 2690 C CA . MET A 1 348 ? 25.985 -19.364 -19.125 1.00 44.66 348 MET A CA 1
ATOM 2691 C C . MET A 1 348 ? 25.411 -19.108 -17.713 1.00 44.66 348 MET A C 1
ATOM 2693 O O . MET A 1 348 ? 26.113 -19.346 -16.733 1.00 44.66 348 MET A O 1
ATOM 2697 N N . TYR A 1 349 ? 24.156 -18.660 -17.610 1.00 51.69 349 TYR A N 1
ATOM 2698 C CA . TYR A 1 349 ? 23.537 -18.139 -16.384 1.00 51.69 349 TYR A CA 1
ATOM 2699 C C . TYR A 1 349 ? 22.369 -18.975 -15.879 1.00 51.69 349 TYR A C 1
ATOM 2701 O O . TYR A 1 349 ? 21.554 -18.491 -15.111 1.00 51.69 349 TYR A O 1
ATOM 2709 N N . ASP A 1 350 ? 22.247 -20.225 -16.301 1.00 50.94 350 ASP A N 1
ATOM 2710 C CA . ASP A 1 350 ? 21.135 -21.031 -15.836 1.00 50.94 350 ASP A CA 1
ATOM 2711 C C . ASP A 1 350 ? 21.442 -22.529 -15.948 1.00 50.94 350 ASP A C 1
ATOM 2713 O O . ASP A 1 350 ? 21.970 -23.035 -16.939 1.00 50.94 350 ASP A O 1
ATOM 2717 N N . SER A 1 351 ? 21.107 -23.250 -14.879 1.00 46.78 351 SER A N 1
ATOM 2718 C CA . SER A 1 351 ? 21.248 -24.704 -14.784 1.00 46.78 351 SER A CA 1
ATOM 2719 C C . SER A 1 351 ? 20.074 -25.466 -15.419 1.00 46.78 351 SER A C 1
ATOM 2721 O O . SER A 1 351 ? 19.950 -26.673 -15.207 1.00 46.78 351 SER A O 1
ATOM 2723 N N . GLY A 1 352 ? 19.242 -24.804 -16.236 1.00 46.97 352 GLY A N 1
ATOM 2724 C CA . GLY A 1 352 ? 18.453 -25.460 -17.276 1.00 46.97 352 GLY A CA 1
ATOM 2725 C C . GLY A 1 352 ? 17.103 -24.848 -17.682 1.00 46.97 352 GLY A C 1
ATOM 2726 O O . GLY A 1 352 ? 16.582 -25.351 -18.678 1.00 46.97 352 GLY A O 1
ATOM 2727 N N . ASN A 1 353 ? 16.539 -23.837 -16.994 1.00 55.38 353 ASN A N 1
ATOM 2728 C CA . ASN A 1 353 ? 15.213 -23.245 -17.290 1.00 55.38 353 ASN A CA 1
ATOM 2729 C C . ASN A 1 353 ? 15.072 -21.694 -17.107 1.00 55.38 353 ASN A C 1
ATOM 2731 O O . ASN A 1 353 ? 14.132 -21.241 -16.452 1.00 55.38 353 ASN A O 1
ATOM 2735 N N . GLY A 1 354 ? 15.970 -20.868 -17.654 1.00 70.06 354 GLY A N 1
ATOM 2736 C CA . GLY A 1 354 ? 16.003 -19.404 -17.488 1.00 70.06 354 GLY A CA 1
ATOM 2737 C C . GLY A 1 354 ? 16.111 -18.603 -18.795 1.00 70.06 354 GLY A C 1
ATOM 2738 O O . GLY A 1 354 ? 16.517 -19.110 -19.845 1.00 70.06 354 GLY A O 1
ATOM 2739 N N . TRP A 1 355 ? 15.747 -17.318 -18.737 1.00 85.50 355 TRP A N 1
ATOM 2740 C CA . TRP A 1 355 ? 15.847 -16.376 -19.855 1.00 85.50 355 TRP A CA 1
ATOM 2741 C C . TRP A 1 355 ? 17.256 -15.783 -19.969 1.00 85.50 355 TRP A C 1
ATOM 2743 O O . TRP A 1 355 ? 17.823 -15.287 -19.000 1.00 85.50 355 TRP A O 1
ATOM 2753 N N . SER A 1 356 ? 17.806 -15.773 -21.185 1.00 85.44 356 SER A N 1
ATOM 2754 C CA . SER A 1 356 ? 19.041 -15.047 -21.493 1.00 85.44 356 SER A CA 1
ATOM 2755 C C . SER A 1 356 ? 18.687 -13.642 -21.997 1.00 85.44 356 SER A C 1
ATOM 2757 O O . SER A 1 356 ? 17.994 -13.547 -23.008 1.00 85.44 356 SER A O 1
ATOM 2759 N N . PRO A 1 357 ? 19.137 -12.550 -21.361 1.00 91.50 357 PRO A N 1
ATOM 2760 C CA . PRO A 1 357 ? 18.808 -11.196 -21.807 1.00 91.50 357 PRO A CA 1
ATOM 2761 C C . PRO A 1 357 ? 19.171 -10.926 -23.282 1.00 91.50 357 PRO A C 1
ATOM 2763 O O . PRO A 1 357 ? 20.192 -11.397 -23.784 1.00 91.50 357 PRO A O 1
ATOM 2766 N N . ILE A 1 358 ? 18.336 -10.171 -24.006 1.00 93.94 358 ILE A N 1
ATOM 2767 C CA . ILE A 1 358 ? 18.659 -9.713 -25.371 1.00 93.94 358 ILE A CA 1
ATOM 2768 C C . ILE A 1 358 ? 19.574 -8.488 -25.283 1.00 93.94 358 ILE A C 1
ATOM 2770 O O . ILE A 1 358 ? 19.203 -7.466 -24.709 1.00 93.94 358 ILE A O 1
ATOM 2774 N N . GLU A 1 359 ? 20.765 -8.572 -25.864 1.00 94.50 359 GLU A N 1
ATOM 2775 C CA . GLU A 1 359 ? 21.753 -7.492 -25.833 1.00 94.50 359 GLU A CA 1
ATOM 2776 C C . GLU A 1 359 ? 21.641 -6.550 -27.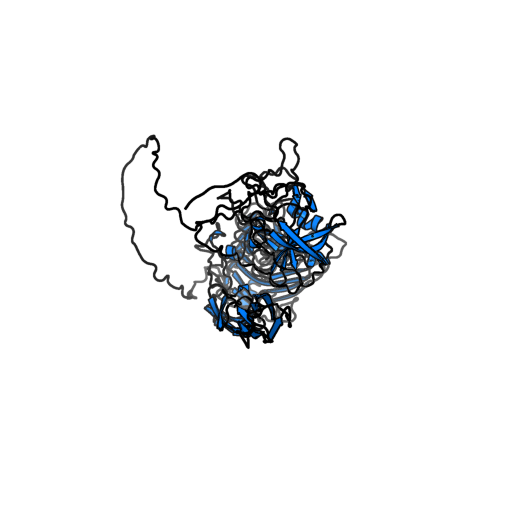039 1.00 94.50 359 GLU A C 1
ATOM 2778 O O . GLU A 1 359 ? 21.347 -6.972 -28.154 1.00 94.50 359 GLU A O 1
ATOM 2783 N N . ASN A 1 360 ? 21.982 -5.279 -26.824 1.00 95.44 360 ASN A N 1
ATOM 2784 C CA . ASN A 1 360 ? 22.191 -4.235 -27.826 1.00 95.44 360 ASN A CA 1
ATOM 2785 C C . ASN A 1 360 ? 20.979 -3.910 -28.710 1.00 95.44 360 ASN A C 1
ATOM 2787 O O . ASN A 1 360 ? 21.150 -3.471 -29.851 1.00 95.44 360 ASN A O 1
ATOM 2791 N N . PHE A 1 361 ? 19.763 -4.090 -28.197 1.00 98.19 361 PHE A N 1
ATOM 2792 C CA . PHE A 1 361 ? 18.546 -3.844 -28.964 1.00 98.19 361 PHE A CA 1
ATOM 2793 C C . PHE A 1 361 ? 18.379 -2.354 -29.289 1.00 98.19 361 PHE A C 1
ATOM 2795 O O . PHE A 1 361 ? 18.455 -1.513 -28.399 1.00 98.19 361 PHE A O 1
ATOM 2802 N N . ALA A 1 362 ? 18.153 -2.022 -30.559 1.00 97.31 362 ALA A N 1
ATOM 2803 C CA . ALA A 1 362 ? 17.975 -0.659 -31.074 1.00 97.31 362 ALA A CA 1
ATOM 2804 C C . ALA A 1 362 ? 16.684 -0.505 -31.909 1.00 97.31 362 ALA A C 1
ATOM 2806 O O . ALA A 1 362 ? 16.485 0.514 -32.569 1.00 97.31 362 ALA A O 1
ATOM 2807 N N . GLY A 1 363 ? 15.839 -1.539 -31.920 1.00 97.56 363 GLY A N 1
ATOM 2808 C CA . GLY A 1 363 ? 14.614 -1.629 -32.707 1.00 97.56 363 GLY A CA 1
ATOM 2809 C C . GLY A 1 363 ? 13.357 -1.207 -31.946 1.00 97.56 363 GLY A C 1
ATOM 2810 O O . GLY A 1 363 ? 13.412 -0.486 -30.952 1.00 97.56 363 GLY A O 1
ATOM 2811 N N . VAL A 1 364 ? 12.203 -1.686 -32.406 1.00 98.19 364 VAL A N 1
ATOM 2812 C CA . VAL A 1 364 ? 10.905 -1.461 -31.748 1.00 98.19 364 VAL A CA 1
ATOM 2813 C C . VAL A 1 364 ? 10.329 -2.796 -31.296 1.00 98.19 364 VAL A C 1
ATOM 2815 O O . VAL A 1 364 ? 10.230 -3.707 -32.113 1.00 98.19 364 VAL A O 1
ATOM 2818 N N . LEU A 1 365 ? 9.927 -2.908 -30.033 1.00 98.38 365 LEU A N 1
ATOM 2819 C CA . LEU A 1 365 ? 9.072 -3.989 -29.547 1.00 98.38 365 LEU A CA 1
ATOM 2820 C C . LEU A 1 365 ? 7.753 -3.394 -29.056 1.00 98.38 365 LEU A C 1
ATOM 2822 O O . LEU A 1 365 ? 7.699 -2.748 -28.012 1.00 98.38 365 LEU A O 1
ATOM 2826 N N . ASP A 1 366 ? 6.695 -3.651 -29.811 1.00 97.38 366 ASP A N 1
ATOM 2827 C CA . ASP A 1 366 ? 5.325 -3.335 -29.440 1.00 97.38 366 ASP A CA 1
ATOM 2828 C C . ASP A 1 366 ? 4.666 -4.574 -28.826 1.00 97.38 366 ASP A C 1
ATOM 2830 O O . ASP A 1 366 ? 4.451 -5.591 -29.486 1.00 97.38 366 ASP A O 1
ATOM 2834 N N . GLY A 1 367 ? 4.343 -4.510 -27.541 1.00 96.38 367 GLY A N 1
ATOM 2835 C CA . GLY A 1 367 ? 3.610 -5.557 -26.845 1.00 96.38 367 GLY A CA 1
ATOM 2836 C C . GLY A 1 367 ? 2.166 -5.692 -27.324 1.00 96.38 367 GLY A C 1
ATOM 2837 O O . GLY A 1 367 ? 1.559 -6.727 -27.078 1.00 96.38 367 GLY A O 1
ATOM 2838 N N . ASN A 1 368 ? 1.610 -4.688 -28.011 1.00 93.94 368 ASN A N 1
ATOM 2839 C CA . ASN A 1 368 ? 0.246 -4.679 -28.542 1.00 93.94 368 ASN A CA 1
ATOM 2840 C C . ASN A 1 368 ? -0.820 -5.053 -27.492 1.00 93.94 368 ASN A C 1
ATOM 2842 O O . ASN A 1 368 ? -1.854 -5.631 -27.809 1.00 93.94 368 ASN A O 1
ATOM 2846 N N . GLY A 1 369 ? -0.555 -4.753 -26.215 1.00 88.38 369 GLY A N 1
ATOM 2847 C CA . GLY A 1 369 ? -1.434 -5.125 -25.108 1.00 88.38 369 GLY A CA 1
ATOM 2848 C C . GLY A 1 369 ? -1.265 -6.556 -24.583 1.00 88.38 369 GLY A C 1
ATOM 2849 O O . GLY A 1 369 ? -1.911 -6.928 -23.604 1.00 88.38 369 GLY A O 1
ATOM 2850 N N . HIS A 1 370 ? -0.382 -7.354 -25.180 1.00 92.62 370 HIS A N 1
ATOM 2851 C CA . HIS A 1 370 ? -0.062 -8.708 -24.739 1.00 92.62 370 HIS A CA 1
ATOM 2852 C C . HIS A 1 370 ? 0.982 -8.742 -23.619 1.00 92.62 370 HIS A C 1
ATOM 2854 O O . HIS A 1 370 ? 1.637 -7.750 -23.271 1.00 92.62 370 HIS A O 1
ATOM 2860 N N . LYS A 1 371 ? 1.112 -9.928 -23.019 1.00 94.38 371 LYS A N 1
ATOM 2861 C CA . LYS A 1 371 ? 1.958 -10.190 -21.855 1.00 94.38 371 LYS A CA 1
ATOM 2862 C C . LYS A 1 371 ? 3.092 -11.154 -22.176 1.00 94.38 371 LYS A C 1
ATOM 2864 O O . LYS A 1 371 ? 2.855 -12.200 -22.774 1.00 94.38 371 LYS A O 1
ATOM 2869 N N . ILE A 1 372 ? 4.287 -10.872 -21.669 1.00 95.50 372 ILE A N 1
ATOM 2870 C CA . ILE A 1 372 ? 5.348 -11.868 -21.489 1.00 95.50 372 ILE A CA 1
ATOM 2871 C C . ILE A 1 372 ? 5.269 -12.365 -20.042 1.00 95.50 372 ILE A C 1
ATOM 2873 O O . ILE A 1 372 ? 5.204 -11.569 -19.103 1.00 95.50 372 ILE A O 1
ATOM 2877 N N . LYS A 1 373 ? 5.198 -13.682 -19.852 1.00 91.69 373 LYS A N 1
ATOM 2878 C CA . LYS A 1 373 ? 4.890 -14.319 -18.565 1.00 91.69 373 LYS A CA 1
ATOM 2879 C C . LYS A 1 373 ? 6.036 -15.195 -18.083 1.00 91.69 373 LYS A C 1
ATOM 2881 O O . LYS A 1 373 ? 6.729 -15.766 -18.911 1.00 91.69 373 LYS A O 1
ATOM 2886 N N . GLY A 1 374 ? 6.201 -15.341 -16.771 1.00 84.00 374 GLY A N 1
ATOM 2887 C CA . GLY A 1 374 ? 7.074 -16.354 -16.172 1.00 84.00 374 GLY A CA 1
ATOM 2888 C C . GLY A 1 374 ? 8.549 -16.194 -16.536 1.00 84.00 374 GLY A C 1
ATOM 2889 O O . GLY A 1 374 ? 9.224 -17.188 -16.775 1.00 84.00 374 GLY A O 1
ATOM 2890 N N . MET A 1 375 ? 9.043 -14.961 -16.680 1.00 90.06 375 MET A N 1
ATOM 2891 C CA . MET A 1 375 ? 10.460 -14.742 -16.977 1.00 90.06 375 MET A CA 1
ATOM 2892 C C . MET A 1 375 ? 11.293 -15.011 -15.723 1.00 90.06 375 MET A C 1
ATOM 2894 O O . MET A 1 375 ? 11.156 -14.284 -14.742 1.00 90.06 375 MET A O 1
ATOM 2898 N N . HIS A 1 376 ? 12.187 -15.996 -15.796 1.00 86.38 376 HIS A N 1
ATOM 2899 C CA . HIS A 1 376 ? 13.089 -16.370 -14.709 1.00 86.38 376 HIS A CA 1
ATOM 2900 C C . HIS A 1 376 ? 14.549 -16.063 -15.067 1.00 86.38 376 HIS A C 1
ATOM 2902 O O . HIS A 1 376 ? 15.007 -16.466 -16.139 1.00 86.38 376 HIS A O 1
ATOM 2908 N N . ILE A 1 377 ? 15.286 -15.375 -14.189 1.00 84.06 377 ILE A N 1
ATOM 2909 C CA . ILE A 1 377 ? 16.733 -15.133 -14.328 1.00 84.06 377 ILE A CA 1
ATOM 2910 C C . ILE A 1 377 ? 17.400 -15.333 -12.965 1.00 84.06 377 ILE A C 1
ATOM 2912 O O . ILE A 1 377 ? 17.085 -14.621 -12.016 1.00 84.06 377 ILE A O 1
ATOM 2916 N N . PHE A 1 378 ? 18.345 -16.270 -12.872 1.00 81.25 378 PHE A N 1
ATOM 2917 C CA . PHE A 1 378 ? 19.010 -16.617 -11.617 1.00 81.25 378 PHE A CA 1
ATOM 2918 C C . PHE A 1 378 ? 20.523 -16.676 -11.772 1.00 81.25 378 PHE A C 1
ATOM 2920 O O . PHE A 1 378 ? 21.006 -17.031 -12.838 1.00 81.25 378 PHE A O 1
ATOM 2927 N N . GLY A 1 379 ? 21.280 -16.416 -10.706 1.00 73.69 379 GLY A N 1
ATOM 2928 C CA . GLY A 1 379 ? 22.688 -16.822 -10.657 1.00 73.69 379 GLY A CA 1
ATOM 2929 C C . GLY A 1 379 ? 23.657 -15.824 -10.037 1.00 73.69 379 GLY A C 1
ATOM 2930 O O . GLY A 1 379 ? 23.299 -14.716 -9.638 1.00 73.69 379 GLY A O 1
ATOM 2931 N N . GLU A 1 380 ? 24.911 -16.261 -9.952 1.00 75.44 380 GLU A N 1
ATOM 2932 C CA . GLU A 1 380 ? 26.045 -15.459 -9.495 1.00 75.44 380 GLU A CA 1
ATOM 2933 C C . GLU A 1 380 ? 26.700 -14.773 -10.697 1.00 75.44 380 GLU A C 1
ATOM 2935 O O . GLU A 1 380 ? 27.092 -15.421 -11.672 1.00 75.44 380 GLU A O 1
ATOM 2940 N N . LEU A 1 381 ? 26.800 -13.450 -10.637 1.00 73.31 381 LEU A N 1
ATOM 2941 C CA . LEU A 1 381 ? 27.424 -12.638 -11.669 1.00 73.31 381 LEU A CA 1
ATOM 2942 C C . LEU A 1 381 ? 28.922 -12.506 -11.368 1.00 73.31 381 LEU A C 1
ATOM 2944 O O . LEU A 1 381 ? 29.314 -12.286 -10.224 1.00 73.31 381 LEU A O 1
ATOM 2948 N N . GLU A 1 382 ? 29.771 -12.672 -12.385 1.00 66.69 382 GLU A N 1
ATOM 2949 C CA . GLU A 1 382 ? 31.226 -12.700 -12.170 1.00 66.69 382 GLU A CA 1
ATOM 2950 C C . GLU A 1 382 ? 31.786 -11.366 -11.656 1.00 66.69 382 GLU A C 1
ATOM 2952 O O . GLU A 1 382 ? 31.392 -10.293 -12.110 1.00 66.69 382 GLU A O 1
ATOM 2957 N N . GLU A 1 383 ? 32.810 -11.458 -10.809 1.00 63.34 383 GLU A N 1
ATOM 2958 C CA . GLU A 1 383 ? 33.611 -10.324 -10.344 1.00 63.34 383 GLU A CA 1
ATOM 2959 C C . GLU A 1 383 ? 34.215 -9.515 -11.511 1.00 63.34 383 GLU A C 1
ATOM 2961 O O . GLU A 1 383 ? 34.630 -10.064 -12.537 1.00 63.34 383 GLU A O 1
ATOM 2966 N N . ASN A 1 384 ? 34.319 -8.193 -11.336 1.00 59.50 384 ASN A N 1
ATOM 2967 C CA . ASN A 1 384 ? 34.945 -7.261 -12.288 1.00 59.50 384 ASN A CA 1
ATOM 2968 C C . ASN A 1 384 ? 34.318 -7.202 -13.705 1.00 59.50 384 ASN A C 1
ATOM 2970 O O . ASN A 1 384 ? 34.994 -6.817 -14.667 1.00 59.50 384 ASN A O 1
ATOM 2974 N N . LYS A 1 385 ? 33.028 -7.533 -13.857 1.00 64.38 385 LYS A N 1
ATOM 2975 C CA . LYS A 1 385 ? 32.257 -7.362 -15.104 1.00 64.38 385 LYS A CA 1
ATOM 2976 C C . LYS A 1 385 ? 30.984 -6.535 -14.877 1.00 64.38 385 LYS A C 1
ATOM 2978 O O . LYS A 1 385 ? 30.403 -6.554 -13.801 1.00 64.38 385 LYS A O 1
ATOM 2983 N N . ILE A 1 386 ? 30.548 -5.807 -15.909 1.00 66.06 386 ILE A N 1
ATOM 2984 C CA . ILE A 1 386 ? 29.231 -5.147 -15.931 1.00 66.06 386 ILE A CA 1
ATOM 2985 C C . ILE A 1 386 ? 28.210 -6.159 -16.431 1.00 66.06 386 ILE A C 1
ATOM 2987 O O . ILE A 1 386 ? 28.400 -6.718 -17.512 1.00 66.06 386 ILE A O 1
ATOM 2991 N N . TYR A 1 387 ? 27.110 -6.316 -15.701 1.00 79.31 387 TYR A N 1
ATOM 2992 C CA . TYR A 1 387 ? 25.951 -7.055 -16.183 1.00 79.31 387 TYR A CA 1
ATOM 2993 C C . TYR A 1 387 ? 24.714 -6.173 -16.176 1.00 79.31 387 TYR A C 1
ATOM 2995 O O . TYR A 1 387 ? 24.415 -5.499 -15.187 1.00 79.31 387 TYR A O 1
ATOM 3003 N N . ASP A 1 388 ? 24.001 -6.210 -17.295 1.00 90.25 388 ASP A N 1
ATOM 3004 C CA . ASP A 1 388 ? 22.675 -5.637 -17.420 1.00 90.25 388 ASP A CA 1
ATOM 3005 C C . ASP A 1 388 ? 21.663 -6.793 -17.508 1.00 90.25 388 ASP A C 1
ATOM 3007 O O . ASP A 1 388 ? 21.807 -7.687 -18.345 1.00 90.25 388 ASP A O 1
ATOM 3011 N N . VAL A 1 389 ? 20.663 -6.800 -16.626 1.00 90.81 389 VAL A N 1
ATOM 3012 C CA . VAL A 1 389 ? 19.732 -7.921 -16.429 1.00 90.81 389 VAL A CA 1
ATOM 3013 C C . VAL A 1 389 ? 18.292 -7.471 -16.665 1.00 90.81 389 VAL A C 1
ATOM 3015 O O . VAL A 1 389 ? 17.855 -6.480 -16.085 1.00 90.81 389 VAL A O 1
ATOM 3018 N N . GLY A 1 390 ? 17.563 -8.231 -17.486 1.00 94.31 390 GLY A N 1
ATOM 3019 C CA . GLY A 1 390 ? 16.151 -8.029 -17.817 1.00 94.31 390 GLY A CA 1
ATOM 3020 C C . GLY A 1 390 ? 15.718 -8.870 -19.019 1.00 94.31 390 GLY A C 1
ATOM 3021 O O . GLY A 1 390 ? 16.483 -9.716 -19.491 1.00 94.31 390 GLY A O 1
ATOM 3022 N N . LEU A 1 391 ? 14.520 -8.615 -19.561 1.00 96.62 391 LEU A N 1
ATOM 3023 C CA . LEU A 1 391 ? 14.131 -9.149 -20.876 1.00 96.62 391 LEU A CA 1
ATOM 3024 C C . LEU A 1 391 ? 15.183 -8.757 -21.927 1.00 96.62 391 LEU A C 1
ATOM 3026 O O . LEU A 1 391 ? 15.687 -9.601 -22.677 1.00 96.62 391 LEU A O 1
ATOM 3030 N N . PHE A 1 392 ? 15.569 -7.483 -21.901 1.00 97.62 392 PHE A N 1
ATOM 3031 C CA . PHE A 1 392 ? 16.741 -6.950 -22.577 1.00 97.62 392 PHE A CA 1
ATOM 3032 C C . PHE A 1 392 ? 17.864 -6.717 -21.565 1.00 97.62 392 PHE A C 1
ATOM 3034 O O . PHE A 1 392 ? 17.634 -6.222 -20.465 1.00 97.62 392 PHE A O 1
ATOM 3041 N N . ALA A 1 393 ? 19.103 -7.020 -21.946 1.00 94.31 393 ALA A N 1
ATOM 3042 C CA . ALA A 1 393 ? 20.251 -6.548 -21.184 1.00 94.31 393 ALA A CA 1
ATOM 3043 C C . ALA A 1 393 ? 20.293 -5.023 -21.305 1.00 94.31 393 ALA A C 1
ATOM 3045 O O . ALA A 1 393 ? 20.114 -4.294 -20.331 1.00 94.31 393 ALA A O 1
ATOM 3046 N N . ASN A 1 394 ? 20.426 -4.532 -22.537 1.00 94.62 394 ASN A N 1
ATOM 3047 C CA . ASN A 1 394 ? 20.494 -3.109 -22.805 1.00 94.62 394 ASN A CA 1
ATOM 3048 C C . ASN A 1 394 ? 19.730 -2.682 -24.061 1.00 94.62 394 ASN A C 1
ATOM 3050 O O . ASN A 1 394 ? 19.703 -3.371 -25.084 1.00 94.62 394 ASN A O 1
ATOM 3054 N N . LEU A 1 395 ? 19.116 -1.506 -23.936 1.00 97.31 395 LEU A N 1
ATOM 3055 C CA . LEU A 1 395 ? 18.420 -0.772 -24.982 1.00 97.31 395 LEU A CA 1
ATOM 3056 C C . LEU A 1 395 ? 19.323 0.371 -25.459 1.00 97.31 395 LEU A C 1
ATOM 3058 O O . LEU A 1 395 ? 19.755 1.212 -24.669 1.00 97.31 395 LEU A O 1
ATOM 3062 N N . ASN A 1 396 ? 19.614 0.394 -26.753 1.00 94.06 396 ASN A N 1
ATOM 3063 C CA . ASN A 1 396 ? 20.480 1.366 -27.405 1.00 94.06 396 ASN A CA 1
ATOM 3064 C C . ASN A 1 396 ? 19.678 2.516 -28.028 1.00 94.06 396 ASN A C 1
ATOM 3066 O O . ASN A 1 396 ? 18.447 2.541 -28.017 1.00 94.06 396 ASN A O 1
ATOM 3070 N N . ARG A 1 397 ? 20.410 3.482 -28.595 1.00 92.38 397 ARG A N 1
ATOM 3071 C CA . ARG A 1 397 ? 19.835 4.698 -29.176 1.00 92.38 397 ARG A CA 1
ATOM 3072 C C . ARG A 1 397 ? 18.724 4.365 -30.175 1.00 92.38 397 ARG A C 1
ATOM 3074 O O . ARG A 1 397 ? 18.982 3.709 -31.179 1.00 92.38 397 ARG A O 1
ATOM 3081 N N . GLY A 1 398 ? 17.543 4.928 -29.938 1.00 90.50 398 GLY A N 1
ATOM 3082 C CA . GLY A 1 398 ? 16.367 4.778 -30.792 1.00 90.50 398 GLY A CA 1
ATOM 3083 C C . GLY A 1 398 ? 15.511 3.552 -30.483 1.00 90.50 398 GLY A C 1
ATOM 3084 O O . GLY A 1 398 ? 14.478 3.395 -31.128 1.00 90.50 398 GLY A O 1
ATOM 3085 N N . ALA A 1 399 ? 15.897 2.722 -29.506 1.00 96.81 399 ALA A N 1
ATOM 3086 C CA . ALA A 1 399 ? 15.068 1.603 -29.084 1.00 96.81 399 ALA A CA 1
ATOM 3087 C C . ALA A 1 399 ? 13.738 2.091 -28.493 1.00 96.81 399 ALA A C 1
ATOM 3089 O O . ALA A 1 399 ? 13.709 3.053 -27.720 1.00 96.81 399 ALA A O 1
ATOM 3090 N N . VAL A 1 400 ? 12.652 1.396 -28.822 1.00 97.38 400 VAL A N 1
ATOM 3091 C CA . VAL A 1 400 ? 11.310 1.669 -28.293 1.00 97.38 400 VAL A CA 1
ATOM 3092 C C . VAL A 1 400 ? 10.705 0.373 -27.780 1.00 97.38 400 VAL A C 1
ATOM 3094 O O . VAL A 1 400 ? 10.578 -0.586 -28.539 1.00 97.38 400 VAL A O 1
ATOM 3097 N N . ILE A 1 401 ? 10.310 0.359 -26.510 1.00 98.38 401 ILE A N 1
ATOM 3098 C CA . ILE A 1 401 ? 9.486 -0.697 -25.924 1.00 98.38 401 ILE A CA 1
ATOM 3099 C C . ILE A 1 401 ? 8.147 -0.074 -25.551 1.00 98.38 401 ILE A C 1
ATOM 3101 O O . ILE A 1 401 ? 8.111 0.889 -24.789 1.00 98.38 401 ILE A O 1
ATOM 3105 N N . GLU A 1 402 ? 7.048 -0.597 -26.082 1.00 96.56 402 GLU A N 1
ATOM 3106 C CA . GLU A 1 402 ? 5.730 -0.025 -25.815 1.00 96.56 402 GLU A CA 1
ATOM 3107 C C . GLU A 1 402 ? 4.638 -1.076 -25.615 1.00 96.56 402 GLU A C 1
ATOM 3109 O O . GLU A 1 402 ? 4.739 -2.177 -26.145 1.00 96.56 402 GLU A O 1
ATOM 3114 N N . ARG A 1 403 ? 3.583 -0.743 -24.857 1.00 94.75 403 ARG A N 1
ATOM 3115 C CA . ARG A 1 403 ? 2.357 -1.561 -24.710 1.00 94.75 403 ARG A CA 1
ATOM 3116 C C . ARG A 1 403 ? 2.593 -2.997 -24.229 1.00 94.75 403 ARG A C 1
ATOM 3118 O O . ARG A 1 403 ? 1.852 -3.909 -24.607 1.00 94.75 403 ARG A O 1
ATOM 3125 N N . LEU A 1 404 ? 3.610 -3.211 -23.395 1.00 97.19 404 LEU A N 1
ATOM 3126 C CA . LEU A 1 404 ? 4.048 -4.533 -22.945 1.00 97.19 404 LEU A CA 1
ATOM 3127 C C . LEU A 1 404 ? 3.744 -4.771 -21.461 1.00 97.19 404 LEU A C 1
ATOM 3129 O O . LEU A 1 404 ? 4.140 -3.994 -20.593 1.00 97.19 404 LEU A O 1
ATOM 3133 N N . GLY A 1 405 ? 3.092 -5.896 -21.159 1.00 96.31 405 GLY A N 1
ATOM 3134 C CA . GLY A 1 405 ? 2.952 -6.389 -19.788 1.00 96.31 405 GLY A CA 1
ATOM 3135 C C . GLY A 1 405 ? 3.960 -7.488 -19.469 1.00 96.31 405 GLY A C 1
ATOM 3136 O O . GLY A 1 405 ? 4.004 -8.503 -20.156 1.00 96.31 405 GLY A O 1
ATOM 3137 N N . MET A 1 406 ? 4.727 -7.340 -18.398 1.00 96.44 406 MET A N 1
ATOM 3138 C CA . MET A 1 406 ? 5.571 -8.401 -17.845 1.00 96.44 406 MET A CA 1
ATOM 3139 C C . MET A 1 406 ? 4.867 -9.007 -16.627 1.00 96.44 406 MET A C 1
ATOM 3141 O O . MET A 1 406 ? 4.533 -8.283 -15.691 1.00 96.44 406 MET A O 1
ATOM 3145 N N . THR A 1 407 ? 4.621 -10.320 -16.620 1.00 92.69 407 THR A N 1
ATOM 3146 C CA . THR A 1 407 ? 3.920 -10.993 -15.510 1.00 92.69 407 THR A CA 1
ATOM 3147 C C . THR A 1 407 ? 4.666 -12.192 -14.958 1.00 92.69 407 THR A C 1
ATOM 3149 O O . THR A 1 407 ? 5.284 -12.929 -15.715 1.00 92.69 407 THR A O 1
ATOM 3152 N N . GLY A 1 408 ? 4.617 -12.406 -13.642 1.00 84.19 408 GLY A N 1
ATOM 3153 C CA . GLY A 1 408 ? 5.380 -13.476 -12.993 1.00 84.19 408 GLY A CA 1
ATOM 3154 C C . GLY A 1 408 ? 6.885 -13.384 -13.260 1.00 84.19 408 GLY A C 1
ATOM 3155 O O . GLY A 1 408 ? 7.512 -14.406 -13.515 1.00 84.19 408 GLY A O 1
ATOM 3156 N N . VAL A 1 409 ? 7.437 -12.167 -13.281 1.00 94.56 409 VAL A N 1
ATOM 3157 C CA . VAL A 1 409 ? 8.888 -11.950 -13.350 1.00 94.56 409 VAL A CA 1
ATOM 3158 C C . VAL A 1 409 ? 9.529 -12.480 -12.074 1.00 94.56 409 VAL A C 1
ATOM 3160 O O . VAL A 1 409 ? 8.999 -12.267 -10.988 1.00 94.56 409 VAL A O 1
ATOM 3163 N N . ASP A 1 410 ? 10.664 -13.146 -12.196 1.00 89.31 410 ASP A N 1
ATOM 3164 C CA . ASP A 1 410 ? 11.408 -13.673 -11.062 1.00 89.31 410 ASP A CA 1
ATOM 3165 C C . ASP A 1 410 ? 12.906 -13.590 -11.357 1.00 89.31 410 ASP A C 1
ATOM 3167 O O . ASP A 1 410 ? 13.478 -14.410 -12.078 1.00 89.31 410 ASP A O 1
ATOM 3171 N N . ILE A 1 411 ? 13.526 -12.523 -10.863 1.00 90.62 411 ILE A N 1
ATOM 3172 C CA . ILE A 1 411 ? 14.964 -12.291 -10.985 1.00 90.62 411 ILE A CA 1
ATOM 3173 C C . ILE A 1 411 ? 15.563 -12.482 -9.595 1.00 90.62 411 ILE A C 1
ATOM 3175 O O . ILE A 1 411 ? 15.228 -11.716 -8.699 1.00 90.62 411 ILE A O 1
ATOM 3179 N N . ASP A 1 412 ? 16.446 -13.461 -9.406 1.00 87.38 412 ASP A N 1
ATOM 3180 C CA . ASP A 1 412 ? 17.191 -13.649 -8.150 1.00 87.38 412 ASP A CA 1
ATOM 3181 C C . ASP A 1 412 ? 18.687 -13.835 -8.437 1.00 87.38 412 ASP A C 1
ATOM 3183 O O . ASP A 1 412 ? 19.148 -14.899 -8.860 1.00 87.38 412 ASP A O 1
ATOM 3187 N N . VAL A 1 413 ? 19.446 -12.750 -8.271 1.00 84.62 413 VAL A N 1
ATOM 3188 C CA . VAL A 1 413 ? 20.854 -12.655 -8.679 1.00 84.62 413 VAL A CA 1
ATOM 3189 C C . VAL A 1 413 ? 21.753 -12.202 -7.531 1.00 84.62 413 VAL A C 1
ATOM 3191 O O . VAL A 1 413 ? 21.359 -11.429 -6.659 1.00 84.62 413 VAL A O 1
ATOM 3194 N N . THR A 1 414 ? 22.996 -12.675 -7.542 1.00 83.12 414 THR A N 1
ATOM 3195 C CA . THR A 1 414 ? 24.061 -12.232 -6.628 1.00 83.12 414 THR A CA 1
ATOM 3196 C C . THR A 1 414 ? 25.148 -11.538 -7.440 1.00 83.12 414 THR A C 1
ATOM 3198 O O . THR A 1 414 ? 25.614 -12.106 -8.429 1.00 83.12 414 THR A O 1
ATOM 3201 N N . THR A 1 415 ? 25.538 -10.318 -7.065 1.00 75.12 415 THR A N 1
ATOM 3202 C CA . THR A 1 415 ? 26.559 -9.550 -7.797 1.00 75.12 415 THR A CA 1
ATOM 3203 C C . THR A 1 415 ? 27.961 -9.824 -7.233 1.00 75.12 415 THR A C 1
ATOM 3205 O O . THR A 1 415 ? 28.134 -10.012 -6.028 1.00 75.12 415 THR A O 1
ATOM 3208 N N . GLY A 1 416 ? 28.965 -9.939 -8.111 1.00 66.00 416 GLY A N 1
ATOM 3209 C CA . GLY A 1 416 ? 30.344 -10.277 -7.742 1.00 66.00 416 GLY A CA 1
ATOM 3210 C C . GLY A 1 416 ? 31.132 -9.084 -7.191 1.00 66.00 416 GLY A C 1
ATOM 3211 O O . GLY A 1 416 ? 30.894 -7.942 -7.591 1.00 66.00 416 GLY A O 1
ATOM 3212 N N . ASP A 1 417 ? 32.100 -9.364 -6.311 1.00 57.50 417 ASP A N 1
ATOM 3213 C CA . ASP A 1 417 ? 33.012 -8.387 -5.709 1.00 57.50 417 ASP A CA 1
ATOM 3214 C C . ASP A 1 417 ? 33.801 -7.567 -6.754 1.00 57.50 417 ASP A C 1
ATOM 3216 O O . ASP A 1 417 ? 34.201 -8.072 -7.807 1.00 57.50 417 ASP A O 1
ATOM 3220 N N . VAL A 1 418 ? 34.037 -6.284 -6.462 1.00 52.69 418 VAL A N 1
ATOM 3221 C CA . VAL A 1 418 ? 34.916 -5.408 -7.256 1.00 52.69 418 VAL A CA 1
ATOM 3222 C C . VAL A 1 418 ? 36.152 -5.141 -6.406 1.00 52.69 418 VAL A C 1
ATOM 3224 O O . VAL A 1 418 ? 36.031 -4.627 -5.297 1.00 52.69 418 VAL A O 1
ATOM 3227 N N . ASP A 1 419 ? 37.331 -5.529 -6.889 1.00 48.59 419 ASP A N 1
ATOM 3228 C CA . ASP A 1 419 ? 38.575 -5.470 -6.111 1.00 48.59 419 ASP A CA 1
ATOM 3229 C C . ASP A 1 419 ? 38.854 -4.026 -5.623 1.00 48.59 419 ASP A C 1
ATOM 3231 O O . ASP A 1 419 ? 38.969 -3.089 -6.423 1.00 48.59 419 ASP A O 1
ATOM 3235 N N . ASP A 1 420 ? 38.970 -3.856 -4.300 1.00 46.12 420 ASP A N 1
ATOM 3236 C CA . ASP A 1 420 ? 38.999 -2.600 -3.517 1.00 46.12 420 ASP A CA 1
ATOM 3237 C C . ASP A 1 420 ? 40.310 -1.787 -3.676 1.00 46.12 420 ASP A C 1
ATOM 3239 O O . ASP A 1 420 ? 40.942 -1.335 -2.720 1.00 46.12 420 ASP A O 1
ATOM 3243 N N . GLY A 1 421 ? 40.795 -1.643 -4.912 1.00 45.59 421 GLY A N 1
ATOM 3244 C CA . GLY A 1 421 ? 42.111 -1.064 -5.206 1.00 45.59 421 GLY A CA 1
ATOM 3245 C C . GLY A 1 421 ? 42.169 -0.114 -6.396 1.00 45.59 421 GLY A C 1
ATOM 3246 O O . GLY A 1 421 ? 43.141 0.633 -6.522 1.00 45.59 421 GLY A O 1
ATOM 3247 N N . HIS A 1 422 ? 41.154 -0.097 -7.259 1.00 39.56 422 HIS A N 1
ATOM 3248 C CA . HIS A 1 422 ? 40.976 0.907 -8.306 1.00 39.56 422 HIS A CA 1
ATOM 3249 C C . HIS A 1 422 ? 39.498 1.284 -8.343 1.00 39.56 422 HIS A C 1
ATOM 3251 O O . HIS A 1 422 ? 38.671 0.517 -8.820 1.00 39.56 422 HIS A O 1
ATOM 3257 N N . LEU A 1 423 ? 39.170 2.485 -7.863 1.00 40.97 423 LEU A N 1
ATOM 3258 C CA . LEU A 1 423 ? 37.877 3.120 -8.101 1.00 40.97 423 LEU A CA 1
ATOM 3259 C C . LEU A 1 423 ? 37.716 3.354 -9.610 1.00 40.97 423 LEU A C 1
ATOM 3261 O O . LEU A 1 423 ? 38.021 4.432 -10.120 1.00 40.97 423 LEU A O 1
ATOM 3265 N N . ILE A 1 424 ? 37.265 2.339 -10.339 1.00 44.78 424 ILE A N 1
ATOM 3266 C CA . ILE A 1 424 ? 36.666 2.532 -11.654 1.00 44.78 424 ILE A CA 1
ATOM 3267 C C . ILE A 1 424 ? 35.211 2.892 -11.354 1.00 44.78 424 ILE A C 1
ATOM 3269 O O . ILE A 1 424 ? 34.385 2.018 -11.125 1.00 44.78 424 ILE A O 1
ATOM 3273 N N . SER A 1 425 ? 34.913 4.188 -11.279 1.00 49.09 425 SER A N 1
ATOM 3274 C CA . SER A 1 425 ? 33.631 4.775 -10.842 1.00 49.09 425 SER A CA 1
ATOM 3275 C C . SER A 1 425 ? 32.368 4.322 -11.604 1.00 49.09 425 SER A C 1
ATOM 3277 O O . SER A 1 425 ? 31.263 4.755 -11.263 1.00 49.09 425 SER A O 1
ATOM 3279 N N . ASP A 1 426 ? 32.515 3.462 -12.617 1.00 54.16 426 ASP A N 1
ATOM 3280 C CA . ASP A 1 426 ? 31.519 3.201 -13.659 1.00 54.16 426 ASP A CA 1
ATOM 3281 C C . ASP A 1 426 ? 31.134 1.710 -13.814 1.00 54.16 426 ASP A C 1
ATOM 3283 O O . ASP A 1 426 ? 30.241 1.402 -14.607 1.00 54.16 426 ASP A O 1
ATOM 3287 N N . LEU A 1 427 ? 31.758 0.773 -13.082 1.00 60.03 427 LEU A N 1
ATOM 3288 C CA . LEU A 1 427 ? 31.343 -0.640 -13.086 1.00 60.03 427 LEU A CA 1
ATOM 3289 C C . LEU A 1 427 ? 30.156 -0.829 -12.128 1.00 60.03 427 LEU A C 1
ATOM 3291 O O . LEU A 1 427 ? 30.340 -0.837 -10.916 1.00 60.03 427 LEU A O 1
ATOM 3295 N N . ARG A 1 428 ? 28.939 -0.936 -12.672 1.00 73.06 428 ARG A N 1
ATOM 3296 C CA . ARG A 1 428 ? 27.688 -1.105 -11.911 1.00 73.06 428 ARG A CA 1
ATOM 3297 C C . ARG A 1 428 ? 26.810 -2.166 -12.544 1.00 73.06 428 ARG A C 1
ATOM 3299 O O . ARG A 1 428 ? 26.678 -2.173 -13.773 1.00 73.06 428 ARG A O 1
ATOM 3306 N N . TYR A 1 429 ? 26.164 -2.988 -11.729 1.00 85.44 429 TYR A N 1
ATOM 3307 C CA . TYR A 1 429 ? 25.159 -3.927 -12.207 1.00 85.44 429 TYR A CA 1
ATOM 3308 C C . TYR A 1 429 ? 23.824 -3.191 -12.365 1.00 85.44 429 TYR A C 1
ATOM 3310 O O . TYR A 1 429 ? 23.447 -2.395 -11.505 1.00 85.44 429 TYR A O 1
ATOM 3318 N N . ASN A 1 430 ? 23.134 -3.405 -13.489 1.00 90.62 430 ASN A N 1
ATOM 3319 C CA . ASN A 1 430 ? 21.874 -2.720 -13.796 1.00 90.62 430 ASN A CA 1
ATOM 3320 C C . ASN A 1 430 ? 20.768 -3.761 -13.970 1.00 90.62 430 ASN A C 1
ATOM 3322 O O . ASN A 1 430 ? 20.867 -4.613 -14.851 1.00 90.62 430 ASN A O 1
ATOM 3326 N N . ILE A 1 431 ? 19.728 -3.719 -13.139 1.00 93.69 431 ILE A N 1
ATOM 3327 C CA . ILE A 1 431 ? 18.701 -4.766 -13.091 1.00 93.69 431 ILE A CA 1
ATOM 3328 C C . ILE A 1 431 ? 17.311 -4.149 -13.240 1.00 93.69 431 ILE A C 1
ATOM 3330 O O . ILE A 1 431 ? 16.942 -3.265 -12.468 1.00 93.69 431 ILE A O 1
ATOM 3334 N N . GLY A 1 432 ? 16.520 -4.651 -14.190 1.00 96.69 432 GLY A N 1
ATOM 3335 C CA . GLY A 1 432 ? 15.090 -4.367 -14.273 1.00 96.69 432 GLY A CA 1
ATOM 3336 C C . GLY A 1 432 ? 14.329 -5.355 -15.146 1.00 96.69 432 GLY A C 1
ATOM 3337 O O . GLY A 1 432 ? 14.915 -6.055 -15.963 1.00 96.69 432 GLY A O 1
ATOM 3338 N N . ALA A 1 433 ? 13.010 -5.456 -14.970 1.00 97.88 433 ALA A N 1
ATOM 3339 C CA . ALA A 1 433 ? 12.232 -6.495 -15.647 1.00 97.88 433 ALA A CA 1
ATOM 3340 C C . ALA A 1 433 ? 12.239 -6.361 -17.176 1.00 97.88 433 ALA A C 1
ATOM 3342 O O . ALA A 1 433 ? 12.401 -7.355 -17.884 1.00 97.88 433 ALA A O 1
ATOM 3343 N N . ILE A 1 434 ? 12.069 -5.142 -17.693 1.00 98.25 434 ILE A N 1
ATOM 3344 C CA . ILE A 1 434 ? 12.080 -4.891 -19.139 1.00 98.25 434 ILE A CA 1
ATOM 3345 C C . ILE A 1 434 ? 13.517 -4.776 -19.634 1.00 98.25 434 ILE A C 1
ATOM 3347 O O . ILE A 1 434 ? 13.876 -5.408 -20.627 1.00 98.25 434 ILE A O 1
ATOM 3351 N N . ALA A 1 435 ? 14.346 -3.993 -18.946 1.00 98.06 435 ALA A N 1
ATOM 3352 C CA . ALA A 1 435 ? 15.742 -3.834 -19.316 1.00 98.06 435 ALA A CA 1
ATOM 3353 C C . ALA A 1 435 ? 16.647 -3.597 -18.107 1.00 98.06 435 ALA A C 1
ATOM 3355 O O . ALA A 1 435 ? 16.256 -2.931 -17.149 1.00 98.06 435 ALA A O 1
ATOM 3356 N N . GLY A 1 436 ? 17.895 -4.050 -18.189 1.00 95.88 436 GLY A N 1
ATOM 3357 C CA . GLY A 1 436 ? 18.916 -3.645 -17.226 1.00 95.88 436 GLY A CA 1
ATOM 3358 C C . GLY A 1 436 ? 19.316 -2.185 -17.434 1.00 95.88 436 GLY A C 1
ATOM 3359 O O . GLY A 1 436 ? 19.211 -1.363 -16.523 1.00 95.88 436 GLY A O 1
ATOM 3360 N N . ARG A 1 437 ? 19.717 -1.831 -18.659 1.00 94.62 437 ARG A N 1
ATOM 3361 C CA . ARG A 1 437 ? 20.200 -0.487 -19.011 1.00 94.62 437 ARG A CA 1
ATOM 3362 C C . ARG A 1 437 ? 19.519 0.074 -20.254 1.00 94.62 437 ARG A C 1
ATOM 3364 O O . ARG A 1 437 ? 19.304 -0.628 -21.233 1.00 94.62 437 ARG A O 1
ATOM 3371 N N . GLY A 1 438 ? 19.261 1.372 -20.256 1.00 94.81 438 GLY A N 1
ATOM 3372 C CA . GLY A 1 438 ? 18.761 2.118 -21.400 1.00 94.81 438 GLY A CA 1
ATOM 3373 C C . GLY A 1 438 ? 19.644 3.316 -21.711 1.00 94.81 438 GLY A C 1
ATOM 3374 O O . GLY A 1 438 ? 20.047 4.066 -20.818 1.00 94.81 438 GLY A O 1
ATOM 3375 N N . TYR A 1 439 ? 19.950 3.490 -22.991 1.00 92.19 439 TYR A N 1
ATOM 3376 C CA . TYR A 1 439 ? 20.667 4.638 -23.514 1.00 92.19 439 TYR A CA 1
ATOM 3377 C C . TYR A 1 439 ? 19.898 5.220 -24.693 1.00 92.19 439 TYR A C 1
ATOM 3379 O O . TYR A 1 439 ? 19.939 4.669 -25.793 1.00 92.19 439 TYR A O 1
ATOM 3387 N N . LYS A 1 440 ? 19.242 6.364 -24.471 1.00 89.88 440 LYS A N 1
ATOM 3388 C CA . LYS A 1 440 ? 18.496 7.104 -25.505 1.00 89.88 440 LYS A CA 1
ATOM 3389 C C . LYS A 1 440 ? 17.402 6.281 -26.164 1.00 89.88 440 LYS A C 1
ATOM 3391 O O . LYS A 1 440 ? 17.334 6.151 -27.388 1.00 89.88 440 LYS A O 1
ATOM 3396 N N . CYS A 1 441 ? 16.578 5.697 -25.317 1.00 93.12 441 CYS A N 1
ATOM 3397 C CA . CYS A 1 441 ? 15.474 4.837 -25.690 1.00 93.12 441 CYS A CA 1
ATOM 3398 C C . CYS A 1 441 ? 14.201 5.278 -24.969 1.00 93.12 441 CYS A C 1
ATOM 3400 O O . CYS A 1 441 ? 14.246 6.119 -24.065 1.00 93.12 441 CYS A O 1
ATOM 3402 N N . SER A 1 442 ? 13.082 4.676 -25.356 1.00 95.12 442 SER A N 1
ATOM 3403 C CA . SER A 1 442 ? 11.770 4.988 -24.795 1.00 95.12 442 SER A CA 1
ATOM 3404 C C . SER A 1 442 ? 11.084 3.724 -24.299 1.00 95.12 442 SER A C 1
ATOM 3406 O O . SER A 1 442 ? 11.145 2.683 -24.955 1.00 95.12 442 SER A O 1
ATOM 3408 N N . ILE A 1 443 ? 10.447 3.822 -23.133 1.00 97.81 443 ILE A N 1
ATOM 3409 C CA . ILE A 1 443 ? 9.608 2.767 -22.559 1.00 97.81 443 ILE A CA 1
ATOM 3410 C C . ILE A 1 443 ? 8.258 3.392 -22.224 1.00 97.81 443 ILE A C 1
ATOM 3412 O O . ILE A 1 443 ? 8.201 4.291 -21.385 1.00 97.81 443 ILE A O 1
ATOM 3416 N N . SER A 1 444 ? 7.187 2.944 -22.877 1.00 96.94 444 SER A N 1
ATOM 3417 C CA . SER A 1 444 ? 5.869 3.567 -22.728 1.00 96.94 444 SER A CA 1
ATOM 3418 C C . SER A 1 444 ? 4.727 2.572 -22.602 1.00 96.94 444 SER A C 1
ATOM 3420 O O . SER A 1 444 ? 4.747 1.525 -23.239 1.00 96.94 444 SER A O 1
ATOM 3422 N N . GLU A 1 445 ? 3.694 2.886 -21.821 1.00 96.50 445 GLU A N 1
ATOM 3423 C CA . GLU A 1 445 ? 2.525 2.000 -21.667 1.00 96.50 445 GLU A CA 1
ATOM 3424 C C . GLU A 1 445 ? 2.931 0.569 -21.264 1.00 96.50 445 GLU A C 1
ATOM 3426 O O . GLU A 1 445 ? 2.453 -0.419 -21.821 1.00 96.50 445 GLU A O 1
ATOM 3431 N N . CYS A 1 446 ? 3.877 0.442 -20.332 1.00 98.00 446 CYS A N 1
ATOM 3432 C CA . CYS A 1 446 ? 4.403 -0.849 -19.901 1.00 98.00 446 CYS A CA 1
ATOM 3433 C C . CYS A 1 446 ? 4.201 -1.080 -18.406 1.00 98.00 446 CYS A C 1
ATOM 3435 O O . CYS A 1 446 ? 4.167 -0.148 -17.604 1.00 98.00 446 CYS A O 1
ATOM 3437 N N . TYR A 1 447 ? 4.127 -2.343 -18.000 1.00 97.19 447 TYR A N 1
ATOM 3438 C CA . TYR A 1 447 ? 4.122 -2.680 -16.582 1.00 97.19 447 TYR A CA 1
ATOM 3439 C C . TYR A 1 447 ? 4.856 -3.973 -16.286 1.00 97.19 447 TYR A C 1
ATOM 3441 O O . TYR A 1 447 ? 5.038 -4.811 -17.170 1.00 97.19 447 TYR A O 1
ATOM 3449 N N . ALA A 1 448 ? 5.233 -4.150 -15.022 1.00 97.06 448 ALA A N 1
ATOM 3450 C CA . ALA A 1 448 ? 5.830 -5.390 -14.556 1.00 97.06 448 ALA A CA 1
ATOM 3451 C C . ALA A 1 448 ? 5.263 -5.839 -13.202 1.00 97.06 448 ALA A C 1
ATOM 3453 O O . ALA A 1 448 ? 5.083 -5.021 -12.301 1.00 97.06 448 ALA A O 1
ATOM 3454 N N . GLU A 1 449 ? 5.001 -7.141 -13.056 1.00 94.12 449 GLU A N 1
ATOM 3455 C CA . GLU A 1 449 ? 4.703 -7.820 -11.785 1.00 94.12 449 GLU A CA 1
ATOM 3456 C C . GLU A 1 449 ? 5.611 -9.025 -11.559 1.00 94.12 449 GLU A C 1
ATOM 3458 O O . GLU A 1 449 ? 6.011 -9.704 -12.509 1.00 94.12 449 GLU A O 1
ATOM 3463 N N . GLY A 1 450 ? 5.889 -9.317 -10.286 1.00 90.31 450 GLY A N 1
ATOM 3464 C CA . GLY A 1 450 ? 6.802 -10.387 -9.905 1.00 90.31 450 GLY A CA 1
ATOM 3465 C C . GLY A 1 450 ? 7.716 -10.029 -8.735 1.00 90.31 450 GLY A C 1
ATOM 3466 O O . GLY A 1 450 ? 7.348 -9.245 -7.854 1.00 90.31 450 GLY A O 1
ATOM 3467 N N . THR A 1 451 ? 8.909 -10.612 -8.741 1.00 90.50 451 THR A N 1
ATOM 3468 C CA . THR A 1 451 ? 9.956 -10.460 -7.731 1.00 90.50 451 THR A CA 1
ATOM 3469 C C . THR A 1 451 ? 11.300 -10.133 -8.372 1.00 90.50 451 THR A C 1
ATOM 3471 O O . THR A 1 451 ? 11.679 -10.705 -9.392 1.00 90.50 451 THR A O 1
ATOM 3474 N N . ILE A 1 452 ? 12.028 -9.205 -7.752 1.00 94.00 452 ILE A N 1
ATOM 3475 C CA . ILE A 1 452 ? 13.448 -8.956 -8.012 1.00 94.00 452 ILE A CA 1
ATOM 3476 C C . ILE A 1 452 ? 14.169 -9.064 -6.667 1.00 94.00 452 ILE A C 1
ATOM 3478 O O . ILE A 1 452 ? 13.896 -8.292 -5.753 1.00 94.00 452 ILE A O 1
ATOM 3482 N N . SER A 1 453 ? 15.065 -10.032 -6.544 1.00 90.44 453 SER A N 1
ATOM 3483 C CA . SER A 1 453 ? 15.927 -10.284 -5.395 1.00 90.44 453 SER A CA 1
ATOM 3484 C C . SER A 1 453 ? 17.374 -10.071 -5.832 1.00 90.44 453 SER A C 1
ATOM 3486 O O . SER A 1 453 ? 17.845 -10.697 -6.781 1.00 90.44 453 SER A O 1
ATOM 3488 N N . VAL A 1 454 ? 18.074 -9.141 -5.188 1.00 87.81 454 VAL A N 1
ATOM 3489 C CA . VAL A 1 454 ? 19.468 -8.827 -5.511 1.00 87.81 454 VAL A CA 1
ATOM 3490 C C . VAL A 1 454 ? 20.299 -8.831 -4.240 1.00 87.81 454 VAL A C 1
ATOM 3492 O O . VAL A 1 454 ? 20.126 -7.986 -3.363 1.00 87.81 454 VAL A O 1
ATOM 3495 N N . LYS A 1 455 ? 21.248 -9.760 -4.164 1.00 83.62 455 LYS A N 1
ATOM 3496 C CA . LYS A 1 455 ? 22.311 -9.735 -3.154 1.00 83.62 455 LYS A CA 1
ATOM 3497 C C . LYS A 1 455 ? 23.489 -8.987 -3.752 1.00 83.62 455 LYS A C 1
ATOM 3499 O O . LYS A 1 455 ? 24.291 -9.584 -4.472 1.00 83.62 455 LYS A O 1
ATOM 3504 N N . GLY A 1 456 ? 23.487 -7.671 -3.557 1.00 70.69 456 GLY A N 1
ATOM 3505 C CA . GLY A 1 456 ? 24.384 -6.750 -4.244 1.00 70.69 456 GLY A CA 1
ATOM 3506 C C . GLY A 1 456 ? 25.385 -6.059 -3.324 1.00 70.69 456 GLY A C 1
ATOM 3507 O O . GLY A 1 456 ? 25.511 -6.404 -2.152 1.00 70.69 456 GLY A O 1
ATOM 3508 N N . LYS A 1 457 ? 26.105 -5.068 -3.860 1.00 65.50 457 LYS A N 1
ATOM 3509 C CA . LYS A 1 457 ? 26.949 -4.142 -3.085 1.00 65.50 457 LYS A CA 1
ATOM 3510 C C . LYS A 1 457 ? 26.702 -2.695 -3.523 1.00 65.50 457 LYS A C 1
ATOM 3512 O O . LYS A 1 457 ? 25.899 -2.402 -4.412 1.00 65.50 457 LYS A O 1
ATOM 3517 N N . GLU A 1 458 ? 27.392 -1.762 -2.872 1.00 63.16 458 GLU A N 1
ATOM 3518 C CA . GLU A 1 458 ? 27.246 -0.329 -3.098 1.00 63.16 458 GLU A CA 1
ATOM 3519 C C . GLU A 1 458 ? 27.466 0.047 -4.577 1.00 63.16 458 GLU A C 1
ATOM 3521 O O . GLU A 1 458 ? 28.569 -0.079 -5.101 1.00 63.16 458 GLU A O 1
ATOM 3526 N N . GLY A 1 459 ? 26.431 0.591 -5.226 1.00 67.00 459 GLY A N 1
ATOM 3527 C CA . GLY A 1 459 ? 26.526 1.158 -6.577 1.00 67.00 459 GLY A CA 1
ATOM 3528 C C . GLY A 1 459 ? 25.611 0.525 -7.622 1.00 67.00 459 GLY A C 1
ATOM 3529 O O . GLY A 1 459 ? 25.459 1.125 -8.683 1.00 67.00 459 GLY A O 1
ATOM 3530 N N . ASP A 1 460 ? 24.975 -0.608 -7.320 1.00 83.88 460 ASP A N 1
ATOM 3531 C CA . ASP A 1 460 ? 24.027 -1.260 -8.231 1.00 83.88 460 ASP A CA 1
ATOM 3532 C C . ASP A 1 460 ? 22.768 -0.411 -8.458 1.00 83.88 460 ASP A C 1
ATOM 3534 O O . ASP A 1 460 ? 22.243 0.215 -7.528 1.00 83.88 460 ASP A O 1
ATOM 3538 N N . ASP A 1 461 ? 22.309 -0.389 -9.713 1.00 89.25 461 ASP A N 1
ATOM 3539 C CA . ASP A 1 461 ? 21.164 0.386 -10.189 1.00 89.25 461 ASP A CA 1
ATOM 3540 C C . ASP A 1 461 ? 19.989 -0.579 -10.466 1.00 89.25 461 ASP A C 1
ATOM 3542 O O . ASP A 1 461 ? 19.980 -1.313 -11.458 1.00 89.25 461 ASP A O 1
ATOM 3546 N N . ILE A 1 462 ? 18.995 -0.605 -9.573 1.00 92.81 462 ILE A N 1
ATOM 3547 C CA . ILE A 1 462 ? 17.896 -1.584 -9.587 1.00 92.81 462 ILE A CA 1
ATOM 3548 C C . ILE A 1 462 ? 16.554 -0.866 -9.727 1.00 92.81 462 ILE A C 1
ATOM 3550 O O . ILE A 1 462 ? 16.216 0.001 -8.920 1.00 92.81 462 ILE A O 1
ATOM 3554 N N . GLY A 1 463 ? 15.761 -1.263 -10.720 1.00 94.81 463 GLY A N 1
ATOM 3555 C CA . GLY A 1 463 ? 14.408 -0.760 -10.921 1.00 94.81 463 GLY A CA 1
ATOM 3556 C C . GLY A 1 463 ? 13.419 -1.864 -11.258 1.00 94.81 463 GLY A C 1
ATOM 3557 O O . GLY A 1 463 ? 13.780 -2.855 -11.881 1.00 94.81 463 GLY A O 1
ATOM 3558 N N . GLY A 1 464 ? 12.151 -1.701 -10.885 1.00 96.81 464 GLY A N 1
ATOM 3559 C CA . GLY A 1 464 ? 11.118 -2.678 -11.240 1.00 96.81 464 GLY A CA 1
ATOM 3560 C C . GLY A 1 464 ? 10.912 -2.781 -12.754 1.00 96.81 464 GLY A C 1
ATOM 3561 O O . GLY A 1 464 ? 10.790 -3.876 -13.297 1.00 96.81 464 GLY A O 1
ATOM 3562 N N . VAL A 1 465 ? 10.959 -1.649 -13.464 1.00 98.00 465 VAL A N 1
ATOM 3563 C CA . VAL A 1 465 ? 10.822 -1.605 -14.928 1.00 98.00 465 VAL A CA 1
ATOM 3564 C C . VAL A 1 465 ? 12.192 -1.632 -15.607 1.00 98.00 465 VAL A C 1
ATOM 3566 O O . VAL A 1 465 ? 12.422 -2.460 -16.490 1.00 98.00 465 VAL A O 1
ATOM 3569 N N . ILE A 1 466 ? 13.102 -0.747 -15.190 1.00 97.62 466 ILE A N 1
ATOM 3570 C CA . ILE A 1 466 ? 14.445 -0.615 -15.767 1.00 97.62 466 ILE A CA 1
ATOM 3571 C C . ILE A 1 466 ? 15.489 -0.282 -14.700 1.00 97.62 466 ILE A C 1
ATOM 3573 O O . ILE A 1 466 ? 15.240 0.560 -13.847 1.00 97.62 466 ILE A O 1
ATOM 3577 N N . GLY A 1 467 ? 16.676 -0.884 -14.752 1.00 94.75 467 GLY A N 1
ATOM 3578 C CA . GLY A 1 467 ? 17.737 -0.595 -13.777 1.00 94.75 467 GLY A CA 1
ATOM 3579 C C . GLY A 1 467 ? 18.289 0.824 -13.901 1.00 94.75 467 GLY A C 1
ATOM 3580 O O . GLY A 1 467 ? 18.210 1.633 -12.975 1.00 94.75 467 GLY A O 1
ATOM 3581 N N . ARG A 1 468 ? 18.808 1.157 -15.084 1.00 92.69 468 ARG A N 1
ATOM 3582 C CA . ARG A 1 468 ? 19.446 2.447 -15.366 1.00 92.69 468 ARG A CA 1
ATOM 3583 C C . ARG A 1 468 ? 18.980 3.035 -16.684 1.00 92.69 468 ARG A C 1
ATOM 3585 O O . ARG A 1 468 ? 19.000 2.347 -17.697 1.00 92.69 468 ARG A O 1
ATOM 3592 N N . MET A 1 469 ? 18.688 4.331 -16.706 1.00 91.50 469 MET A N 1
ATOM 3593 C CA . MET A 1 469 ? 18.298 5.046 -17.921 1.00 91.50 469 MET A CA 1
ATOM 3594 C C . MET A 1 469 ? 19.091 6.349 -18.092 1.00 91.50 469 MET A C 1
ATOM 3596 O O . MET A 1 469 ? 19.142 7.188 -17.188 1.00 91.50 469 MET A O 1
ATOM 3600 N N . VAL A 1 470 ? 19.719 6.517 -19.261 1.00 89.25 470 VAL A N 1
ATOM 3601 C CA . VAL A 1 470 ? 20.574 7.670 -19.589 1.00 89.25 470 VAL A CA 1
ATOM 3602 C C . VAL A 1 470 ? 20.209 8.257 -20.958 1.00 89.25 470 VAL A C 1
ATOM 3604 O O . VAL A 1 470 ? 20.225 7.547 -21.963 1.00 89.25 470 VAL A O 1
ATOM 3607 N N . GLY A 1 471 ? 19.930 9.560 -21.003 1.00 84.19 471 GLY A N 1
ATOM 3608 C CA . GLY A 1 471 ? 19.656 10.320 -22.231 1.00 84.19 471 GLY A CA 1
ATOM 3609 C C . GLY A 1 471 ? 20.813 11.215 -22.700 1.00 84.19 471 GLY A C 1
ATOM 3610 O O . GLY A 1 471 ? 21.915 11.198 -22.146 1.00 84.19 471 GLY A O 1
ATOM 3611 N N . GLU A 1 472 ? 20.562 12.020 -23.737 1.00 76.62 472 GLU A N 1
ATOM 3612 C CA . GLU A 1 472 ? 21.351 13.216 -24.086 1.00 76.62 472 GLU A CA 1
ATOM 3613 C C . GLU A 1 472 ? 20.484 14.465 -23.893 1.00 76.62 472 GLU A C 1
ATOM 3615 O O . GLU A 1 472 ? 19.329 14.487 -24.314 1.00 76.62 472 GLU A O 1
ATOM 3620 N N . ARG A 1 473 ? 21.044 15.546 -23.324 1.00 61.09 473 ARG A N 1
ATOM 3621 C CA . ARG A 1 473 ? 20.358 16.852 -23.314 1.00 61.09 473 ARG A CA 1
ATOM 3622 C C . ARG A 1 473 ? 19.800 17.156 -24.719 1.00 61.09 473 ARG A C 1
ATOM 3624 O O . ARG A 1 473 ? 20.535 17.003 -25.692 1.00 61.09 473 ARG A O 1
ATOM 3631 N N . TYR A 1 474 ? 18.559 17.655 -24.781 1.00 57.09 474 TYR A N 1
ATOM 3632 C CA . TYR A 1 474 ? 17.887 18.270 -25.947 1.00 57.09 474 TYR A CA 1
ATOM 3633 C C . TYR A 1 474 ? 16.942 17.418 -26.830 1.00 57.09 474 TYR A C 1
ATOM 3635 O O . TYR A 1 474 ? 16.490 17.954 -27.841 1.00 57.09 474 TYR A O 1
ATOM 3643 N N . TYR A 1 475 ? 16.570 16.177 -26.481 1.00 54.03 475 TYR A N 1
ATOM 3644 C CA . TYR A 1 475 ? 15.627 15.383 -27.300 1.00 54.03 475 TYR A CA 1
ATOM 3645 C C . TYR A 1 475 ? 14.310 15.052 -26.575 1.00 54.03 475 TYR A C 1
ATOM 3647 O O . TYR A 1 475 ? 14.319 14.433 -25.521 1.00 54.03 475 TYR A O 1
ATOM 3655 N N . GLU A 1 476 ? 13.171 15.429 -27.172 1.00 57.19 476 GLU A N 1
ATOM 3656 C CA . GLU A 1 476 ? 11.805 15.260 -26.621 1.00 57.19 476 GLU A CA 1
ATOM 3657 C C . GLU A 1 476 ? 11.249 13.822 -26.712 1.00 57.19 476 GLU A C 1
ATOM 3659 O O . GLU A 1 476 ? 10.117 13.558 -26.314 1.00 57.19 476 GLU A O 1
ATOM 3664 N N . THR A 1 477 ? 12.002 12.881 -27.285 1.00 61.53 477 THR A N 1
ATOM 3665 C CA . THR A 1 477 ? 11.495 11.537 -27.611 1.00 61.53 477 THR A CA 1
ATOM 3666 C C . THR A 1 477 ? 11.924 10.449 -26.629 1.00 61.53 477 THR A C 1
ATOM 3668 O O . THR A 1 477 ? 11.308 9.389 -26.613 1.00 61.53 477 THR A O 1
ATOM 3671 N N . GLU A 1 478 ? 12.971 10.683 -25.833 1.00 81.94 478 GLU A N 1
ATOM 3672 C CA . GLU A 1 478 ? 13.550 9.713 -24.892 1.00 81.94 478 GLU A CA 1
ATOM 3673 C C . GLU A 1 478 ? 12.852 9.861 -23.536 1.00 81.94 478 GLU A C 1
ATOM 3675 O O . GLU A 1 478 ? 13.020 10.881 -22.865 1.00 81.94 478 GLU A O 1
ATOM 3680 N N . LYS A 1 479 ? 12.046 8.872 -23.134 1.00 89.94 479 LYS A N 1
ATOM 3681 C CA . LYS A 1 479 ? 11.309 8.925 -21.865 1.00 89.94 479 LYS A CA 1
ATOM 3682 C C . LYS A 1 479 ? 10.835 7.569 -21.372 1.00 89.94 479 LYS A C 1
ATOM 3684 O O . LYS A 1 479 ? 10.702 6.619 -22.142 1.00 89.94 479 LYS A O 1
ATOM 3689 N N . ILE A 1 480 ? 10.567 7.513 -20.074 1.00 94.75 480 ILE A N 1
ATOM 3690 C CA . ILE A 1 480 ? 9.768 6.460 -19.455 1.00 94.75 480 ILE A CA 1
ATOM 3691 C C . ILE A 1 480 ? 8.418 7.090 -19.122 1.00 94.75 480 ILE A C 1
ATOM 3693 O O . ILE A 1 480 ? 8.363 7.985 -18.277 1.00 94.75 480 ILE A O 1
ATOM 3697 N N . ASN A 1 481 ? 7.343 6.665 -19.783 1.00 95.62 481 ASN A N 1
ATOM 3698 C CA . ASN A 1 481 ? 6.029 7.261 -19.557 1.00 95.62 481 ASN A CA 1
ATOM 3699 C C . ASN A 1 481 ? 4.891 6.258 -19.503 1.00 95.62 481 ASN A C 1
ATOM 3701 O O . ASN A 1 481 ? 4.933 5.206 -20.128 1.00 95.62 481 ASN A O 1
ATOM 3705 N N . ASP A 1 482 ? 3.846 6.609 -18.766 1.00 96.38 482 ASP A N 1
ATOM 3706 C CA . ASP A 1 482 ? 2.629 5.807 -18.685 1.00 96.38 482 ASP A CA 1
ATOM 3707 C C . ASP A 1 482 ? 2.909 4.348 -18.258 1.00 96.38 482 ASP A C 1
ATOM 3709 O O . ASP A 1 482 ? 2.326 3.397 -18.775 1.00 96.38 482 ASP A O 1
ATOM 3713 N N . CYS A 1 483 ? 3.866 4.158 -17.345 1.00 97.69 483 CYS A N 1
ATOM 3714 C CA . CYS A 1 483 ? 4.306 2.841 -16.888 1.00 97.69 483 CYS A CA 1
ATOM 3715 C C . CYS A 1 483 ? 3.989 2.609 -15.412 1.00 97.69 483 CYS A C 1
ATOM 3717 O O . CYS A 1 483 ? 3.941 3.545 -14.617 1.00 97.69 483 CYS A O 1
ATOM 3719 N N . TYR A 1 484 ? 3.844 1.354 -14.994 1.00 96.75 484 TYR A N 1
ATOM 3720 C CA . TYR A 1 484 ? 3.671 1.065 -13.573 1.00 96.75 484 TYR A CA 1
ATOM 3721 C C . TYR A 1 484 ? 4.382 -0.193 -13.087 1.00 96.75 484 TYR A C 1
ATOM 3723 O O . TYR A 1 484 ? 4.557 -1.164 -13.821 1.00 96.75 484 TYR A O 1
ATOM 3731 N N . ASN A 1 485 ? 4.792 -0.171 -11.819 1.00 97.06 485 ASN A N 1
ATOM 3732 C CA . ASN A 1 485 ? 5.482 -1.283 -11.178 1.00 97.06 485 ASN A CA 1
ATOM 3733 C C . ASN A 1 485 ? 4.641 -1.937 -10.078 1.00 97.06 485 ASN A C 1
ATOM 3735 O O . ASN A 1 485 ? 4.119 -1.278 -9.173 1.00 97.06 485 ASN A O 1
ATOM 3739 N N . LEU A 1 486 ? 4.586 -3.263 -10.147 1.00 94.44 486 LEU A N 1
ATOM 3740 C CA . LEU A 1 486 ? 3.990 -4.165 -9.167 1.00 94.44 486 LEU A CA 1
ATOM 3741 C C . LEU A 1 486 ? 5.032 -5.129 -8.577 1.00 94.44 486 LEU A C 1
ATOM 3743 O O . LEU A 1 486 ? 4.694 -5.916 -7.693 1.00 94.44 486 LEU A O 1
ATOM 3747 N N . ILE A 1 487 ? 6.270 -5.121 -9.084 1.00 95.56 487 ILE A N 1
ATOM 3748 C CA . ILE A 1 487 ? 7.331 -6.016 -8.625 1.00 95.56 487 ILE A CA 1
ATOM 3749 C C . ILE A 1 487 ? 7.737 -5.666 -7.202 1.00 95.56 487 ILE A C 1
ATOM 3751 O O . ILE A 1 487 ? 8.025 -4.508 -6.896 1.00 95.56 487 ILE A O 1
ATOM 3755 N N . ASN A 1 488 ? 7.834 -6.692 -6.360 1.00 91.75 488 ASN A N 1
ATOM 3756 C CA . ASN A 1 488 ? 8.490 -6.573 -5.067 1.00 91.75 488 ASN A CA 1
ATOM 3757 C C . ASN A 1 488 ? 10.004 -6.716 -5.252 1.00 91.75 488 ASN A C 1
ATOM 3759 O O . ASN A 1 488 ? 10.481 -7.755 -5.711 1.00 91.75 488 ASN A O 1
ATOM 3763 N N . ILE A 1 489 ? 10.737 -5.669 -4.896 1.00 93.81 489 ILE A N 1
ATOM 3764 C CA . ILE A 1 489 ? 12.187 -5.568 -4.983 1.00 93.81 489 ILE A CA 1
ATOM 3765 C C . ILE A 1 489 ? 12.769 -5.743 -3.581 1.00 93.81 489 ILE A C 1
ATOM 3767 O O . ILE A 1 489 ? 12.493 -4.948 -2.681 1.00 93.81 489 ILE A O 1
ATOM 3771 N N . GLN A 1 490 ? 13.589 -6.772 -3.412 1.00 89.94 490 GLN A N 1
ATOM 3772 C CA . GLN A 1 490 ? 14.422 -6.992 -2.241 1.00 89.94 490 GLN A CA 1
ATOM 3773 C C . GLN A 1 490 ? 15.880 -6.866 -2.674 1.00 89.94 490 GLN A C 1
ATOM 3775 O O . GLN A 1 490 ? 16.378 -7.699 -3.423 1.00 89.94 490 GLN A O 1
ATOM 3780 N N . ALA A 1 491 ? 16.563 -5.833 -2.206 1.00 86.38 491 ALA A N 1
ATOM 3781 C CA . ALA A 1 491 ? 17.985 -5.649 -2.427 1.00 86.38 491 ALA A CA 1
ATOM 3782 C C . ALA A 1 491 ? 18.724 -5.646 -1.083 1.00 86.38 491 ALA A C 1
ATOM 3784 O O . ALA A 1 491 ? 18.187 -5.208 -0.067 1.00 86.38 491 ALA A O 1
ATOM 3785 N N . GLU A 1 492 ? 19.945 -6.156 -1.056 1.00 80.06 492 GLU A N 1
ATOM 3786 C CA . GLU A 1 492 ? 20.829 -6.102 0.112 1.00 80.06 492 GLU A CA 1
ATOM 3787 C C . GLU A 1 492 ? 22.080 -5.301 -0.270 1.00 80.06 492 GLU A C 1
ATOM 3789 O O . GLU A 1 492 ? 22.624 -5.503 -1.352 1.00 80.06 492 GLU A O 1
ATOM 3794 N N . ASP A 1 493 ? 22.495 -4.359 0.586 1.00 68.12 493 ASP A N 1
ATOM 3795 C CA . ASP A 1 493 ? 23.733 -3.566 0.458 1.00 68.12 493 ASP A CA 1
ATOM 3796 C C . ASP A 1 493 ? 23.883 -2.704 -0.817 1.00 68.12 493 ASP A C 1
ATOM 3798 O O . ASP A 1 493 ? 24.980 -2.256 -1.152 1.00 68.12 493 ASP A O 1
ATOM 3802 N N . THR A 1 494 ? 22.781 -2.382 -1.499 1.00 68.44 494 THR A N 1
ATOM 3803 C CA . THR A 1 494 ? 22.769 -1.518 -2.701 1.00 68.44 494 THR A CA 1
ATOM 3804 C C . THR A 1 494 ? 22.354 -0.071 -2.386 1.00 68.44 494 THR A C 1
ATOM 3806 O O . THR A 1 494 ? 21.849 0.211 -1.300 1.00 68.44 494 THR A O 1
ATOM 3809 N N . LYS A 1 495 ? 22.597 0.878 -3.311 1.00 68.50 495 LYS A N 1
ATOM 3810 C CA . LYS A 1 495 ? 22.312 2.319 -3.093 1.00 68.50 495 LYS A CA 1
ATOM 3811 C C . LYS A 1 495 ? 21.264 2.940 -4.015 1.00 68.50 495 LYS A C 1
ATOM 3813 O O . LYS A 1 495 ? 20.650 3.931 -3.622 1.00 68.50 495 LYS A O 1
ATOM 3818 N N . ASN A 1 496 ? 21.073 2.424 -5.232 1.00 84.81 496 ASN A N 1
ATOM 3819 C CA . ASN A 1 496 ? 20.186 3.043 -6.220 1.00 84.81 496 ASN A CA 1
ATOM 3820 C C . ASN A 1 496 ? 19.034 2.099 -6.566 1.00 84.81 496 ASN A C 1
ATOM 3822 O O . ASN A 1 496 ? 18.978 1.545 -7.661 1.00 84.81 496 ASN A O 1
ATOM 3826 N N . VAL A 1 497 ? 18.102 1.933 -5.626 1.00 90.06 497 VAL A N 1
ATOM 3827 C CA . VAL A 1 497 ? 16.914 1.094 -5.821 1.00 90.06 497 VAL A CA 1
ATOM 3828 C C . VAL A 1 497 ? 15.671 1.959 -5.941 1.00 90.06 497 VAL A C 1
ATOM 3830 O O . VAL A 1 497 ? 15.392 2.762 -5.048 1.00 90.06 497 VAL A O 1
ATOM 3833 N N . GLY A 1 498 ? 14.918 1.805 -7.029 1.00 92.19 498 GLY A N 1
ATOM 3834 C CA . GLY A 1 498 ? 13.644 2.492 -7.223 1.00 92.19 498 GLY A CA 1
ATOM 3835 C C . GLY A 1 498 ? 12.532 1.586 -7.737 1.00 92.19 498 GLY A C 1
ATOM 3836 O O . GLY A 1 498 ? 12.784 0.590 -8.405 1.00 92.19 498 GLY A O 1
ATOM 3837 N N . GLY A 1 499 ? 11.275 1.927 -7.454 1.00 94.19 499 GLY A N 1
ATOM 3838 C CA . GLY A 1 499 ? 10.142 1.119 -7.918 1.00 94.19 499 GLY A CA 1
ATOM 3839 C C . GLY A 1 499 ? 10.018 1.058 -9.444 1.00 94.19 499 GLY A C 1
ATOM 3840 O O . GLY A 1 499 ? 9.796 -0.012 -9.998 1.00 94.19 499 GLY A O 1
ATOM 3841 N N . ILE A 1 500 ? 10.210 2.175 -10.151 1.00 96.06 500 ILE A N 1
ATOM 3842 C CA . ILE A 1 500 ? 10.218 2.204 -11.624 1.00 96.06 500 ILE A CA 1
ATOM 3843 C C . ILE A 1 500 ? 11.641 2.055 -12.158 1.00 96.06 500 ILE A C 1
ATOM 3845 O O . ILE A 1 500 ? 11.903 1.187 -12.991 1.00 96.06 500 ILE A O 1
ATOM 3849 N N . CYS A 1 501 ? 12.542 2.917 -11.686 1.00 94.19 501 CYS A N 1
ATOM 3850 C CA . CYS A 1 501 ? 13.902 3.039 -12.196 1.00 94.19 501 CYS A CA 1
ATOM 3851 C C . CYS A 1 501 ? 14.907 3.107 -11.041 1.00 94.19 501 CYS A C 1
ATOM 3853 O O . CYS A 1 501 ? 14.614 3.720 -10.018 1.00 94.19 501 CYS A O 1
ATOM 3855 N N . GLY A 1 502 ? 16.088 2.510 -11.179 1.00 91.50 502 GLY A N 1
ATOM 3856 C CA . GLY A 1 502 ? 17.156 2.638 -10.182 1.00 91.50 502 GLY A CA 1
ATOM 3857 C C . GLY A 1 502 ? 17.893 3.968 -10.304 1.00 91.50 502 GLY A C 1
ATOM 3858 O O . GLY A 1 502 ? 17.971 4.742 -9.347 1.00 91.50 502 GLY A O 1
ATOM 3859 N N . TYR A 1 503 ? 18.379 4.274 -11.507 1.00 89.50 503 TYR A N 1
ATOM 3860 C CA . TYR A 1 503 ? 19.151 5.483 -11.794 1.00 89.50 503 TYR A CA 1
ATOM 3861 C C . TYR A 1 503 ? 18.661 6.211 -13.048 1.00 89.50 503 TYR A C 1
ATOM 3863 O O . TYR A 1 503 ? 18.578 5.626 -14.131 1.00 89.50 503 TYR A O 1
ATOM 3871 N N . LEU A 1 504 ? 18.422 7.520 -12.915 1.00 87.94 504 LEU A N 1
ATOM 3872 C CA . LEU A 1 504 ? 17.920 8.387 -13.984 1.00 87.94 504 LEU A CA 1
ATOM 3873 C C . LEU A 1 504 ? 18.887 9.543 -14.278 1.00 87.94 504 LEU A C 1
ATOM 3875 O O . LEU A 1 504 ? 19.258 10.302 -13.379 1.00 87.94 504 LEU A O 1
ATOM 3879 N N . ASN A 1 505 ? 19.247 9.727 -15.552 1.00 87.31 505 ASN A N 1
ATOM 3880 C CA . ASN A 1 505 ? 20.075 10.851 -15.993 1.00 87.31 505 ASN A CA 1
ATOM 3881 C C . ASN A 1 505 ? 19.638 11.397 -17.359 1.00 87.31 505 ASN A C 1
ATOM 3883 O O . ASN A 1 505 ? 19.585 10.653 -18.335 1.00 87.31 505 ASN A O 1
ATOM 3887 N N . GLN A 1 506 ? 19.390 12.709 -17.438 1.00 83.25 506 GLN A N 1
ATOM 3888 C CA . GLN A 1 506 ? 19.086 13.427 -18.690 1.00 83.25 506 GLN A CA 1
ATOM 3889 C C . GLN A 1 506 ? 17.871 12.902 -19.474 1.00 83.25 506 GLN A C 1
ATOM 3891 O O . GLN A 1 506 ? 17.835 13.031 -20.693 1.00 83.25 506 GLN A O 1
ATOM 3896 N N . ILE A 1 507 ? 16.881 12.328 -18.787 1.00 83.00 507 ILE A N 1
ATOM 3897 C CA . ILE A 1 507 ? 15.666 11.778 -19.399 1.00 83.00 507 ILE A CA 1
ATOM 3898 C C . ILE A 1 507 ? 14.423 12.105 -18.552 1.00 83.00 507 ILE A C 1
ATOM 3900 O O . ILE A 1 507 ? 14.537 12.374 -17.351 1.00 83.00 507 ILE A O 1
ATOM 3904 N N . GLU A 1 508 ? 13.241 12.082 -19.164 1.00 86.19 508 GLU A N 1
ATOM 3905 C CA . GLU A 1 508 ? 11.964 12.315 -18.484 1.00 86.19 508 GLU A CA 1
ATOM 3906 C C . GLU A 1 508 ? 11.333 11.001 -17.994 1.00 86.19 508 GLU A C 1
ATOM 3908 O O . GLU A 1 508 ? 11.296 9.999 -18.713 1.00 86.19 508 GLU A O 1
ATOM 3913 N N . LEU A 1 509 ? 10.840 11.015 -16.755 1.00 90.62 509 LEU A N 1
ATOM 3914 C CA . LEU A 1 509 ? 10.014 9.971 -16.158 1.00 90.62 509 LEU A CA 1
ATOM 3915 C C . LEU A 1 509 ? 8.663 10.600 -15.799 1.00 90.62 509 LEU A C 1
ATOM 3917 O O . LEU A 1 509 ? 8.587 11.428 -14.889 1.00 90.62 509 LEU A O 1
ATOM 3921 N N . GLU A 1 510 ? 7.608 10.238 -16.527 1.00 91.94 510 GLU A N 1
ATOM 3922 C CA . GLU A 1 510 ? 6.310 10.906 -16.408 1.00 91.94 510 GLU A CA 1
ATOM 3923 C C . GLU A 1 510 ? 5.126 9.944 -16.298 1.00 91.94 510 GLU A C 1
ATOM 3925 O O . GLU A 1 510 ? 5.101 8.901 -16.942 1.00 91.94 510 GLU A O 1
ATOM 3930 N N . LYS A 1 511 ? 4.108 10.306 -15.506 1.00 93.69 511 LYS A N 1
ATOM 3931 C CA . LYS A 1 511 ? 2.834 9.557 -15.426 1.00 93.69 511 LYS A CA 1
ATOM 3932 C C . LYS A 1 511 ? 3.019 8.078 -15.075 1.00 93.69 511 LYS A C 1
ATOM 3934 O O . LYS A 1 511 ? 2.311 7.207 -15.576 1.00 93.69 511 LYS A O 1
ATOM 3939 N N . CYS A 1 512 ? 4.000 7.792 -14.225 1.00 96.06 512 CYS A N 1
ATOM 3940 C CA . CYS A 1 512 ? 4.299 6.438 -13.786 1.00 96.06 512 CYS A CA 1
ATOM 3941 C C . CYS A 1 512 ? 3.850 6.214 -12.346 1.00 96.06 512 CYS A C 1
ATOM 3943 O O . CYS A 1 512 ? 3.827 7.156 -11.554 1.00 96.06 512 CYS A O 1
ATOM 3945 N N . TYR A 1 513 ? 3.545 4.977 -11.954 1.00 95.00 513 TYR A N 1
ATOM 3946 C CA . TYR A 1 513 ? 3.293 4.706 -10.539 1.00 95.00 513 TYR A CA 1
ATOM 3947 C C . TYR A 1 513 ? 3.868 3.396 -10.009 1.00 95.00 513 TYR A C 1
ATOM 3949 O O . TYR A 1 513 ? 3.994 2.409 -10.728 1.00 95.00 513 TYR A O 1
ATOM 3957 N N . ASN A 1 514 ? 4.189 3.373 -8.715 1.00 95.38 514 ASN A N 1
ATOM 3958 C CA . ASN A 1 514 ? 4.688 2.181 -8.033 1.00 95.38 514 ASN A CA 1
ATOM 3959 C C . ASN A 1 514 ? 3.780 1.742 -6.882 1.00 95.38 514 ASN A C 1
ATOM 3961 O O . ASN A 1 514 ? 3.489 2.520 -5.971 1.00 95.38 514 ASN A O 1
ATOM 3965 N N . ILE A 1 515 ? 3.417 0.461 -6.870 1.00 92.88 515 ILE A N 1
ATOM 3966 C CA . ILE A 1 515 ? 2.823 -0.193 -5.693 1.00 92.88 515 ILE A CA 1
ATOM 3967 C C . ILE A 1 515 ? 3.625 -1.402 -5.210 1.00 92.88 515 ILE A C 1
ATOM 3969 O O . ILE A 1 515 ? 3.382 -1.880 -4.103 1.00 92.88 515 ILE A O 1
ATOM 3973 N N . GLY A 1 516 ? 4.565 -1.895 -6.022 1.00 89.81 516 GLY A N 1
ATOM 3974 C CA . GLY A 1 516 ? 5.479 -2.960 -5.632 1.00 89.81 516 GLY A CA 1
ATOM 3975 C C . GLY A 1 516 ? 6.373 -2.520 -4.474 1.00 89.81 516 GLY A C 1
ATOM 3976 O O . GLY A 1 516 ? 6.830 -1.375 -4.440 1.00 89.81 516 GLY A O 1
ATOM 3977 N N . LYS A 1 517 ? 6.592 -3.402 -3.494 1.00 89.94 517 LYS A N 1
ATOM 3978 C CA . LYS A 1 517 ? 7.408 -3.073 -2.318 1.00 89.94 517 LYS A CA 1
ATOM 3979 C C . LYS A 1 517 ? 8.880 -2.995 -2.696 1.00 89.94 517 LYS A C 1
ATOM 3981 O O . LYS A 1 517 ? 9.391 -3.929 -3.293 1.00 89.94 517 LYS A O 1
ATOM 3986 N N . VAL A 1 518 ? 9.562 -1.940 -2.280 1.00 89.62 518 VAL A N 1
ATOM 3987 C CA . VAL A 1 518 ? 10.998 -1.735 -2.460 1.00 89.62 518 VAL A CA 1
ATOM 3988 C C . VAL A 1 518 ? 11.658 -1.760 -1.091 1.00 89.62 518 VAL A C 1
ATOM 3990 O O . VAL A 1 518 ? 11.343 -0.926 -0.245 1.00 89.62 518 VAL A O 1
ATOM 3993 N N . ASN A 1 519 ? 12.554 -2.718 -0.874 1.00 83.19 519 ASN A N 1
ATOM 3994 C CA . ASN A 1 519 ? 13.298 -2.881 0.367 1.00 83.19 519 ASN A CA 1
ATOM 3995 C C . ASN A 1 519 ? 14.782 -3.090 0.060 1.00 83.19 519 ASN A C 1
ATOM 3997 O O . ASN A 1 519 ? 15.140 -4.133 -0.477 1.00 83.19 519 ASN A O 1
ATOM 4001 N N . ASP A 1 520 ? 15.629 -2.118 0.396 1.00 72.38 520 ASP A N 1
ATOM 4002 C CA . ASP A 1 520 ? 17.075 -2.172 0.131 1.00 72.38 520 ASP A CA 1
ATOM 4003 C C . ASP A 1 520 ? 17.963 -1.989 1.377 1.00 72.38 520 ASP A C 1
ATOM 4005 O O . ASP A 1 520 ? 19.188 -1.971 1.280 1.00 72.38 520 ASP A O 1
ATOM 4009 N N . GLY A 1 521 ? 17.351 -1.795 2.551 1.00 60.28 521 GLY A N 1
ATOM 4010 C CA . GLY A 1 521 ? 18.046 -1.509 3.808 1.00 60.28 521 GLY A CA 1
ATOM 4011 C C . GLY A 1 521 ? 18.764 -0.151 3.890 1.00 60.28 521 GLY A C 1
ATOM 4012 O O . GLY A 1 521 ? 19.243 0.181 4.970 1.00 60.28 521 GLY A O 1
ATOM 4013 N N . ASN A 1 522 ? 18.832 0.644 2.810 1.00 58.31 522 ASN A N 1
ATOM 4014 C CA . ASN A 1 522 ? 19.741 1.795 2.682 1.00 58.31 522 ASN A CA 1
ATOM 4015 C C . ASN A 1 522 ? 19.167 2.997 1.894 1.00 58.31 522 ASN A C 1
ATOM 4017 O O . ASN A 1 522 ? 19.933 3.834 1.403 1.00 58.31 522 ASN A O 1
ATOM 4021 N N . ASN A 1 523 ? 17.837 3.160 1.890 1.00 57.94 523 ASN A N 1
ATOM 4022 C CA . ASN A 1 523 ? 17.061 4.271 1.308 1.00 57.94 523 ASN A CA 1
ATOM 4023 C C . ASN A 1 523 ? 16.567 4.055 -0.138 1.00 57.94 523 ASN A C 1
ATOM 4025 O O . ASN A 1 523 ? 16.722 4.937 -0.986 1.00 57.94 523 ASN A O 1
ATOM 4029 N N . GLY A 1 524 ? 15.892 2.947 -0.415 1.00 65.00 524 GLY A N 1
ATOM 4030 C CA . GLY A 1 524 ? 15.253 2.654 -1.698 1.00 65.00 524 GLY A CA 1
ATOM 4031 C C . GLY A 1 524 ? 14.019 3.520 -1.923 1.00 65.00 524 GLY A C 1
ATOM 4032 O O . GLY A 1 524 ? 13.158 3.642 -1.044 1.00 65.00 524 GLY A O 1
ATOM 4033 N N . GLY A 1 525 ? 13.947 4.175 -3.080 1.00 82.69 525 GLY A N 1
ATOM 4034 C CA . GLY A 1 525 ? 12.871 5.103 -3.407 1.00 82.69 525 GLY A CA 1
ATOM 4035 C C . GLY A 1 525 ? 11.649 4.408 -3.989 1.00 82.69 525 GLY A C 1
ATOM 4036 O O . GLY A 1 525 ? 11.754 3.473 -4.776 1.00 82.69 525 GLY A O 1
ATOM 4037 N N . ALA A 1 526 ? 10.458 4.887 -3.640 1.00 86.62 526 ALA A N 1
ATOM 4038 C CA . ALA A 1 526 ? 9.226 4.303 -4.154 1.00 86.62 526 ALA A CA 1
ATOM 4039 C C . ALA A 1 526 ? 9.099 4.415 -5.688 1.00 86.62 526 ALA A C 1
ATOM 4041 O O . ALA A 1 526 ? 8.561 3.513 -6.309 1.00 86.62 526 ALA A O 1
ATOM 4042 N N . ILE A 1 527 ? 9.628 5.464 -6.324 1.00 91.00 527 ILE A N 1
ATOM 4043 C CA . ILE A 1 527 ? 9.625 5.632 -7.792 1.00 91.00 527 ILE A CA 1
ATOM 4044 C C . ILE A 1 527 ? 11.021 5.481 -8.390 1.00 91.00 527 ILE A C 1
ATOM 4046 O O . ILE A 1 527 ? 11.215 4.718 -9.337 1.00 91.00 527 ILE A O 1
ATOM 4050 N N . ILE A 1 528 ? 11.987 6.205 -7.832 1.00 89.00 528 ILE A N 1
ATOM 4051 C CA . ILE A 1 528 ? 13.349 6.325 -8.351 1.00 89.00 528 ILE A CA 1
ATOM 4052 C C . ILE A 1 528 ? 14.362 6.097 -7.229 1.00 89.00 528 ILE A C 1
ATOM 4054 O O . ILE A 1 528 ? 14.162 6.590 -6.117 1.00 89.00 528 ILE A O 1
ATOM 4058 N N . GLY A 1 529 ? 15.459 5.395 -7.515 1.00 87.06 529 GLY A N 1
ATOM 4059 C CA . GLY A 1 529 ? 16.571 5.261 -6.573 1.00 87.06 529 GLY A CA 1
ATOM 4060 C C . GLY A 1 529 ? 17.360 6.560 -6.438 1.00 87.06 529 GLY A C 1
ATOM 4061 O O . GLY A 1 529 ? 17.376 7.168 -5.363 1.00 87.06 529 GLY A O 1
ATOM 4062 N N . THR A 1 530 ? 17.960 7.008 -7.543 1.00 84.31 530 THR A N 1
ATOM 4063 C CA . THR A 1 530 ? 18.782 8.224 -7.621 1.00 84.31 530 THR A CA 1
ATOM 4064 C C . THR A 1 530 ? 18.567 8.974 -8.940 1.00 84.31 530 THR A C 1
ATOM 4066 O O . THR A 1 530 ? 18.497 8.373 -10.013 1.00 84.31 530 THR A O 1
ATOM 4069 N N . VAL A 1 531 ? 18.533 10.309 -8.867 1.00 73.06 531 VAL A N 1
ATOM 4070 C CA . VAL A 1 531 ? 18.527 11.216 -10.027 1.00 73.06 531 VAL A CA 1
ATOM 4071 C C . VAL A 1 531 ? 19.831 12.007 -10.054 1.00 73.06 531 VAL A C 1
ATOM 4073 O O . VAL A 1 531 ? 20.225 12.603 -9.048 1.00 73.06 531 VAL A O 1
ATOM 4076 N N . GLU A 1 532 ? 20.515 12.057 -11.199 1.00 75.00 532 GLU A N 1
ATOM 4077 C CA . GLU A 1 532 ? 21.691 12.920 -11.329 1.00 75.00 532 GLU A CA 1
ATOM 4078 C C . GLU A 1 532 ? 21.289 14.396 -11.513 1.00 75.00 532 GLU A C 1
ATOM 4080 O O . GLU A 1 532 ? 20.454 14.744 -12.348 1.00 75.00 532 GLU A O 1
ATOM 4085 N N . LYS A 1 533 ? 21.939 15.277 -10.734 1.00 54.50 533 LYS A N 1
ATOM 4086 C CA . LYS A 1 533 ? 21.621 16.699 -10.460 1.00 54.50 533 LYS A CA 1
ATOM 4087 C C . LYS A 1 533 ? 21.454 17.623 -11.684 1.00 54.50 533 LYS A C 1
ATOM 4089 O O . LYS A 1 533 ? 21.139 18.800 -11.522 1.00 54.50 533 LYS A O 1
ATOM 4094 N N . TYR A 1 534 ? 21.702 17.132 -12.898 1.00 56.47 534 TYR A N 1
ATOM 4095 C CA . TYR A 1 534 ? 21.767 17.921 -14.123 1.00 56.47 534 TYR A CA 1
ATOM 4096 C C . TYR A 1 534 ? 21.096 17.238 -15.331 1.00 56.47 534 TYR A C 1
ATOM 4098 O O . TYR A 1 534 ? 21.737 17.102 -16.379 1.00 56.47 534 TYR A O 1
ATOM 4106 N N . GLY A 1 535 ? 19.805 16.894 -15.243 1.00 55.56 535 GLY A N 1
ATOM 4107 C CA . GLY A 1 535 ? 18.986 16.803 -16.462 1.00 55.56 535 GLY A CA 1
ATOM 4108 C C . GLY A 1 535 ? 17.798 15.844 -16.503 1.00 55.56 535 GLY A C 1
ATOM 4109 O O . GLY A 1 535 ? 17.119 15.861 -17.520 1.00 55.56 535 GLY A O 1
ATOM 4110 N N . GLY A 1 536 ? 17.539 15.017 -15.486 1.00 65.50 536 GLY A N 1
ATOM 4111 C CA . GLY A 1 536 ? 16.303 14.222 -15.449 1.00 65.50 536 GLY A CA 1
ATOM 4112 C C . GLY A 1 536 ? 15.115 15.035 -14.924 1.00 65.50 536 GLY A C 1
ATOM 4113 O O . GLY A 1 536 ? 15.308 15.865 -14.035 1.00 65.50 536 GLY A O 1
ATOM 4114 N N . ARG A 1 537 ? 13.903 14.816 -15.453 1.00 76.56 537 ARG A N 1
ATOM 4115 C CA . ARG A 1 537 ? 12.659 15.408 -14.923 1.00 76.56 537 ARG A CA 1
ATOM 4116 C C . ARG A 1 537 ? 11.705 14.299 -14.507 1.00 76.56 537 ARG A C 1
ATOM 4118 O O . ARG A 1 537 ? 11.408 13.423 -15.311 1.00 76.56 537 ARG A O 1
ATOM 4125 N N . ILE A 1 538 ? 11.213 14.375 -13.275 1.00 84.19 538 ILE A N 1
ATOM 4126 C CA . ILE A 1 538 ? 10.167 13.491 -12.766 1.00 84.19 538 ILE A CA 1
ATOM 4127 C C . ILE A 1 538 ? 8.893 14.316 -12.605 1.00 84.19 538 ILE A C 1
ATOM 4129 O O . ILE A 1 538 ? 8.899 15.354 -11.939 1.00 84.19 538 ILE A O 1
ATOM 4133 N N . SER A 1 539 ? 7.808 13.894 -13.248 1.00 87.00 539 SER A N 1
ATOM 4134 C CA . SER A 1 539 ? 6.513 14.582 -13.178 1.00 87.00 539 SER A CA 1
ATOM 4135 C C . SER A 1 539 ? 5.357 13.599 -13.155 1.00 87.00 539 SER A C 1
ATOM 4137 O O . SER A 1 539 ? 5.419 12.541 -13.769 1.00 87.00 539 SER A O 1
ATOM 4139 N N . ASP A 1 540 ? 4.295 13.940 -12.428 1.00 88.06 540 ASP A N 1
ATOM 4140 C CA . ASP A 1 540 ? 3.062 13.142 -12.385 1.00 88.06 540 ASP A CA 1
ATOM 4141 C C . ASP A 1 540 ? 3.293 11.670 -12.003 1.00 88.06 540 ASP A C 1
ATOM 4143 O O . ASP A 1 540 ? 2.542 10.785 -12.400 1.00 88.06 540 ASP A O 1
ATOM 4147 N N . CYS A 1 541 ? 4.361 11.400 -11.248 1.00 92.56 541 CYS A N 1
ATOM 4148 C CA . CYS A 1 541 ? 4.671 10.066 -10.761 1.00 92.56 541 CYS A CA 1
ATOM 4149 C C . CYS A 1 541 ? 4.075 9.860 -9.372 1.00 92.56 541 CYS A C 1
ATOM 4151 O O . CYS A 1 541 ? 4.166 10.747 -8.526 1.00 92.56 541 CYS A O 1
ATOM 4153 N N . LEU A 1 542 ? 3.477 8.697 -9.130 1.00 92.75 542 LEU A N 1
ATOM 4154 C CA . LEU A 1 542 ? 2.671 8.414 -7.940 1.00 92.75 542 LEU A CA 1
ATOM 4155 C C . LEU A 1 542 ? 3.143 7.124 -7.270 1.00 92.75 542 LEU A C 1
ATOM 4157 O O . LEU A 1 542 ? 3.632 6.223 -7.940 1.00 92.75 542 LEU A O 1
ATOM 4161 N N . TYR A 1 543 ? 2.982 6.966 -5.963 1.00 92.00 543 TYR A N 1
ATOM 4162 C CA . TYR A 1 543 ? 3.296 5.685 -5.329 1.00 92.00 543 TYR A CA 1
ATOM 4163 C C . TYR A 1 543 ? 2.390 5.365 -4.153 1.00 92.00 543 TYR A C 1
ATOM 4165 O O . TYR A 1 543 ? 1.967 6.256 -3.422 1.00 92.00 543 TYR A O 1
ATOM 4173 N N . LEU A 1 544 ? 2.114 4.076 -3.951 1.00 87.62 544 LEU A N 1
ATOM 4174 C CA . LEU A 1 544 ? 1.374 3.618 -2.782 1.00 87.62 544 LEU A CA 1
ATOM 4175 C C . LEU A 1 544 ? 2.198 3.863 -1.513 1.00 87.62 544 LEU A C 1
ATOM 4177 O O . LEU A 1 544 ? 3.354 3.457 -1.426 1.00 87.62 544 LEU A O 1
ATOM 4181 N N . VAL A 1 545 ? 1.603 4.500 -0.508 1.00 83.25 545 VAL A N 1
ATOM 4182 C CA . VAL A 1 545 ? 2.252 4.716 0.794 1.00 83.25 545 VAL A CA 1
ATOM 4183 C C . VAL A 1 545 ? 2.772 3.387 1.358 1.00 83.25 545 VAL A C 1
ATOM 4185 O O . VAL A 1 545 ? 2.036 2.407 1.449 1.00 83.25 545 VAL A O 1
ATOM 4188 N N . GLY A 1 546 ? 4.054 3.359 1.734 1.00 78.94 546 GLY A N 1
ATOM 4189 C CA . GLY A 1 546 ? 4.737 2.160 2.233 1.00 78.94 546 GLY A CA 1
ATOM 4190 C C . GLY A 1 546 ? 5.292 1.225 1.150 1.00 78.94 546 GLY A C 1
ATOM 4191 O O . GLY A 1 546 ? 5.851 0.184 1.491 1.00 78.94 546 GLY A O 1
ATOM 4192 N N . SER A 1 547 ? 5.169 1.569 -0.139 1.00 83.00 547 SER A N 1
ATOM 4193 C CA . SER A 1 547 ? 5.785 0.803 -1.232 1.00 83.00 547 SER A CA 1
ATOM 4194 C C . SER A 1 547 ? 7.290 1.046 -1.379 1.00 83.00 547 SER A C 1
ATOM 4196 O O . SER A 1 547 ? 7.953 0.259 -2.037 1.00 83.00 547 SER A O 1
ATOM 4198 N N . GLY A 1 548 ? 7.856 2.080 -0.751 1.00 80.69 548 GLY A N 1
ATOM 4199 C CA . GLY A 1 548 ? 9.302 2.312 -0.691 1.00 80.69 548 GLY A CA 1
ATOM 4200 C C . GLY A 1 548 ? 9.786 2.624 0.722 1.00 80.69 548 GLY A C 1
ATOM 4201 O O . GLY A 1 548 ? 8.995 2.989 1.592 1.00 80.69 548 GLY A O 1
ATOM 4202 N N . THR A 1 549 ? 11.094 2.490 0.937 1.00 64.62 549 THR A N 1
ATOM 4203 C CA . THR A 1 549 ? 11.768 2.743 2.224 1.00 64.62 549 THR A CA 1
ATOM 4204 C C . THR A 1 549 ? 12.156 4.209 2.458 1.00 64.62 549 THR A C 1
ATOM 4206 O O . THR A 1 549 ? 12.491 4.564 3.584 1.00 64.62 549 THR A O 1
ATOM 4209 N N . LYS A 1 550 ? 12.092 5.072 1.432 1.00 67.38 550 LYS A N 1
ATOM 4210 C CA . LYS A 1 550 ? 12.200 6.540 1.549 1.00 67.38 550 LYS A CA 1
ATOM 4211 C C . LYS A 1 550 ? 11.122 7.258 0.736 1.00 67.38 550 LYS A C 1
ATOM 4213 O O . LYS A 1 550 ? 10.621 6.723 -0.257 1.00 67.38 550 LYS A O 1
ATOM 4218 N N . ASP A 1 551 ? 10.860 8.512 1.103 1.00 59.88 551 ASP A N 1
ATOM 4219 C CA . ASP A 1 551 ? 10.180 9.465 0.226 1.00 59.88 551 ASP A CA 1
ATOM 4220 C C . ASP A 1 551 ? 11.007 9.610 -1.069 1.00 59.88 551 ASP A C 1
ATOM 4222 O O . ASP A 1 551 ? 12.201 9.917 -1.028 1.00 59.88 551 ASP A O 1
ATOM 4226 N N . SER A 1 552 ? 10.398 9.331 -2.223 1.00 68.88 552 SER A N 1
ATOM 4227 C CA . SER A 1 552 ? 11.035 9.465 -3.542 1.00 68.88 552 SER A CA 1
ATOM 4228 C C . SER A 1 552 ? 10.416 10.607 -4.333 1.00 68.88 552 SER A C 1
ATOM 4230 O O . SER A 1 552 ? 9.311 11.038 -4.018 1.00 68.88 552 SER A O 1
ATOM 4232 N N . GLU A 1 553 ? 11.074 11.051 -5.403 1.00 73.94 553 GLU A N 1
ATOM 4233 C CA . GLU A 1 553 ? 10.477 12.004 -6.342 1.00 73.94 553 GLU A CA 1
ATOM 4234 C C . GLU A 1 553 ? 9.187 11.408 -6.950 1.00 73.94 553 GLU A C 1
ATOM 4236 O O . GLU A 1 553 ? 9.224 10.465 -7.737 1.00 73.94 553 GLU A O 1
ATOM 4241 N N . GLY A 1 554 ? 8.036 11.901 -6.486 1.00 80.44 554 GLY A N 1
ATOM 4242 C CA . GLY A 1 554 ? 6.695 11.393 -6.780 1.00 80.44 554 GLY A CA 1
ATOM 4243 C C . GLY A 1 554 ? 5.702 11.770 -5.671 1.00 80.44 554 GLY A C 1
ATOM 4244 O O . GLY A 1 554 ? 6.098 12.258 -4.615 1.00 80.44 554 GLY A O 1
ATOM 4245 N N . THR A 1 555 ? 4.403 11.580 -5.897 1.00 84.50 555 THR A N 1
ATOM 4246 C CA . THR A 1 555 ? 3.351 11.858 -4.906 1.00 84.50 555 THR A CA 1
ATOM 4247 C C . THR A 1 555 ? 2.915 10.567 -4.197 1.00 84.50 555 THR A C 1
ATOM 4249 O O . THR A 1 555 ? 2.419 9.656 -4.866 1.00 84.50 555 THR A O 1
ATOM 4252 N N . PRO A 1 556 ? 3.065 10.465 -2.862 1.00 85.81 556 PRO A N 1
ATOM 4253 C CA . PRO A 1 556 ? 2.537 9.341 -2.096 1.00 85.81 556 PRO A CA 1
ATOM 4254 C C . PRO A 1 556 ? 1.008 9.382 -2.051 1.00 85.81 556 PRO A C 1
ATOM 4256 O O . PRO A 1 556 ? 0.426 10.418 -1.732 1.00 85.81 556 PRO A O 1
ATOM 4259 N N . LEU A 1 557 ? 0.363 8.244 -2.291 1.00 81.25 557 LEU A N 1
ATOM 4260 C CA . LEU A 1 557 ? -1.085 8.064 -2.218 1.00 81.25 557 LEU A CA 1
ATOM 4261 C C . LEU A 1 557 ? -1.425 6.847 -1.348 1.00 81.25 557 LEU A C 1
ATOM 4263 O O . LEU A 1 557 ? -0.799 5.793 -1.439 1.00 81.25 557 LEU A O 1
ATOM 4267 N N . THR A 1 558 ? -2.437 6.971 -0.496 1.00 81.94 558 THR A N 1
ATOM 4268 C CA . THR A 1 558 ? -3.042 5.828 0.211 1.00 81.94 558 THR A CA 1
ATOM 4269 C C . THR A 1 558 ? -3.765 4.902 -0.770 1.00 81.94 558 THR A C 1
ATOM 4271 O O . THR A 1 558 ? -4.108 5.316 -1.876 1.00 81.94 558 THR A O 1
ATOM 4274 N N . GLU A 1 559 ? -4.096 3.673 -0.360 1.00 77.69 559 GLU A N 1
ATOM 4275 C CA . GLU A 1 559 ? -4.880 2.752 -1.206 1.00 77.69 559 GLU A CA 1
ATOM 4276 C C . GLU A 1 559 ? -6.184 3.386 -1.713 1.00 77.69 559 GLU A C 1
ATOM 4278 O O . GLU A 1 559 ? -6.552 3.232 -2.874 1.00 77.69 559 GLU A O 1
ATOM 4283 N N . LYS A 1 560 ? -6.871 4.152 -0.858 1.00 76.75 560 LYS A N 1
ATOM 4284 C CA . LYS A 1 560 ? -8.121 4.824 -1.224 1.00 76.75 560 LYS A CA 1
ATOM 4285 C C . LYS A 1 560 ? -7.903 5.935 -2.252 1.00 76.75 560 LYS A C 1
ATOM 4287 O O . LYS A 1 560 ? -8.746 6.125 -3.119 1.00 76.75 560 LYS A O 1
ATOM 4292 N N . GLN A 1 561 ? -6.797 6.671 -2.154 1.00 82.38 561 GLN A N 1
ATOM 4293 C CA . GLN A 1 561 ? -6.453 7.708 -3.131 1.00 82.38 561 GLN A CA 1
ATOM 4294 C C . GLN A 1 561 ? -6.000 7.092 -4.456 1.00 82.38 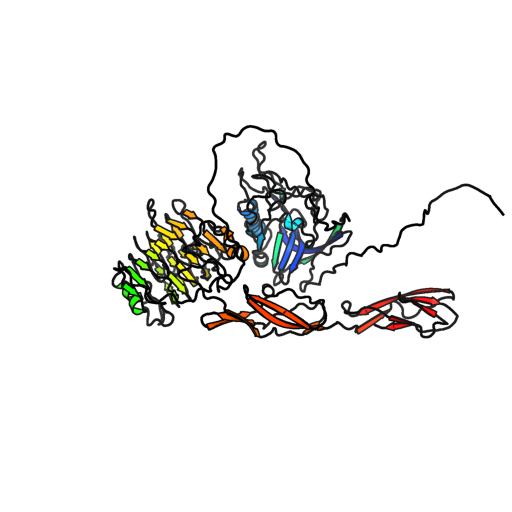561 GLN A C 1
ATOM 4296 O O . GLN A 1 561 ? -6.400 7.572 -5.507 1.00 82.38 561 GLN A O 1
ATOM 4301 N N . MET A 1 562 ? -5.260 5.979 -4.414 1.00 83.81 562 MET A N 1
ATOM 4302 C CA . MET A 1 562 ? -4.893 5.220 -5.615 1.00 83.81 562 MET A CA 1
ATOM 4303 C C . MET A 1 562 ? -6.123 4.666 -6.365 1.00 83.81 562 MET A C 1
ATOM 4305 O O . MET A 1 562 ? -6.065 4.383 -7.556 1.00 83.81 562 MET A O 1
ATOM 4309 N N . GLN A 1 563 ? -7.256 4.493 -5.677 1.00 83.94 563 GLN A N 1
ATOM 4310 C CA . GLN A 1 563 ? -8.533 4.065 -6.268 1.00 83.94 563 GLN A CA 1
ATOM 4311 C C . GLN A 1 563 ? -9.362 5.222 -6.848 1.00 83.94 563 GLN A C 1
ATOM 4313 O O . GLN A 1 563 ? -10.390 4.979 -7.481 1.00 83.94 563 GLN A O 1
ATOM 4318 N N . ASP A 1 564 ? -8.968 6.473 -6.610 1.00 79.94 564 ASP A N 1
ATOM 4319 C CA . ASP A 1 564 ? -9.741 7.656 -6.980 1.00 79.94 564 ASP A CA 1
ATOM 4320 C C . ASP A 1 564 ? -9.076 8.391 -8.149 1.00 79.94 564 ASP A C 1
ATOM 4322 O O . ASP A 1 564 ? -7.982 8.944 -8.030 1.00 79.94 564 ASP A O 1
ATOM 4326 N N . LEU A 1 565 ? -9.782 8.434 -9.283 1.00 83.88 565 LEU A N 1
ATOM 4327 C CA . LEU A 1 565 ? -9.317 9.042 -10.532 1.00 83.88 565 LEU A CA 1
ATOM 4328 C C . LEU A 1 565 ? -8.891 10.514 -10.376 1.00 83.88 565 LEU A C 1
ATOM 4330 O O . LEU A 1 565 ? -8.071 10.997 -11.152 1.00 83.88 565 LEU A O 1
ATOM 4334 N N . ASN A 1 566 ? -9.402 11.231 -9.367 1.00 83.06 566 ASN A N 1
ATOM 4335 C CA . ASN A 1 566 ? -9.077 12.642 -9.139 1.00 83.06 566 ASN A CA 1
ATOM 4336 C C . ASN A 1 566 ? -7.601 12.876 -8.773 1.00 83.06 566 ASN A C 1
ATOM 4338 O O . ASN A 1 566 ? -7.120 14.004 -8.881 1.00 83.06 566 ASN A O 1
ATOM 4342 N N . TRP A 1 567 ? -6.881 11.830 -8.359 1.00 84.56 567 TRP A N 1
ATOM 4343 C CA . TRP A 1 567 ? -5.450 11.892 -8.038 1.00 84.56 567 TRP A CA 1
ATOM 4344 C C . TRP A 1 567 ? -4.535 11.745 -9.255 1.00 84.56 567 TRP A C 1
ATOM 4346 O O . TRP A 1 567 ? -3.323 11.911 -9.141 1.00 84.56 567 TRP A O 1
ATOM 4356 N N . TYR A 1 568 ? -5.111 11.489 -10.427 1.00 83.00 568 TYR A N 1
ATOM 4357 C CA . TYR A 1 568 ? -4.406 11.200 -11.670 1.00 83.00 568 TYR A CA 1
ATOM 4358 C C . TYR A 1 568 ? -4.651 12.314 -12.701 1.00 83.00 568 TYR A C 1
ATOM 4360 O O . TYR A 1 568 ? -5.038 12.065 -13.839 1.00 83.00 568 TYR A O 1
ATOM 4368 N N . THR A 1 569 ? -4.458 13.571 -12.293 1.00 78.19 569 THR A N 1
ATOM 4369 C CA . THR A 1 569 ? -4.896 14.776 -13.030 1.00 78.19 569 THR A CA 1
ATOM 4370 C C . THR A 1 569 ? -4.345 14.903 -14.453 1.00 78.19 569 THR A C 1
ATOM 4372 O O . THR A 1 569 ? -5.017 15.482 -15.303 1.00 78.19 569 THR A O 1
ATOM 4375 N N . ASN A 1 570 ? -3.152 14.362 -14.717 1.00 85.25 570 ASN A N 1
ATOM 4376 C CA . ASN A 1 570 ? -2.471 14.426 -16.016 1.00 85.25 570 ASN A CA 1
ATOM 4377 C C . ASN A 1 570 ? -2.402 13.069 -16.748 1.00 85.25 570 ASN A C 1
ATOM 4379 O O . ASN A 1 570 ? -1.717 12.950 -17.769 1.00 85.25 570 ASN A O 1
ATOM 4383 N N . PHE A 1 571 ? -3.097 12.051 -16.235 1.00 90.25 571 PHE A N 1
ATOM 4384 C CA . PHE A 1 571 ? -3.200 10.734 -16.861 1.00 90.25 571 PHE A CA 1
ATOM 4385 C C . PHE A 1 571 ? -4.315 10.743 -17.912 1.00 90.25 571 PHE A C 1
ATOM 4387 O O . PHE A 1 571 ? -5.383 11.322 -17.710 1.00 90.25 571 PHE A O 1
ATOM 4394 N N . ASP A 1 572 ? -4.077 10.075 -19.038 1.00 88.94 572 ASP A N 1
ATOM 4395 C CA . ASP A 1 572 ? -5.060 9.955 -20.112 1.00 88.94 572 ASP A CA 1
ATOM 4396 C C . ASP A 1 572 ? -5.996 8.759 -19.877 1.00 88.94 572 ASP A C 1
ATOM 4398 O O . ASP A 1 572 ? -5.699 7.631 -20.269 1.00 88.94 572 ASP A O 1
ATOM 4402 N N . PHE A 1 573 ? -7.151 9.007 -19.255 1.00 89.12 573 PHE A N 1
ATOM 4403 C CA . PHE A 1 573 ? -8.202 7.994 -19.080 1.00 89.12 573 PHE A CA 1
ATOM 4404 C C . PHE A 1 573 ? -9.114 7.815 -20.300 1.00 89.12 573 PHE A C 1
ATOM 4406 O O . PHE A 1 573 ? -10.069 7.031 -20.256 1.00 89.12 573 PHE A O 1
ATOM 4413 N N . ILE A 1 574 ? -8.869 8.536 -21.396 1.00 84.88 574 ILE A N 1
ATOM 4414 C CA . ILE A 1 574 ? -9.603 8.362 -22.651 1.00 84.88 574 ILE A CA 1
ATOM 4415 C C . ILE A 1 574 ? -8.957 7.237 -23.449 1.00 84.88 574 ILE A C 1
ATOM 4417 O O . ILE A 1 574 ? -9.668 6.307 -23.833 1.00 84.88 574 ILE A O 1
ATOM 4421 N N . ASP A 1 575 ? -7.634 7.244 -23.590 1.00 85.88 575 ASP A N 1
ATOM 4422 C CA . ASP A 1 575 ? -6.949 6.320 -24.498 1.00 85.88 575 ASP A CA 1
ATOM 4423 C C . ASP A 1 575 ? -5.984 5.344 -23.806 1.00 85.88 575 ASP A C 1
ATOM 4425 O O . ASP A 1 575 ? -5.828 4.217 -24.283 1.00 85.88 575 ASP A O 1
ATOM 4429 N N . VAL A 1 576 ? -5.390 5.712 -22.664 1.00 90.25 576 VAL A N 1
ATOM 4430 C CA . VAL A 1 576 ? -4.279 4.947 -22.063 1.00 90.25 576 VAL A CA 1
ATOM 4431 C C . VAL A 1 576 ? -4.695 4.187 -20.807 1.00 90.25 576 VAL A C 1
ATOM 4433 O O . VAL A 1 576 ? -4.469 2.982 -20.708 1.00 90.25 576 VAL A O 1
ATOM 4436 N N . TRP A 1 577 ? -5.324 4.866 -19.853 1.00 91.56 577 TRP A N 1
ATOM 4437 C CA . TRP A 1 577 ? -5.567 4.365 -18.501 1.00 91.56 577 TRP A CA 1
ATOM 4438 C C . TRP A 1 577 ? -7.041 4.061 -18.243 1.00 91.56 577 TRP A C 1
ATOM 4440 O O . TRP A 1 577 ? -7.928 4.731 -18.759 1.00 91.56 577 TRP A O 1
ATOM 4450 N N . ASP A 1 578 ? -7.321 3.077 -17.398 1.00 88.06 578 ASP A N 1
ATOM 4451 C CA . ASP A 1 578 ? -8.654 2.767 -16.877 1.00 88.06 578 ASP A CA 1
ATOM 4452 C C . ASP A 1 578 ? -8.572 2.430 -15.386 1.00 88.06 578 ASP A C 1
ATOM 4454 O O . ASP A 1 578 ? -7.551 1.928 -14.932 1.00 88.06 578 ASP A O 1
ATOM 4458 N N . ILE A 1 579 ? -9.636 2.669 -14.619 1.00 86.62 579 ILE A N 1
ATOM 4459 C CA . ILE A 1 579 ? -9.743 2.196 -13.230 1.00 86.62 579 ILE A CA 1
ATOM 4460 C C . ILE A 1 579 ? -10.949 1.277 -13.140 1.00 86.62 579 ILE A C 1
ATOM 4462 O O . ILE A 1 579 ? -12.094 1.718 -13.233 1.00 86.62 579 ILE A O 1
ATOM 4466 N N . ASP A 1 580 ? -10.699 0.004 -12.849 1.00 79.31 580 ASP A N 1
ATOM 4467 C CA . ASP A 1 580 ? -11.763 -0.937 -12.525 1.00 79.31 580 ASP A CA 1
ATOM 4468 C C . ASP A 1 580 ? -11.655 -1.396 -11.075 1.00 79.31 580 ASP A C 1
ATOM 4470 O O . ASP A 1 580 ? -10.781 -2.174 -10.704 1.00 79.31 580 ASP A O 1
ATOM 4474 N N . SER A 1 581 ? -12.627 -0.987 -10.262 1.00 73.81 581 SER A N 1
ATOM 4475 C CA . SER A 1 581 ? -12.766 -1.426 -8.865 1.00 73.81 581 SER A CA 1
ATOM 4476 C C . SER A 1 581 ? -12.892 -2.947 -8.678 1.00 73.81 581 SER A C 1
ATOM 4478 O O . SER A 1 581 ? -12.758 -3.433 -7.557 1.00 73.81 581 SER A O 1
ATOM 4480 N N . ASN A 1 582 ? -13.183 -3.707 -9.740 1.00 70.88 582 ASN A N 1
ATOM 4481 C CA . ASN A 1 582 ? -13.205 -5.170 -9.712 1.00 70.88 582 ASN A CA 1
ATOM 4482 C C . ASN A 1 582 ? -11.873 -5.791 -10.127 1.00 70.88 582 ASN A C 1
ATOM 4484 O O . ASN A 1 582 ? -11.725 -7.000 -9.990 1.00 70.88 582 ASN A O 1
ATOM 4488 N N . SER A 1 583 ? -10.938 -5.029 -10.682 1.00 76.25 583 SER A N 1
ATOM 4489 C CA . SER A 1 583 ? -9.652 -5.551 -11.125 1.00 76.25 583 SER A CA 1
ATOM 4490 C C . SER A 1 583 ? -8.857 -6.136 -9.954 1.00 76.25 583 SER A C 1
ATOM 4492 O O . SER A 1 583 ? -8.963 -5.665 -8.821 1.00 76.25 583 SER A O 1
ATOM 4494 N N . GLY A 1 584 ? -8.024 -7.152 -10.218 1.00 68.12 584 GLY A N 1
ATOM 4495 C CA . GLY A 1 584 ? -7.021 -7.627 -9.255 1.00 68.12 584 GLY A CA 1
ATOM 4496 C C . GLY A 1 584 ? -6.096 -6.511 -8.751 1.00 68.12 584 GLY A C 1
ATOM 4497 O O . GLY A 1 584 ? -5.508 -6.646 -7.679 1.00 68.12 584 GLY A O 1
ATOM 4498 N N . ILE A 1 585 ? -6.036 -5.402 -9.492 1.00 76.62 585 ILE A N 1
ATOM 4499 C CA . ILE A 1 585 ? -5.366 -4.159 -9.131 1.00 76.62 585 ILE A CA 1
ATOM 4500 C C . ILE A 1 585 ? -6.398 -3.040 -9.284 1.00 76.62 585 ILE A C 1
ATOM 4502 O O . ILE A 1 585 ? -6.613 -2.568 -10.397 1.00 76.62 585 ILE A O 1
ATOM 4506 N N . PRO A 1 586 ? -7.075 -2.618 -8.204 1.00 81.06 586 PRO A N 1
ATOM 4507 C CA . PRO A 1 586 ? -8.145 -1.619 -8.260 1.00 81.06 586 PRO A CA 1
ATOM 4508 C C . PRO A 1 586 ? -7.604 -0.180 -8.406 1.00 81.06 586 PRO A C 1
ATOM 4510 O O . PRO A 1 586 ? -8.165 0.756 -7.848 1.00 81.06 586 PRO A O 1
ATOM 4513 N N . TYR A 1 587 ? -6.492 -0.014 -9.115 1.00 88.56 587 TYR A N 1
ATOM 4514 C CA . TYR A 1 587 ? -5.794 1.244 -9.391 1.00 88.56 587 TYR A CA 1
ATOM 4515 C C . TYR A 1 587 ? -5.738 1.438 -10.919 1.00 88.56 587 TYR A C 1
ATOM 4517 O O . TYR A 1 587 ? -6.143 0.518 -11.639 1.00 88.56 587 TYR A O 1
ATOM 4525 N N . PRO A 1 588 ? -5.265 2.581 -11.450 1.00 89.94 588 PRO A N 1
ATOM 4526 C CA . PRO A 1 588 ? -5.137 2.757 -12.891 1.00 89.94 588 PRO A CA 1
ATOM 4527 C C . PRO A 1 588 ? -4.352 1.637 -13.544 1.00 89.94 588 PRO A C 1
ATOM 4529 O O . PRO A 1 588 ? -3.231 1.354 -13.168 1.00 89.94 588 PRO A O 1
ATOM 4532 N N . GLN A 1 589 ? -4.940 1.010 -14.541 1.00 90.25 589 GLN A N 1
ATOM 4533 C CA . GLN A 1 589 ? -4.348 -0.042 -15.351 1.00 90.25 589 GLN A CA 1
ATOM 4534 C C . GLN A 1 589 ? -4.386 0.397 -16.810 1.00 90.25 589 GLN A C 1
ATOM 4536 O O . GLN A 1 589 ? -5.208 1.229 -17.196 1.00 90.25 589 GLN A O 1
ATOM 4541 N N . LEU A 1 590 ? -3.516 -0.167 -17.638 1.00 90.69 590 LEU A N 1
ATOM 4542 C CA . LEU A 1 590 ? -3.494 0.168 -19.058 1.00 90.69 590 LEU A CA 1
ATOM 4543 C C . LEU A 1 590 ? -4.722 -0.427 -19.757 1.00 90.69 590 LEU A C 1
ATOM 4545 O O . LEU A 1 590 ? -4.975 -1.627 -19.656 1.00 90.69 590 LEU A O 1
ATOM 4549 N N . LYS A 1 591 ? -5.459 0.383 -20.521 1.00 86.81 591 LYS A N 1
ATOM 4550 C CA . LYS A 1 591 ? -6.647 -0.038 -21.289 1.00 86.81 591 LYS A CA 1
ATOM 4551 C C . LYS A 1 591 ? -6.351 -1.158 -22.270 1.00 86.81 591 LYS A C 1
ATOM 4553 O O . LYS A 1 591 ? -7.162 -2.062 -22.440 1.00 86.81 591 LYS A O 1
ATOM 4558 N N . ARG A 1 592 ? -5.189 -1.081 -22.920 1.00 81.19 592 ARG A N 1
ATOM 4559 C CA . ARG A 1 592 ? -4.728 -2.084 -23.886 1.00 81.19 592 ARG A CA 1
ATOM 4560 C C . ARG A 1 592 ? -4.218 -3.352 -23.208 1.00 81.19 592 ARG A C 1
ATOM 4562 O O . ARG A 1 592 ? -4.086 -4.362 -23.878 1.00 81.19 592 ARG A O 1
ATOM 4569 N N . ASN A 1 593 ? -3.962 -3.318 -21.900 1.00 76.94 593 ASN A N 1
ATOM 4570 C CA . ASN A 1 593 ? -3.487 -4.466 -21.138 1.00 76.94 593 ASN A CA 1
ATOM 4571 C C . ASN A 1 593 ? -4.161 -4.544 -19.752 1.00 76.94 593 ASN A C 1
ATOM 4573 O O . ASN A 1 593 ? -3.501 -4.372 -18.718 1.00 76.94 593 ASN A O 1
ATOM 4577 N N . PRO A 1 594 ? -5.490 -4.759 -19.704 1.00 72.94 594 PRO A N 1
ATOM 4578 C CA . PRO A 1 594 ? -6.223 -4.719 -18.452 1.00 72.94 594 PRO A CA 1
ATOM 4579 C C . PRO A 1 594 ? -5.834 -5.903 -17.559 1.00 72.94 594 PRO A C 1
ATOM 4581 O O . PRO A 1 594 ? -5.578 -7.032 -18.007 1.00 72.94 594 PRO A O 1
ATOM 4584 N N . GLN A 1 595 ? -5.807 -5.659 -16.252 1.00 75.94 595 GLN A N 1
ATOM 4585 C CA . GLN A 1 595 ? -5.645 -6.722 -15.273 1.00 75.94 595 GLN A CA 1
ATOM 4586 C C . GLN A 1 595 ? -6.937 -7.526 -15.136 1.00 75.94 595 GLN A C 1
ATOM 4588 O O . GLN A 1 595 ? -8.044 -7.078 -15.440 1.00 75.94 595 GLN A O 1
ATOM 4593 N N . VAL A 1 596 ? -6.785 -8.772 -14.693 1.00 75.50 596 VAL A N 1
ATOM 4594 C CA . VAL A 1 596 ? -7.901 -9.715 -14.643 1.00 75.50 596 VAL A CA 1
ATOM 4595 C C . VAL A 1 596 ? -8.899 -9.287 -13.569 1.00 75.50 596 VAL A C 1
ATOM 4597 O O . VAL A 1 596 ? -8.543 -9.107 -12.403 1.00 75.50 596 VAL A O 1
ATOM 4600 N N . ARG A 1 597 ? -10.173 -9.193 -13.953 1.00 78.69 597 ARG A N 1
ATOM 4601 C CA . ARG A 1 597 ? -11.268 -8.819 -13.056 1.00 78.69 597 ARG A CA 1
ATOM 4602 C C . ARG A 1 597 ? -11.625 -9.945 -12.091 1.00 78.69 597 ARG A C 1
ATOM 4604 O O . ARG A 1 597 ? -11.710 -11.119 -12.461 1.00 78.69 597 ARG A O 1
ATOM 4611 N N . LEU A 1 598 ? -11.885 -9.573 -10.847 1.00 80.06 598 LEU A N 1
ATOM 4612 C CA . LEU A 1 598 ? -12.469 -10.407 -9.813 1.00 80.06 598 LEU A CA 1
ATOM 4613 C C . LEU A 1 598 ? -13.961 -10.596 -10.114 1.00 80.06 598 LEU A C 1
ATOM 4615 O O . LEU A 1 598 ? -14.774 -9.678 -10.004 1.00 80.06 598 LEU A O 1
ATOM 4619 N N . LYS A 1 599 ? -14.333 -11.825 -10.459 1.00 85.62 599 LYS A N 1
ATOM 4620 C CA . LYS A 1 599 ? -15.718 -12.247 -10.675 1.00 85.62 599 LYS A CA 1
ATOM 4621 C C . LYS A 1 599 ? -16.490 -12.300 -9.356 1.00 85.62 599 LYS A C 1
ATOM 4623 O O . LYS A 1 599 ? -17.636 -11.859 -9.289 1.00 85.62 599 LYS A O 1
ATOM 4628 N N . GLY A 1 600 ? -15.863 -12.812 -8.299 1.00 88.25 600 GLY A N 1
ATOM 4629 C CA . GLY A 1 600 ? -16.480 -12.938 -6.981 1.00 88.25 600 GLY A CA 1
ATOM 4630 C C . GLY A 1 600 ? -15.517 -13.446 -5.917 1.00 88.25 600 GLY A C 1
ATOM 4631 O O . GLY A 1 600 ? -14.382 -13.817 -6.212 1.00 88.25 600 GLY A O 1
ATOM 4632 N N . ILE A 1 601 ? -15.993 -13.474 -4.674 1.00 94.44 601 ILE A N 1
ATOM 4633 C CA . ILE A 1 601 ? -15.292 -14.108 -3.558 1.00 94.44 601 ILE A CA 1
ATOM 4634 C C . ILE A 1 601 ? -16.202 -15.109 -2.863 1.00 94.44 601 ILE A C 1
ATOM 4636 O O . ILE A 1 601 ? -17.427 -14.979 -2.879 1.00 94.44 601 ILE A O 1
ATOM 4640 N N . LYS A 1 602 ? -15.597 -16.107 -2.228 1.00 95.06 602 LYS A N 1
ATOM 4641 C CA . LYS A 1 602 ? -16.301 -17.111 -1.434 1.00 95.06 602 LYS A CA 1
ATOM 4642 C C . LYS A 1 602 ? -15.508 -17.413 -0.173 1.00 95.06 602 LYS A C 1
ATOM 4644 O O . LYS A 1 602 ? -14.299 -17.580 -0.247 1.00 95.06 602 LYS A O 1
ATOM 4649 N N . VAL A 1 603 ? -16.175 -17.575 0.969 1.00 96.25 603 VAL A N 1
ATOM 4650 C CA . VAL A 1 603 ? -15.523 -18.169 2.146 1.00 96.25 603 VAL A CA 1
ATOM 4651 C C . VAL A 1 603 ? -15.207 -19.633 1.835 1.00 96.25 603 VAL A C 1
ATOM 4653 O O . VAL A 1 603 ? -16.119 -20.451 1.676 1.00 96.25 603 VAL A O 1
ATOM 4656 N N . LYS A 1 604 ? -13.917 -19.952 1.686 1.00 95.12 604 LYS A N 1
ATOM 4657 C CA . LYS A 1 604 ? -13.446 -21.315 1.418 1.00 95.12 604 LYS A CA 1
ATOM 4658 C C . LYS A 1 604 ? -13.351 -22.104 2.711 1.00 95.12 604 LYS A C 1
ATOM 4660 O O . LYS A 1 604 ? -13.890 -23.207 2.794 1.00 95.12 604 LYS A O 1
ATOM 4665 N N . TYR A 1 605 ? -12.713 -21.498 3.706 1.00 86.31 605 TYR A N 1
ATOM 4666 C CA . TYR A 1 605 ? -12.583 -22.031 5.051 1.00 86.31 605 TYR A CA 1
ATOM 4667 C C . TYR A 1 605 ? -13.095 -20.987 6.033 1.00 86.31 605 TYR A C 1
ATOM 4669 O O . TYR A 1 605 ? -12.702 -19.823 5.985 1.00 86.31 605 TYR A O 1
ATOM 4677 N N . ASN A 1 606 ? -14.009 -21.401 6.906 1.00 91.25 606 ASN A N 1
ATOM 4678 C CA . ASN A 1 606 ? -14.428 -20.563 8.020 1.00 91.25 606 ASN A CA 1
ATOM 4679 C C . ASN A 1 606 ? -13.278 -20.434 9.028 1.00 91.25 606 ASN A C 1
ATOM 4681 O O . ASN A 1 606 ? -12.493 -21.377 9.168 1.00 91.25 606 ASN A O 1
ATOM 4685 N N . PRO A 1 607 ? -13.225 -19.336 9.799 1.00 84.50 607 PRO A N 1
ATOM 4686 C CA . PRO A 1 607 ? -12.346 -19.266 10.953 1.00 84.50 607 PRO A CA 1
ATOM 4687 C C . PRO A 1 607 ? -12.554 -20.442 11.909 1.00 84.50 607 PRO A C 1
ATOM 4689 O O . PRO A 1 607 ? -13.673 -20.925 12.098 1.00 84.50 607 PRO A O 1
ATOM 4692 N N . ALA A 1 608 ? -11.474 -20.884 12.553 1.00 77.44 608 ALA A N 1
ATOM 4693 C CA . ALA A 1 608 ? -11.494 -22.061 13.418 1.00 77.44 608 ALA A CA 1
ATOM 4694 C C . ALA A 1 608 ? -12.414 -21.903 14.646 1.00 77.44 608 ALA A C 1
ATOM 4696 O O . ALA A 1 608 ? -12.927 -22.897 15.162 1.00 77.44 608 ALA A O 1
ATOM 4697 N N . LYS A 1 609 ? -12.632 -20.667 15.119 1.00 82.31 609 LYS A N 1
ATOM 4698 C CA . LYS A 1 609 ? -13.547 -20.346 16.224 1.00 82.31 609 LYS A CA 1
ATOM 4699 C C . LYS A 1 609 ? -14.781 -19.627 15.675 1.00 82.31 609 LYS A C 1
ATOM 4701 O O . LYS A 1 609 ? -14.672 -18.537 15.122 1.00 82.31 609 LYS A O 1
ATOM 4706 N N . LEU A 1 610 ? -15.954 -20.226 15.876 1.00 91.75 610 LEU A N 1
ATOM 4707 C CA . LEU A 1 610 ? -17.258 -19.664 15.486 1.00 91.75 610 LEU A CA 1
ATOM 4708 C C . LEU A 1 610 ? -18.194 -19.424 16.680 1.00 91.75 610 LEU A C 1
ATOM 4710 O O . LEU A 1 610 ? -19.246 -18.812 16.525 1.00 91.75 610 LEU A O 1
ATOM 4714 N N . GLU A 1 611 ? -17.797 -19.873 17.869 1.00 92.06 611 GLU A N 1
ATOM 4715 C CA . GLU A 1 611 ? -18.542 -19.735 19.119 1.00 92.06 611 GLU A CA 1
ATOM 4716 C C . GLU A 1 611 ? -17.770 -18.823 20.068 1.00 92.06 611 GLU A C 1
ATOM 4718 O O . GLU A 1 611 ? -16.596 -19.067 20.354 1.00 92.06 611 GLU A O 1
ATOM 4723 N N . TYR A 1 612 ? -18.435 -17.788 20.561 1.00 84.75 612 TYR A N 1
ATOM 4724 C CA . TYR A 1 612 ? -17.851 -16.724 21.371 1.00 84.75 612 TYR A CA 1
ATOM 4725 C C . TYR A 1 612 ? -18.718 -16.476 22.600 1.00 84.75 612 TYR A C 1
ATOM 4727 O O . TYR A 1 612 ? -19.903 -16.797 22.585 1.00 84.75 612 TYR A O 1
ATOM 4735 N N . ASN A 1 613 ? -18.156 -15.914 23.664 1.00 77.31 613 ASN A N 1
ATOM 4736 C CA . ASN A 1 613 ? -18.950 -15.282 24.716 1.00 77.31 613 ASN A CA 1
ATOM 4737 C C . ASN A 1 613 ? -19.125 -13.786 24.417 1.00 77.31 613 ASN A C 1
ATOM 4739 O O . ASN A 1 613 ? -18.360 -13.214 23.643 1.00 77.31 613 ASN A O 1
ATOM 4743 N N . GLN A 1 614 ? -20.131 -13.156 25.021 1.00 78.06 614 GLN A N 1
ATOM 4744 C CA . GLN A 1 614 ? -20.351 -11.712 24.921 1.00 78.06 614 GLN A CA 1
ATOM 4745 C C . GLN A 1 614 ? -19.076 -10.935 25.288 1.00 78.06 614 GLN A C 1
ATOM 4747 O O . GLN A 1 614 ? -18.524 -11.132 26.369 1.00 78.06 614 GLN A O 1
ATOM 4752 N N . GLY A 1 615 ? -18.628 -10.058 24.389 1.00 64.88 615 GLY A N 1
ATOM 4753 C CA . GLY A 1 615 ? -17.397 -9.277 24.540 1.00 64.88 615 GLY A CA 1
ATOM 4754 C C . GLY A 1 615 ? -16.104 -10.027 24.195 1.00 64.88 615 GLY A C 1
ATOM 4755 O O . GLY A 1 615 ? -15.028 -9.454 24.308 1.00 64.88 615 GLY A O 1
ATOM 4756 N N . ASP A 1 616 ? -16.152 -11.293 23.761 1.00 68.38 616 ASP A N 1
ATOM 4757 C CA . ASP A 1 616 ? -14.950 -11.943 23.225 1.00 68.38 616 ASP A CA 1
ATOM 4758 C C . ASP A 1 616 ? -14.481 -11.224 21.944 1.00 68.38 616 ASP A C 1
ATOM 4760 O O . ASP A 1 616 ? -15.288 -10.870 21.081 1.00 68.38 616 ASP A O 1
ATOM 4764 N N . ARG A 1 617 ? -13.161 -11.140 21.737 1.00 69.88 617 ARG A N 1
ATOM 4765 C CA . ARG A 1 617 ? -12.588 -10.744 20.442 1.00 69.88 617 ARG A CA 1
ATOM 4766 C C . ARG A 1 617 ? -12.807 -11.835 19.390 1.00 69.88 617 ARG A C 1
ATOM 4768 O O . ARG A 1 617 ? -12.584 -13.023 19.658 1.00 69.88 617 ARG A O 1
ATOM 4775 N N . ILE A 1 618 ? -13.187 -11.428 18.178 1.00 74.81 618 ILE A N 1
ATOM 4776 C CA . ILE A 1 618 ? -13.307 -12.330 17.029 1.00 74.81 618 ILE A CA 1
ATOM 4777 C C . ILE A 1 618 ? -11.929 -12.878 16.622 1.00 74.81 618 ILE A C 1
ATOM 4779 O O . ILE A 1 618 ? -10.927 -12.170 16.650 1.00 74.81 618 ILE A O 1
ATOM 4783 N N . SER A 1 619 ? -11.856 -14.157 16.254 1.00 77.75 619 SER A N 1
ATOM 4784 C CA . SER A 1 619 ? -10.641 -14.783 15.731 1.00 77.75 619 SER A CA 1
ATOM 4785 C C . SER A 1 619 ? -10.870 -15.223 14.295 1.00 77.75 619 SER A C 1
ATOM 4787 O O . SER A 1 619 ? -11.775 -16.010 14.026 1.00 77.75 619 SER A O 1
ATOM 4789 N N . LEU A 1 620 ? -10.018 -14.753 13.385 1.00 76.75 620 LEU A N 1
ATOM 4790 C CA . LEU A 1 620 ? -10.053 -15.099 11.959 1.00 76.75 620 LEU A CA 1
ATOM 4791 C C . LEU A 1 620 ? -9.082 -16.226 11.586 1.00 76.75 620 LEU A C 1
ATOM 4793 O O . LEU A 1 620 ? -8.956 -16.592 10.421 1.00 76.75 620 LEU A O 1
ATOM 4797 N N . ARG A 1 621 ? -8.392 -16.809 12.574 1.00 68.69 621 ARG A N 1
ATOM 4798 C CA . ARG A 1 621 ? -7.361 -17.825 12.345 1.00 68.69 621 ARG A CA 1
ATOM 4799 C C . ARG A 1 621 ? -7.931 -19.030 11.591 1.00 68.69 621 ARG A C 1
ATOM 4801 O O . ARG A 1 621 ? -8.904 -19.640 12.034 1.00 68.69 621 ARG A O 1
ATOM 4808 N N . GLY A 1 622 ? -7.272 -19.396 10.492 1.00 68.88 622 GLY A N 1
ATOM 4809 C CA . GLY A 1 622 ? -7.684 -20.495 9.613 1.00 68.88 622 GLY A CA 1
ATOM 4810 C C . GLY A 1 622 ? -8.846 -20.151 8.677 1.00 68.88 622 GLY A C 1
ATOM 4811 O O . GLY A 1 622 ? -9.268 -21.014 7.915 1.00 68.88 622 GLY A O 1
ATOM 4812 N N . GLY A 1 623 ? -9.363 -18.919 8.735 1.00 82.38 623 GLY A N 1
ATOM 4813 C CA . GLY A 1 623 ? -10.338 -18.417 7.781 1.00 82.38 623 GLY A CA 1
ATOM 4814 C C . GLY A 1 623 ? -9.654 -17.980 6.490 1.00 82.38 623 GLY A C 1
ATOM 4815 O O . GLY A 1 623 ? -8.718 -17.183 6.527 1.00 82.38 623 GLY A O 1
ATOM 4816 N N . GLU A 1 624 ? -10.143 -18.465 5.353 1.00 82.06 624 GLU A N 1
ATOM 4817 C CA . GLU A 1 624 ? -9.642 -18.083 4.030 1.00 82.06 624 GLU A CA 1
ATOM 4818 C C . GLU A 1 624 ? -10.802 -17.820 3.071 1.00 82.06 624 GLU A C 1
ATOM 4820 O O . GLU A 1 624 ? -11.816 -18.537 3.062 1.00 82.06 624 GLU A O 1
ATOM 4825 N N . ILE A 1 625 ? -10.631 -16.808 2.226 1.00 91.25 625 ILE A N 1
ATOM 4826 C CA . ILE A 1 625 ? -11.496 -16.549 1.080 1.00 91.25 625 ILE A CA 1
ATOM 4827 C C . ILE A 1 625 ? -10.841 -17.056 -0.205 1.00 91.25 625 ILE A C 1
ATOM 4829 O O . ILE A 1 625 ? -9.646 -16.893 -0.429 1.00 91.25 625 ILE A O 1
ATOM 4833 N N . GLU A 1 626 ? -11.649 -17.663 -1.064 1.00 90.94 626 GLU A N 1
ATOM 4834 C CA . GLU A 1 626 ? -11.304 -17.970 -2.446 1.00 90.94 626 GLU A CA 1
ATOM 4835 C C . GLU A 1 626 ? -11.725 -16.787 -3.319 1.00 90.94 626 GLU A C 1
ATOM 4837 O O . GLU A 1 626 ? -12.909 -16.447 -3.400 1.00 90.94 626 GLU A O 1
ATOM 4842 N N . LEU A 1 627 ? -10.743 -16.160 -3.959 1.00 85.56 627 LEU A N 1
ATOM 4843 C CA . LEU A 1 627 ? -10.926 -15.173 -5.011 1.00 85.56 627 LEU A CA 1
ATOM 4844 C C . LEU A 1 627 ? -11.187 -15.907 -6.322 1.00 85.56 627 LEU A C 1
ATOM 4846 O O . LEU A 1 627 ? -10.442 -16.821 -6.673 1.00 85.56 627 LEU A O 1
ATOM 4850 N N . GLN A 1 628 ? -12.229 -15.513 -7.046 1.00 87.62 628 GLN A N 1
ATOM 4851 C CA . GLN A 1 628 ? -12.606 -16.102 -8.327 1.00 87.62 628 GLN A CA 1
ATOM 4852 C C . GLN A 1 628 ? -12.506 -15.031 -9.403 1.00 87.62 628 GLN A C 1
ATOM 4854 O O . GLN A 1 628 ? -13.186 -14.011 -9.310 1.00 87.62 628 GLN A O 1
ATOM 4859 N N . TYR A 1 629 ? -11.683 -15.257 -10.420 1.00 81.00 629 TYR A N 1
ATOM 4860 C CA . TYR A 1 629 ? -11.430 -14.293 -11.488 1.00 81.00 629 TYR A CA 1
ATOM 4861 C C . TYR A 1 629 ? -12.229 -14.625 -12.755 1.00 81.00 629 TYR A C 1
ATOM 4863 O O . TYR A 1 629 ? -12.661 -15.761 -12.962 1.00 81.00 629 TYR A O 1
ATOM 4871 N N . GLU A 1 630 ? -12.450 -13.634 -13.620 1.00 80.88 630 GLU A N 1
ATOM 4872 C CA . GLU A 1 630 ? -13.216 -13.813 -14.863 1.00 80.88 630 GLU A CA 1
ATOM 4873 C C . GLU A 1 630 ? -12.543 -14.771 -15.855 1.00 80.88 630 GLU A C 1
ATOM 4875 O O . GLU A 1 630 ? -13.237 -15.511 -16.549 1.00 80.88 630 GLU A O 1
ATOM 4880 N N . ASN A 1 631 ? -11.209 -14.853 -15.848 1.00 71.75 631 ASN A N 1
ATOM 4881 C CA . ASN A 1 631 ? -10.444 -15.815 -16.652 1.00 71.75 631 ASN A CA 1
ATOM 4882 C C . ASN A 1 631 ? -10.484 -17.260 -16.105 1.00 71.75 631 ASN A C 1
ATOM 4884 O O . ASN A 1 631 ? -9.755 -18.124 -16.589 1.00 71.75 631 ASN A O 1
ATOM 4888 N N . GLY A 1 632 ? -11.277 -17.521 -15.062 1.00 76.06 632 GLY A N 1
ATOM 4889 C CA . GLY A 1 632 ? -11.432 -18.838 -14.447 1.00 76.06 632 GLY A CA 1
ATOM 4890 C C . GLY A 1 632 ? -10.352 -19.222 -13.432 1.00 76.06 632 GLY A C 1
ATOM 4891 O O . GLY A 1 632 ? -10.504 -20.253 -12.777 1.00 76.06 632 GLY A O 1
ATOM 4892 N N . LYS A 1 633 ? -9.294 -18.417 -13.247 1.00 71.19 633 LYS A N 1
ATOM 4893 C CA . LYS A 1 633 ? -8.304 -18.646 -12.182 1.00 71.19 633 LYS A CA 1
ATOM 4894 C C . LYS A 1 633 ? -8.907 -18.365 -10.803 1.00 71.19 633 LYS A C 1
ATOM 4896 O O . LYS A 1 633 ? -9.865 -17.599 -10.660 1.00 71.19 633 LYS A O 1
ATOM 4901 N N . THR A 1 634 ? -8.304 -18.959 -9.776 1.00 79.62 634 THR A N 1
ATOM 4902 C CA . THR A 1 634 ? -8.658 -18.724 -8.372 1.00 79.62 634 THR A CA 1
ATOM 4903 C C . THR A 1 634 ? -7.418 -18.526 -7.511 1.00 79.62 634 THR A C 1
ATOM 4905 O O . THR A 1 634 ? -6.393 -19.149 -7.779 1.00 79.62 634 THR A O 1
ATOM 4908 N N . ALA A 1 635 ? -7.530 -17.731 -6.449 1.00 72.75 635 ALA A N 1
ATOM 4909 C CA . ALA A 1 635 ? -6.489 -17.566 -5.432 1.00 72.75 635 ALA A CA 1
ATOM 4910 C C . ALA A 1 635 ? -7.087 -17.707 -4.026 1.00 72.75 635 ALA A C 1
ATOM 4912 O O . ALA A 1 635 ? -8.266 -17.415 -3.831 1.00 72.75 635 ALA A O 1
ATOM 4913 N N . LEU A 1 636 ? -6.290 -18.146 -3.051 1.00 66.06 636 LEU A N 1
ATOM 4914 C CA . LEU A 1 636 ? -6.685 -18.185 -1.641 1.00 66.06 636 LEU A CA 1
ATOM 4915 C C . LEU A 1 636 ? -6.026 -17.036 -0.887 1.00 66.06 636 LEU A C 1
ATOM 4917 O O . LEU A 1 636 ? -4.840 -16.771 -1.071 1.00 66.06 636 LEU A O 1
ATOM 4921 N N . VAL A 1 637 ? -6.804 -16.362 -0.045 1.00 72.50 637 VAL A N 1
ATOM 4922 C CA . VAL A 1 637 ? -6.337 -15.257 0.793 1.00 72.50 637 VAL A CA 1
ATOM 4923 C C . VAL A 1 637 ? -6.830 -15.467 2.218 1.00 72.50 637 VAL A C 1
ATOM 4925 O O . VAL A 1 637 ? -8.023 -15.686 2.441 1.00 72.50 637 VAL A O 1
ATOM 4928 N N . SER A 1 638 ? -5.913 -15.388 3.180 1.00 65.19 638 SER A N 1
ATOM 4929 C CA . SER A 1 638 ? -6.234 -15.411 4.608 1.00 65.19 638 SER A CA 1
ATOM 4930 C C . SER A 1 638 ? -7.089 -14.206 4.985 1.00 65.19 638 SER A C 1
ATOM 4932 O O . SER A 1 638 ? -6.796 -13.088 4.574 1.00 65.19 638 SER A O 1
ATOM 4934 N N . MET A 1 639 ? -8.135 -14.427 5.780 1.00 80.69 639 MET A N 1
ATOM 4935 C CA . MET A 1 639 ? -8.963 -13.336 6.291 1.00 80.69 639 MET A CA 1
ATOM 4936 C C . MET A 1 639 ? -8.186 -12.483 7.295 1.00 80.69 639 MET A C 1
ATOM 4938 O O . MET A 1 639 ? -7.500 -13.012 8.171 1.00 80.69 639 MET A O 1
ATOM 4942 N N . ASP A 1 640 ? -8.390 -11.174 7.228 1.00 77.62 640 ASP A N 1
ATOM 4943 C CA . ASP A 1 640 ? -7.931 -10.217 8.230 1.00 77.62 640 ASP A CA 1
ATOM 4944 C C . ASP A 1 640 ? -9.075 -9.276 8.652 1.00 77.62 640 ASP A C 1
ATOM 4946 O O . ASP A 1 640 ? -10.154 -9.268 8.050 1.00 77.62 640 ASP A O 1
ATOM 4950 N N . GLU A 1 641 ? -8.871 -8.522 9.735 1.00 69.75 641 GLU A N 1
ATOM 4951 C CA . GLU A 1 641 ? -9.916 -7.669 10.316 1.00 69.75 641 GLU A CA 1
ATOM 4952 C C . GLU A 1 641 ? -10.348 -6.526 9.379 1.00 69.75 641 GLU A C 1
ATOM 4954 O O . GLU A 1 641 ? -11.500 -6.101 9.453 1.00 69.75 641 GLU A O 1
ATOM 4959 N N . THR A 1 642 ? -9.488 -6.078 8.452 1.00 71.12 642 THR A N 1
ATOM 4960 C CA . THR A 1 642 ? -9.818 -5.020 7.475 1.00 71.12 642 THR A CA 1
ATOM 4961 C C . THR A 1 642 ? -10.842 -5.487 6.443 1.00 71.12 642 THR A C 1
ATOM 4963 O O . THR A 1 642 ? -11.562 -4.676 5.861 1.00 71.12 642 THR A O 1
ATOM 4966 N N . MET A 1 643 ? -10.956 -6.804 6.249 1.00 82.81 643 MET A N 1
ATOM 4967 C CA . MET A 1 643 ? -11.954 -7.398 5.368 1.00 82.81 643 MET A CA 1
ATOM 4968 C C . MET A 1 643 ? -13.343 -7.452 6.008 1.00 82.81 643 MET A C 1
ATOM 4970 O O . MET A 1 643 ? -14.315 -7.716 5.307 1.00 82.81 643 MET A O 1
ATOM 4974 N N . LEU A 1 644 ? -13.485 -7.263 7.321 1.00 83.31 644 LEU A N 1
ATOM 4975 C CA . LEU A 1 644 ? -14.773 -7.463 7.979 1.00 83.31 644 LEU A CA 1
ATOM 4976 C C . LEU A 1 644 ? -15.714 -6.268 7.778 1.00 83.31 644 LEU A C 1
ATOM 4978 O O . LEU A 1 644 ? -15.344 -5.106 7.930 1.00 83.31 644 LEU A O 1
ATOM 4982 N N . GLY A 1 645 ? -16.978 -6.566 7.483 1.00 80.38 645 GLY A N 1
ATOM 4983 C CA . GLY A 1 645 ? -18.073 -5.619 7.665 1.00 80.38 645 GLY A CA 1
ATOM 4984 C C . GLY A 1 645 ? -18.353 -5.365 9.150 1.00 80.38 645 GLY A C 1
ATOM 4985 O O . GLY A 1 645 ? -17.760 -5.982 10.031 1.00 80.38 645 GLY A O 1
ATOM 4986 N N . HIS A 1 646 ? -19.291 -4.467 9.446 1.00 84.19 646 HIS A N 1
ATOM 4987 C CA . HIS A 1 646 ? -19.674 -4.166 10.827 1.00 84.19 646 HIS A CA 1
ATOM 4988 C C . HIS A 1 646 ? -20.219 -5.408 11.563 1.00 84.19 646 HIS A C 1
ATOM 4990 O O . HIS A 1 646 ? -21.061 -6.132 11.028 1.00 84.19 646 HIS A O 1
ATOM 4996 N N . TYR A 1 647 ? -19.772 -5.614 12.804 1.00 84.44 647 TYR A N 1
ATOM 4997 C CA . TYR A 1 647 ? -20.239 -6.655 13.723 1.00 84.44 647 TYR A CA 1
ATOM 4998 C C . TYR A 1 647 ? -20.249 -6.134 15.169 1.00 84.44 647 TYR A C 1
ATOM 5000 O O . TYR A 1 647 ? -19.576 -5.149 15.472 1.00 84.44 647 TYR A O 1
ATOM 5008 N N . ASP A 1 648 ? -21.004 -6.785 16.062 1.00 80.38 648 ASP A N 1
ATOM 5009 C CA . ASP A 1 648 ? -21.137 -6.367 17.464 1.00 80.38 648 ASP A CA 1
ATOM 5010 C C . ASP A 1 648 ? -20.994 -7.562 18.417 1.00 80.38 648 ASP A C 1
ATOM 5012 O O . ASP A 1 648 ? -21.946 -8.303 18.663 1.00 80.38 648 ASP A O 1
ATOM 5016 N N . MET A 1 649 ? -19.812 -7.742 19.008 1.00 82.00 649 MET A N 1
ATOM 5017 C CA . MET A 1 649 ? -19.556 -8.836 19.957 1.00 82.00 649 MET A CA 1
ATOM 5018 C C . MET A 1 649 ? -20.271 -8.665 21.308 1.00 82.00 649 MET A C 1
ATOM 5020 O O . MET A 1 649 ? -20.292 -9.604 22.106 1.00 82.00 649 MET A O 1
ATOM 5024 N N . MET A 1 650 ? -20.910 -7.519 21.569 1.00 80.19 650 MET A N 1
ATOM 5025 C CA . MET A 1 650 ? -21.779 -7.319 22.733 1.00 80.19 650 MET A CA 1
ATOM 5026 C C . MET A 1 650 ? -23.200 -7.834 22.489 1.00 80.19 650 MET A C 1
ATOM 5028 O O . MET A 1 650 ? -23.947 -8.064 23.445 1.00 80.19 650 MET A O 1
ATOM 5032 N N . LYS A 1 651 ? -23.587 -8.065 21.232 1.00 85.12 651 LYS A N 1
ATOM 5033 C CA . LYS A 1 651 ? -24.903 -8.591 20.879 1.00 85.12 651 LYS A CA 1
ATOM 5034 C C . LYS A 1 651 ? -24.921 -10.118 20.916 1.00 85.12 651 LYS A C 1
ATOM 5036 O O . LYS A 1 651 ? -24.309 -10.797 20.097 1.00 85.12 651 LYS A O 1
ATOM 5041 N N . ILE A 1 652 ? -25.693 -10.668 21.847 1.00 90.56 652 ILE A N 1
ATOM 5042 C CA . ILE A 1 652 ? -25.882 -12.116 21.996 1.00 90.56 652 ILE A CA 1
ATOM 5043 C C . ILE A 1 652 ? -26.688 -12.697 20.831 1.00 90.56 652 ILE A C 1
ATOM 5045 O O . ILE A 1 652 ? -27.611 -12.072 20.302 1.00 90.56 652 ILE A O 1
ATOM 5049 N N . GLY A 1 653 ? -26.363 -13.939 20.490 1.00 92.94 653 GLY A N 1
ATOM 5050 C CA . GLY A 1 653 ? -27.021 -14.747 19.480 1.00 92.94 653 GLY A CA 1
ATOM 5051 C C . GLY A 1 653 ? -26.203 -14.889 18.203 1.00 92.94 653 GLY A C 1
ATOM 5052 O O . GLY A 1 653 ? -25.021 -14.546 18.125 1.00 92.94 653 GLY A O 1
ATOM 5053 N N . LYS A 1 654 ? -26.864 -15.435 17.184 1.00 97.38 654 LYS A N 1
ATOM 5054 C CA . LYS A 1 654 ? -26.275 -15.710 15.876 1.00 97.38 654 LYS A CA 1
ATOM 5055 C C . LYS A 1 654 ? -26.057 -14.409 15.098 1.00 97.38 654 LYS A C 1
ATOM 5057 O O . LYS A 1 654 ? -26.998 -13.635 14.924 1.00 97.38 654 LYS A O 1
ATOM 5062 N N . GLN A 1 655 ? -24.846 -14.206 14.587 1.00 92.81 655 GLN A N 1
ATOM 5063 C CA . GLN A 1 655 ? -24.468 -13.034 13.795 1.00 92.81 655 GLN A CA 1
ATOM 5064 C C . GLN A 1 655 ? -23.816 -13.447 12.476 1.00 92.81 655 GLN A C 1
ATOM 5066 O O . GLN A 1 655 ? -22.894 -14.262 12.456 1.00 92.81 655 GLN A O 1
ATOM 5071 N N . THR A 1 656 ? -24.284 -12.871 11.371 1.00 96.31 656 THR A N 1
ATOM 5072 C CA . THR A 1 656 ? -23.655 -13.035 10.056 1.00 96.31 656 THR A CA 1
ATOM 5073 C C . THR A 1 656 ? -22.579 -11.975 9.892 1.00 96.31 656 THR A C 1
ATOM 5075 O O . THR A 1 656 ? -22.884 -10.786 9.930 1.00 96.31 656 THR A O 1
ATOM 5078 N N . ILE A 1 657 ? -21.340 -12.415 9.698 1.00 94.00 657 ILE A N 1
ATOM 5079 C CA . ILE A 1 657 ? -20.182 -11.550 9.503 1.00 94.00 657 ILE A CA 1
ATOM 5080 C C . ILE A 1 657 ? -19.912 -11.460 8.007 1.00 94.00 657 ILE A C 1
ATOM 5082 O O . ILE A 1 657 ? -19.667 -12.475 7.348 1.00 94.00 657 ILE A O 1
ATOM 5086 N N . GLU A 1 658 ? -19.999 -10.249 7.469 1.00 95.88 658 GLU A N 1
ATOM 5087 C CA . GLU A 1 658 ? -19.639 -9.959 6.085 1.00 95.88 658 GLU A CA 1
ATOM 5088 C C . GLU A 1 658 ? -18.117 -9.859 5.953 1.00 95.88 658 GLU A C 1
ATOM 5090 O O . GLU A 1 658 ? -17.454 -9.267 6.800 1.00 95.88 658 GLU A O 1
ATOM 5095 N N . VAL A 1 659 ? -17.576 -10.433 4.884 1.00 93.38 659 VAL A N 1
ATOM 5096 C CA . VAL A 1 659 ? -16.172 -10.333 4.486 1.00 93.38 659 VAL A CA 1
ATOM 5097 C C . VAL A 1 659 ? -16.138 -9.676 3.113 1.00 93.38 659 VAL A C 1
ATOM 5099 O O . VAL A 1 659 ? -16.823 -10.132 2.195 1.00 93.38 659 VAL A O 1
ATOM 5102 N N . LYS A 1 660 ? -15.360 -8.609 2.972 1.00 88.44 660 LYS A N 1
ATOM 5103 C CA . LYS A 1 660 ? -15.216 -7.807 1.764 1.00 88.44 660 LYS A CA 1
ATOM 5104 C C . LYS A 1 660 ? -13.806 -7.915 1.221 1.00 88.44 660 LYS A C 1
ATOM 5106 O O . LYS A 1 660 ? -12.825 -7.831 1.954 1.00 88.44 660 LYS A O 1
ATOM 5111 N N . ARG A 1 661 ? -13.720 -8.032 -0.097 1.00 81.19 661 ARG A N 1
ATOM 5112 C CA . ARG A 1 661 ? -12.493 -7.804 -0.856 1.00 81.19 661 ARG A CA 1
ATOM 5113 C C . ARG A 1 661 ? -12.894 -7.014 -2.087 1.00 81.19 661 ARG A C 1
ATOM 5115 O O . ARG A 1 661 ? -13.710 -7.492 -2.878 1.00 81.19 661 ARG A O 1
ATOM 5122 N N . LEU A 1 662 ? -12.347 -5.808 -2.227 1.00 78.00 662 LEU A N 1
ATOM 5123 C CA . LEU A 1 662 ? -12.826 -4.839 -3.213 1.00 78.00 662 LEU A CA 1
ATOM 5124 C C . LEU A 1 662 ? -14.341 -4.607 -3.033 1.00 78.00 662 LEU A C 1
ATOM 5126 O O . LEU A 1 662 ? -14.822 -4.442 -1.913 1.00 78.00 662 LEU A O 1
ATOM 5130 N N . ASN A 1 663 ? -15.110 -4.647 -4.118 1.00 78.56 663 ASN A N 1
ATOM 5131 C CA . ASN A 1 663 ? -16.567 -4.535 -4.102 1.00 78.56 663 ASN A CA 1
ATOM 5132 C C . ASN A 1 663 ? -17.304 -5.887 -3.993 1.00 78.56 663 ASN A C 1
ATOM 5134 O O . ASN A 1 663 ? -18.530 -5.928 -4.121 1.00 78.56 663 ASN A O 1
ATOM 5138 N N . LYS A 1 664 ? -16.587 -6.999 -3.794 1.00 88.62 664 LYS A N 1
ATOM 5139 C CA . LYS A 1 664 ? -17.184 -8.330 -3.647 1.00 88.62 664 LYS A CA 1
ATOM 5140 C C . LYS A 1 664 ? -17.338 -8.668 -2.177 1.00 88.62 664 LYS A C 1
ATOM 5142 O O . LYS A 1 664 ? -16.479 -8.340 -1.358 1.00 88.62 664 LYS A O 1
ATOM 5147 N N . THR A 1 665 ? -18.423 -9.361 -1.859 1.00 93.62 665 THR A N 1
ATOM 5148 C CA . THR A 1 665 ? -18.723 -9.775 -0.493 1.00 93.62 665 THR A CA 1
ATOM 5149 C C . THR A 1 665 ? -18.970 -11.276 -0.420 1.00 93.62 665 THR A C 1
ATOM 5151 O O . THR A 1 665 ? -19.488 -11.901 -1.345 1.00 93.62 665 THR A O 1
ATOM 5154 N N . ALA A 1 666 ? -18.571 -11.859 0.699 1.00 96.12 666 ALA A N 1
ATOM 5155 C CA . ALA A 1 666 ? -18.991 -13.172 1.156 1.00 96.12 666 ALA A CA 1
ATOM 5156 C C . ALA A 1 666 ? -19.342 -13.062 2.642 1.00 96.12 666 ALA A C 1
ATOM 5158 O O . ALA A 1 666 ? -19.209 -11.999 3.247 1.00 96.12 666 ALA A O 1
ATOM 5159 N N . SER A 1 667 ? -19.819 -14.139 3.253 1.00 96.81 667 SER A N 1
ATOM 5160 C CA . SER A 1 667 ? -20.096 -14.123 4.684 1.00 96.81 667 SER A CA 1
ATOM 5161 C C . SER A 1 667 ? -19.905 -15.482 5.327 1.00 96.81 667 SER A C 1
ATOM 5163 O O . SER A 1 667 ? -19.992 -16.527 4.679 1.00 96.81 667 SER A O 1
ATOM 5165 N N . PHE A 1 668 ? -19.652 -15.442 6.628 1.00 96.62 668 PHE A N 1
ATOM 5166 C CA . PHE A 1 668 ? -19.740 -16.589 7.518 1.00 96.62 668 PHE A CA 1
ATOM 5167 C C . PHE A 1 668 ? -20.600 -16.214 8.726 1.00 96.62 668 PHE A C 1
ATOM 5169 O O . PHE A 1 668 ? -21.106 -15.097 8.836 1.00 96.62 668 PHE A O 1
ATOM 5176 N N . THR A 1 669 ? -20.839 -17.159 9.626 1.00 97.00 669 THR A N 1
ATOM 5177 C CA . THR A 1 669 ? -21.693 -16.927 10.790 1.00 97.00 669 THR A CA 1
ATOM 5178 C C . THR A 1 669 ? -20.976 -17.320 12.065 1.00 97.00 669 THR A C 1
ATOM 5180 O O . THR A 1 669 ? -20.376 -18.391 12.127 1.00 97.00 669 THR A O 1
ATOM 5183 N N . ILE A 1 670 ? -21.101 -16.472 13.081 1.00 95.44 670 ILE A N 1
ATOM 5184 C CA . ILE A 1 670 ? -20.687 -16.749 14.453 1.00 95.44 670 ILE A CA 1
ATOM 5185 C C . ILE A 1 670 ? -21.906 -16.812 15.375 1.00 95.44 670 ILE A C 1
ATOM 5187 O O . ILE A 1 670 ? -23.003 -16.366 15.023 1.00 95.44 670 ILE A O 1
ATOM 5191 N N . ASN A 1 671 ? -21.706 -17.332 16.578 1.00 96.31 671 ASN A N 1
ATOM 5192 C CA . ASN A 1 671 ? -22.677 -17.279 17.658 1.00 96.31 671 ASN A CA 1
ATOM 5193 C C . ASN A 1 671 ? -22.025 -16.704 18.922 1.00 96.31 671 ASN A C 1
ATOM 5195 O O . ASN A 1 671 ? -20.940 -17.130 19.323 1.00 96.31 671 ASN A O 1
ATOM 5199 N N . VAL A 1 672 ? -22.688 -15.717 19.526 1.00 90.50 672 VAL A N 1
ATOM 5200 C CA . VAL A 1 672 ? -22.242 -15.045 20.751 1.00 90.50 672 VAL A CA 1
ATOM 5201 C C . VAL A 1 672 ? -23.130 -15.485 21.908 1.00 90.50 672 VAL A C 1
ATOM 5203 O O . VAL A 1 672 ? -24.330 -15.223 21.925 1.00 90.50 672 VAL A O 1
ATOM 5206 N N . ASN A 1 673 ? -22.541 -16.162 22.882 1.00 89.75 673 ASN A N 1
ATOM 5207 C CA . ASN A 1 673 ? -23.213 -16.740 24.033 1.00 89.75 673 ASN A CA 1
ATOM 5208 C C . ASN A 1 673 ? -23.205 -15.766 25.225 1.00 89.75 673 ASN A C 1
ATOM 5210 O O . ASN A 1 673 ? -22.224 -15.045 25.426 1.00 89.75 673 ASN A O 1
ATOM 5214 N N . PRO A 1 674 ? -24.266 -15.742 26.050 1.00 91.62 674 PRO A N 1
ATOM 5215 C CA . PRO A 1 674 ? -24.246 -14.995 27.302 1.00 91.62 674 PRO A CA 1
ATOM 5216 C C . PRO A 1 674 ? -23.235 -15.599 28.287 1.00 91.62 674 PRO A C 1
ATOM 5218 O O . PRO A 1 674 ? -23.051 -16.816 28.338 1.00 91.62 674 PRO A O 1
ATOM 5221 N N . ILE A 1 675 ? -22.632 -14.758 29.126 1.00 83.25 675 ILE A N 1
ATOM 5222 C CA . ILE A 1 675 ? -21.767 -15.170 30.235 1.00 83.25 675 ILE A CA 1
ATOM 5223 C C . ILE A 1 675 ? -22.649 -15.394 31.473 1.00 83.25 675 ILE A C 1
ATOM 5225 O O . ILE A 1 675 ? -23.192 -14.420 32.006 1.00 83.25 675 ILE A O 1
ATOM 5229 N N . PRO A 1 676 ? -22.815 -16.643 31.952 1.00 89.25 676 PRO A N 1
ATOM 5230 C CA . PRO A 1 676 ? -23.682 -16.930 33.087 1.00 89.25 676 PRO A CA 1
ATOM 5231 C C . PRO A 1 676 ? -23.047 -16.500 34.413 1.00 89.25 676 PRO A C 1
ATOM 5233 O O . PRO A 1 676 ? -21.829 -16.595 34.602 1.00 89.25 676 PRO A O 1
ATOM 5236 N N . VAL A 1 677 ? -23.894 -16.108 35.367 1.00 89.69 677 VAL A N 1
ATOM 5237 C CA . VAL A 1 677 ? -23.491 -15.908 36.763 1.00 89.69 677 VAL A CA 1
ATOM 5238 C C . VAL A 1 677 ? -23.097 -17.245 37.380 1.00 89.69 677 VAL A C 1
ATOM 5240 O O . VAL A 1 677 ? -23.821 -18.233 37.288 1.00 89.69 677 VAL A O 1
ATOM 5243 N N . LYS A 1 678 ? -21.923 -17.276 38.013 1.00 88.38 678 LYS A N 1
ATOM 5244 C CA . LYS A 1 678 ? -21.376 -18.460 38.690 1.00 88.38 678 LYS A CA 1
ATOM 5245 C C . LYS A 1 678 ? -21.441 -18.344 40.206 1.00 88.38 678 LYS A C 1
ATOM 5247 O O . LYS A 1 678 ? -21.526 -19.362 40.887 1.00 88.38 678 LYS A O 1
ATOM 5252 N N . GLN A 1 679 ? -21.365 -17.126 40.739 1.00 88.88 679 GLN A N 1
ATOM 5253 C CA . GLN A 1 679 ? -21.321 -16.890 42.177 1.00 88.88 679 GLN A CA 1
ATOM 5254 C C . GLN A 1 679 ? -21.890 -15.516 42.532 1.00 88.88 679 GLN A C 1
ATOM 5256 O O . GLN A 1 679 ? -21.678 -14.541 41.819 1.00 88.88 679 GLN A O 1
ATOM 5261 N N . ILE A 1 680 ? -22.563 -15.444 43.679 1.00 91.50 680 ILE A N 1
ATOM 5262 C CA . ILE A 1 680 ? -22.974 -14.196 44.325 1.00 91.50 680 ILE A CA 1
ATOM 5263 C C . ILE A 1 680 ? -22.330 -14.171 45.712 1.00 91.50 680 ILE A C 1
ATOM 5265 O O . ILE A 1 680 ? -22.384 -15.164 46.441 1.00 91.50 680 ILE A O 1
ATOM 5269 N N . THR A 1 681 ? -21.717 -13.054 46.092 1.00 89.25 681 THR A N 1
ATOM 5270 C CA . THR A 1 681 ? -21.195 -12.837 47.450 1.00 89.25 681 THR A CA 1
ATOM 5271 C C . THR A 1 681 ? -21.862 -11.638 48.090 1.00 89.25 681 THR A C 1
ATOM 5273 O O . THR A 1 681 ? -22.046 -10.619 47.431 1.00 89.25 681 THR A O 1
ATOM 5276 N N . LEU A 1 682 ? -22.170 -11.741 49.378 1.00 90.88 682 LEU A N 1
ATOM 5277 C CA . LEU A 1 682 ? -22.758 -10.657 50.159 1.00 90.88 682 LEU A CA 1
ATOM 5278 C C . LEU A 1 682 ? -21.693 -9.987 51.029 1.00 90.88 682 LEU A C 1
ATOM 5280 O O . LEU A 1 682 ? -20.793 -10.666 51.524 1.00 90.88 682 LEU A O 1
ATOM 5284 N N . ASP A 1 683 ? -21.823 -8.683 51.273 1.00 91.25 683 ASP A N 1
ATOM 5285 C CA . ASP A 1 683 ? -20.947 -7.949 52.199 1.00 91.25 683 ASP A CA 1
ATOM 5286 C C . ASP A 1 683 ? -21.058 -8.449 53.645 1.00 91.25 683 ASP A C 1
ATOM 5288 O O . ASP A 1 683 ? -20.114 -8.335 54.428 1.00 91.25 683 ASP A O 1
ATOM 5292 N N . ARG A 1 684 ? -22.222 -9.002 54.010 1.00 90.62 684 ARG A N 1
ATOM 5293 C CA . ARG A 1 684 ? -22.501 -9.568 55.333 1.00 90.62 684 ARG A CA 1
ATO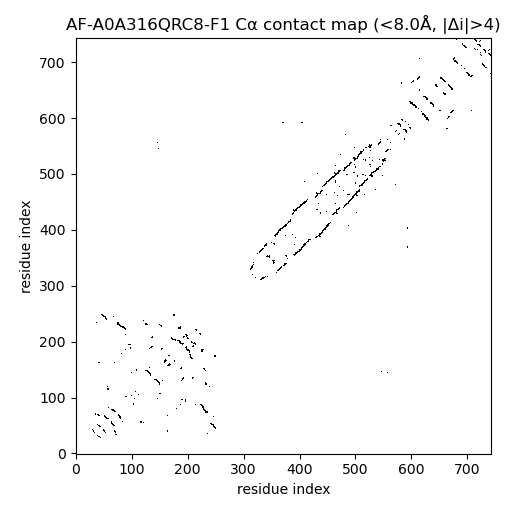M 5294 C C . ARG A 1 684 ? -23.413 -10.780 55.210 1.00 90.62 684 ARG A C 1
ATOM 5296 O O . ARG A 1 684 ? -24.344 -10.795 54.412 1.00 90.62 684 ARG A O 1
ATOM 5303 N N . THR A 1 685 ? -23.190 -11.771 56.066 1.00 91.88 685 THR A N 1
ATOM 5304 C CA . THR A 1 685 ? -24.021 -12.985 56.147 1.00 91.88 685 THR A CA 1
ATOM 5305 C C . THR A 1 685 ? -24.903 -13.024 57.397 1.00 91.88 685 THR A C 1
ATOM 5307 O O . THR A 1 685 ? -25.774 -13.884 57.505 1.00 91.88 685 THR A O 1
ATOM 5310 N N . GLN A 1 686 ? -24.708 -12.093 58.340 1.00 92.81 686 GLN A N 1
ATOM 5311 C CA . GLN A 1 686 ? -25.507 -11.952 59.559 1.00 92.81 686 GLN A CA 1
ATOM 5312 C C . GLN A 1 686 ? -25.668 -10.480 59.946 1.00 92.81 686 GLN A C 1
ATOM 5314 O O . GLN A 1 686 ? -24.742 -9.681 59.807 1.00 92.81 686 GLN A O 1
ATOM 5319 N N . LEU A 1 687 ? -26.848 -10.136 60.464 1.00 92.88 687 LEU A N 1
ATOM 5320 C CA . LEU A 1 687 ? -27.203 -8.805 60.948 1.00 92.88 687 LEU A CA 1
ATOM 5321 C C . LEU A 1 687 ? -28.105 -8.933 62.180 1.00 92.88 687 LEU A C 1
ATOM 5323 O O . LEU A 1 687 ? -28.996 -9.779 62.217 1.00 92.88 687 LEU A O 1
ATOM 5327 N N . VAL A 1 688 ? -27.899 -8.059 63.166 1.00 95.00 688 VAL A N 1
ATOM 5328 C CA . VAL A 1 688 ? -28.778 -7.913 64.333 1.00 95.00 688 VAL A CA 1
ATOM 5329 C C . VAL A 1 688 ? -29.293 -6.483 64.341 1.00 95.00 688 VAL A C 1
ATOM 5331 O O . VAL A 1 688 ? -28.506 -5.545 64.427 1.00 95.00 688 VAL A O 1
ATOM 5334 N N . LEU A 1 689 ? -30.610 -6.326 64.233 1.00 94.62 689 LEU A N 1
ATOM 5335 C CA . LEU A 1 689 ? -31.284 -5.033 64.131 1.00 94.62 689 LEU A CA 1
ATOM 5336 C C . LEU A 1 689 ? -32.376 -4.941 65.192 1.00 94.62 689 LEU A C 1
ATOM 5338 O O . LEU A 1 689 ? -33.071 -5.922 65.473 1.00 94.62 689 LEU A O 1
ATOM 5342 N N . LYS A 1 690 ? -32.571 -3.755 65.767 1.00 95.62 690 LYS A N 1
ATOM 5343 C CA . LYS A 1 690 ? -33.748 -3.483 66.599 1.00 95.62 690 LYS A CA 1
ATOM 5344 C C . LYS A 1 690 ? -34.965 -3.265 65.707 1.00 95.62 690 LYS A C 1
ATOM 5346 O O . LYS A 1 690 ? -34.857 -2.840 64.561 1.00 95.62 690 LYS A O 1
ATOM 5351 N N . LYS A 1 691 ? -36.157 -3.523 66.246 1.00 95.00 691 LYS A N 1
ATOM 5352 C CA . LYS A 1 691 ? -37.417 -3.264 65.537 1.00 95.00 691 LYS A CA 1
ATOM 5353 C C . LYS A 1 691 ? -37.454 -1.819 65.016 1.00 95.00 691 LYS A C 1
ATOM 5355 O O . LYS A 1 691 ? -37.286 -0.886 65.796 1.00 95.00 691 LYS A O 1
ATOM 5360 N N . GLY A 1 692 ? -37.731 -1.658 63.725 1.00 92.88 692 GLY A N 1
ATOM 5361 C CA . GLY A 1 692 ? -37.769 -0.371 63.030 1.00 92.88 692 GLY A CA 1
ATOM 5362 C C . GLY A 1 692 ? -36.426 0.092 62.459 1.00 92.88 692 GLY A C 1
ATOM 5363 O O . GLY A 1 692 ? -36.423 1.018 61.652 1.00 92.88 692 GLY A O 1
ATOM 5364 N N . GLU A 1 693 ? -35.304 -0.538 62.821 1.00 96.88 693 GLU A N 1
ATOM 5365 C CA . GLU A 1 693 ? -34.007 -0.254 62.202 1.00 96.88 693 GLU A CA 1
ATOM 5366 C C . GLU A 1 693 ? -33.918 -0.855 60.795 1.00 96.88 693 GLU A C 1
ATOM 5368 O O . GLU A 1 693 ? -34.603 -1.825 60.443 1.00 96.88 693 GLU A O 1
ATOM 5373 N N . THR A 1 694 ? -33.043 -0.261 59.986 1.00 96.94 694 THR A N 1
ATOM 5374 C CA . THR A 1 694 ? -32.794 -0.671 58.606 1.00 96.94 694 THR A CA 1
ATOM 5375 C C . THR A 1 694 ? -31.309 -0.872 58.358 1.00 96.94 694 THR A C 1
ATOM 5377 O O . THR A 1 694 ? -30.494 -0.132 58.906 1.00 96.94 694 THR A O 1
ATOM 5380 N N . ALA A 1 695 ? -30.967 -1.802 57.475 1.00 94.75 695 ALA A N 1
ATOM 5381 C CA . ALA A 1 695 ? -29.610 -1.995 56.970 1.00 94.75 695 ALA A CA 1
ATOM 5382 C C . ALA A 1 695 ? -29.661 -2.318 55.477 1.00 94.75 695 ALA A C 1
ATOM 5384 O O . ALA A 1 695 ? -30.672 -2.822 55.005 1.00 94.75 695 ALA A O 1
ATOM 5385 N N . THR A 1 696 ? -28.585 -2.061 54.743 1.00 95.50 696 THR A N 1
ATOM 5386 C CA . THR A 1 696 ? -28.484 -2.427 53.324 1.00 95.50 696 THR A CA 1
ATOM 5387 C C . THR A 1 696 ? -27.485 -3.564 53.173 1.00 95.50 696 THR A C 1
ATOM 5389 O O . THR A 1 696 ? -26.372 -3.465 53.698 1.00 95.50 696 THR A O 1
ATOM 5392 N N . LEU A 1 697 ? -27.897 -4.629 52.483 1.00 93.56 697 LEU A N 1
ATOM 5393 C CA . LEU A 1 697 ? -26.998 -5.657 51.970 1.00 93.56 697 LEU A CA 1
ATOM 5394 C C . LEU A 1 697 ? -26.585 -5.299 50.547 1.00 93.56 697 LEU A C 1
ATOM 5396 O O . LEU A 1 697 ? -27.395 -4.835 49.748 1.00 93.56 697 LEU A O 1
ATOM 5400 N N . THR A 1 698 ? -25.322 -5.548 50.238 1.00 90.94 698 THR A N 1
ATOM 5401 C CA . THR A 1 698 ? -24.768 -5.391 48.894 1.00 90.94 698 THR A CA 1
ATOM 5402 C C . THR A 1 698 ? -24.310 -6.752 48.392 1.00 90.94 698 THR A C 1
ATOM 5404 O O . THR A 1 698 ? -23.659 -7.505 49.118 1.00 90.94 698 THR A O 1
ATOM 5407 N N . ALA A 1 699 ? -24.691 -7.079 47.159 1.00 90.12 699 ALA A N 1
ATOM 5408 C CA . ALA A 1 699 ? -24.304 -8.307 46.485 1.00 90.12 699 ALA A CA 1
ATOM 5409 C C . ALA A 1 699 ? -23.293 -7.987 45.380 1.00 90.12 699 ALA A C 1
ATOM 5411 O O . ALA A 1 699 ? -23.489 -7.051 44.608 1.00 90.12 699 ALA A O 1
ATOM 5412 N N . MET A 1 700 ? -22.223 -8.773 45.301 1.00 85.94 700 MET A N 1
ATOM 5413 C CA . MET A 1 700 ? -21.286 -8.771 44.178 1.00 85.94 700 MET A CA 1
ATOM 5414 C C . MET A 1 700 ? -21.500 -10.046 43.366 1.00 85.94 700 MET A C 1
ATOM 5416 O O . MET A 1 700 ? -21.502 -11.146 43.925 1.00 85.94 700 MET A O 1
ATOM 5420 N N . VAL A 1 701 ? -21.699 -9.886 42.060 1.00 84.38 701 VAL A N 1
ATOM 5421 C CA . VAL A 1 701 ? -21.959 -10.970 41.107 1.00 84.38 701 VAL A CA 1
ATOM 5422 C C . VAL A 1 701 ? -20.672 -11.320 40.367 1.00 84.38 701 VAL A C 1
ATOM 5424 O O . VAL A 1 701 ? -19.977 -10.432 39.872 1.00 84.38 701 VAL A O 1
ATOM 5427 N N . PHE A 1 702 ? -20.368 -12.615 40.279 1.00 67.50 702 PHE A N 1
ATOM 5428 C CA . PHE A 1 702 ? -19.186 -13.144 39.612 1.00 67.50 702 PHE A CA 1
ATOM 5429 C C . PHE A 1 702 ? -19.546 -14.170 38.523 1.00 67.50 702 PHE A C 1
ATOM 5431 O O . PHE A 1 702 ? -20.418 -15.018 38.741 1.00 67.50 702 PHE A O 1
ATOM 5438 N N . PRO A 1 703 ? -18.838 -14.162 37.378 1.00 68.69 703 PRO A N 1
ATOM 5439 C CA . PRO A 1 703 ? -17.719 -13.267 37.062 1.00 68.69 703 PRO A CA 1
ATOM 5440 C C . PRO A 1 703 ? -18.172 -11.810 36.847 1.00 68.69 703 PRO A C 1
ATOM 5442 O O . PRO A 1 703 ? -19.332 -11.558 36.533 1.00 68.69 703 PRO A O 1
ATOM 5445 N N . GLU A 1 704 ? -17.262 -10.844 37.027 1.00 68.12 704 GLU A N 1
ATOM 5446 C CA . GLU A 1 704 ? -17.580 -9.407 36.907 1.00 68.12 704 GLU A CA 1
ATOM 5447 C C . GLU A 1 704 ? -18.049 -9.031 35.492 1.00 68.12 704 GLU A C 1
ATOM 5449 O O . GLU A 1 704 ? -18.581 -7.953 35.293 1.00 68.12 704 GLU A O 1
ATOM 5454 N N . ASN A 1 705 ? -17.891 -9.894 34.491 1.00 65.38 705 ASN A N 1
ATOM 5455 C CA . ASN A 1 705 ? -18.397 -9.699 33.133 1.00 65.38 705 ASN A CA 1
ATOM 5456 C C . ASN A 1 705 ? -19.623 -10.572 32.809 1.00 65.38 705 ASN A C 1
ATOM 5458 O O . ASN A 1 705 ? -19.912 -10.784 31.637 1.00 65.38 705 ASN A O 1
ATOM 5462 N N . ALA A 1 706 ? -20.344 -11.092 33.811 1.00 74.44 706 ALA A N 1
ATOM 5463 C CA . ALA A 1 706 ? -21.606 -11.785 33.564 1.00 74.44 706 ALA A CA 1
ATOM 5464 C C . ALA A 1 706 ? -22.579 -10.891 32.775 1.00 74.44 706 ALA A C 1
ATOM 5466 O O . ALA A 1 706 ? -22.688 -9.694 33.047 1.00 74.44 706 ALA A O 1
ATOM 5467 N N . THR A 1 707 ? -23.276 -11.486 31.806 1.00 80.44 707 THR A N 1
ATOM 5468 C CA . THR A 1 707 ? -24.184 -10.777 30.891 1.00 80.44 707 THR A CA 1
ATOM 5469 C C . THR A 1 707 ? -25.344 -10.130 31.634 1.00 80.44 707 THR A C 1
ATOM 5471 O O . THR A 1 707 ? -25.693 -8.984 31.368 1.00 80.44 707 THR A O 1
ATOM 5474 N N . ASN A 1 708 ? -25.948 -10.880 32.555 1.00 87.38 708 ASN A N 1
ATOM 5475 C CA . ASN A 1 708 ? -26.985 -10.393 33.446 1.00 87.38 708 ASN A CA 1
ATOM 5476 C C . ASN A 1 708 ? -26.428 -10.426 34.871 1.00 87.38 708 ASN A C 1
ATOM 5478 O O . ASN A 1 708 ? -25.991 -11.481 35.324 1.00 87.38 708 ASN A O 1
ATOM 5482 N N . LYS A 1 709 ? -26.403 -9.273 35.542 1.00 84.81 709 LYS A N 1
ATOM 5483 C CA . LYS A 1 709 ? -25.913 -9.127 36.922 1.00 84.81 709 LYS A CA 1
ATOM 5484 C C . LYS A 1 709 ? -27.016 -8.726 37.891 1.00 84.81 709 LYS A C 1
ATOM 5486 O O . LYS A 1 709 ? -26.714 -8.348 39.024 1.00 84.81 709 LYS A O 1
ATOM 5491 N N . ASP A 1 710 ? -28.262 -8.743 37.441 1.00 90.06 710 ASP A N 1
ATOM 5492 C CA . ASP A 1 710 ? -29.387 -8.378 38.279 1.00 90.06 710 ASP A CA 1
ATOM 5493 C C . ASP A 1 710 ? -29.499 -9.370 39.439 1.00 90.06 710 ASP A C 1
ATOM 5495 O O . ASP A 1 710 ? -29.387 -10.582 39.263 1.00 90.06 710 ASP A O 1
ATOM 5499 N N . VAL A 1 711 ? -29.688 -8.837 40.646 1.00 92.19 711 VAL A N 1
ATOM 5500 C CA . VAL A 1 711 ? -29.833 -9.638 41.863 1.00 92.19 711 VAL A CA 1
ATOM 5501 C C . VAL A 1 711 ? -31.251 -9.490 42.387 1.00 92.19 711 VAL A C 1
ATOM 5503 O O . VAL A 1 711 ? -31.685 -8.401 42.765 1.00 92.19 711 VAL A O 1
ATOM 5506 N N . GLU A 1 712 ? -31.958 -10.608 42.465 1.00 94.75 712 GLU A N 1
ATOM 5507 C CA . GLU A 1 712 ? -33.274 -10.708 43.073 1.00 94.75 712 GLU A CA 1
ATOM 5508 C C . GLU A 1 712 ? -33.156 -11.013 44.570 1.00 94.75 712 GLU A C 1
ATOM 5510 O O . GLU A 1 712 ? -32.525 -11.989 44.986 1.00 94.75 712 GLU A O 1
ATOM 5515 N N . TRP A 1 713 ? -33.805 -10.186 45.392 1.00 95.62 713 TRP A N 1
ATOM 5516 C CA . TRP A 1 713 ? -33.806 -10.308 46.850 1.00 95.62 713 TRP A CA 1
ATOM 5517 C C . TRP A 1 713 ? -35.127 -10.865 47.375 1.00 95.62 713 TRP A C 1
ATOM 5519 O O . TRP A 1 713 ? -36.207 -10.470 46.939 1.00 95.62 713 TRP A O 1
ATOM 5529 N N . SER A 1 714 ? -35.063 -11.734 48.385 1.00 96.38 714 SER A N 1
ATOM 5530 C CA . SER A 1 714 ? -36.257 -12.241 49.070 1.00 96.38 714 SER A CA 1
ATOM 5531 C C . SER A 1 714 ? -36.028 -12.463 50.568 1.00 96.38 714 SER A C 1
ATOM 5533 O O . SER A 1 714 ? -34.902 -12.636 51.027 1.00 96.38 714 SER A O 1
ATOM 5535 N N . SER A 1 715 ? -37.110 -12.430 51.354 1.00 96.88 715 SER A N 1
ATOM 5536 C CA . SER A 1 715 ? -37.098 -12.753 52.788 1.00 96.88 715 SER A CA 1
ATOM 5537 C C . SER A 1 715 ? -37.964 -13.977 53.047 1.00 96.88 715 SER A C 1
ATOM 5539 O O . SER A 1 715 ? -39.132 -13.988 52.657 1.00 96.88 715 SER A O 1
ATOM 5541 N N . GLN A 1 716 ? -37.426 -14.971 53.757 1.00 97.44 716 GLN A N 1
ATOM 5542 C CA . GLN A 1 716 ? -38.186 -16.167 54.135 1.00 97.44 716 GLN A CA 1
ATOM 5543 C C . GLN A 1 716 ? -39.347 -15.854 55.096 1.00 97.44 716 GLN A C 1
ATOM 5545 O O . GLN A 1 716 ? -40.343 -16.575 55.116 1.00 97.44 716 GLN A O 1
ATOM 5550 N N . ASN A 1 717 ? -39.254 -14.773 55.882 1.00 96.62 717 ASN A N 1
ATOM 5551 C CA . ASN A 1 717 ? -40.329 -14.305 56.751 1.00 96.62 717 ASN A CA 1
ATOM 5552 C C . ASN A 1 717 ? -40.398 -12.768 56.808 1.00 96.62 717 ASN A C 1
ATOM 5554 O O . ASN A 1 717 ? -39.820 -12.106 57.677 1.00 96.62 717 ASN A O 1
ATOM 5558 N N . SER A 1 718 ? -41.208 -12.204 55.911 1.00 96.75 718 SER A N 1
ATOM 5559 C CA . SER A 1 718 ? -41.447 -10.761 55.772 1.00 96.75 718 SER A CA 1
ATOM 5560 C C . SER A 1 718 ? -42.206 -10.112 56.942 1.00 96.75 718 SER A C 1
ATOM 5562 O O . SER A 1 718 ? -42.318 -8.881 56.992 1.00 96.75 718 SER A O 1
ATOM 5564 N N . SER A 1 719 ? -42.725 -10.905 57.890 1.00 96.31 719 SER A N 1
ATOM 5565 C CA . SER A 1 719 ? -43.283 -10.393 59.149 1.00 96.31 719 SER A CA 1
ATOM 5566 C C . SER A 1 719 ? -42.205 -10.083 60.195 1.00 96.31 719 SER A C 1
ATOM 5568 O O . SER A 1 719 ? -42.444 -9.236 61.050 1.00 96.31 719 SER A O 1
ATOM 5570 N N . ILE A 1 720 ? -41.016 -10.696 60.079 1.00 96.75 720 ILE A N 1
ATOM 5571 C CA . ILE A 1 720 ? -39.853 -10.470 60.955 1.00 96.75 720 ILE A CA 1
ATOM 5572 C C . ILE A 1 720 ? -38.921 -9.416 60.348 1.00 96.75 720 ILE A C 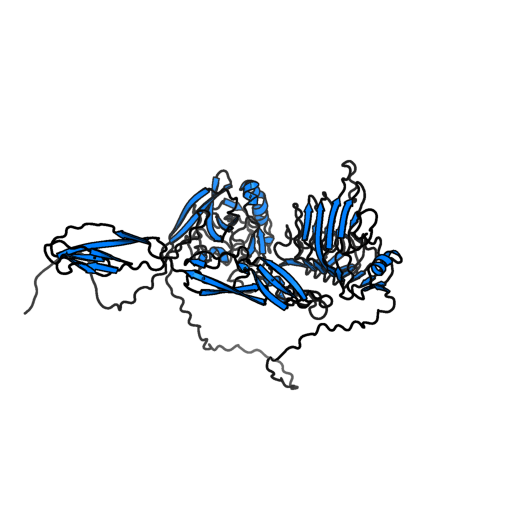1
ATOM 5574 O O . ILE A 1 720 ? -38.607 -8.427 61.010 1.00 96.75 720 ILE A O 1
ATOM 5578 N N . ALA A 1 721 ? -38.520 -9.576 59.082 1.00 96.56 721 ALA A N 1
ATOM 5579 C CA . ALA A 1 721 ? -37.741 -8.577 58.349 1.00 96.56 721 ALA A CA 1
ATOM 5580 C C . ALA A 1 721 ? -38.098 -8.579 56.858 1.00 96.56 721 ALA A C 1
ATOM 5582 O O . ALA A 1 721 ? -38.252 -9.636 56.249 1.00 96.56 721 ALA A O 1
ATOM 5583 N N . ARG A 1 722 ? -38.223 -7.393 56.260 1.00 96.56 722 ARG A N 1
ATOM 5584 C CA . ARG A 1 722 ? -38.500 -7.202 54.824 1.00 96.56 722 ARG A CA 1
ATOM 5585 C C . ARG A 1 722 ? -37.245 -6.738 54.113 1.00 96.56 722 ARG A C 1
ATOM 5587 O O . ARG A 1 722 ? -36.467 -6.028 54.733 1.00 96.56 722 ARG A O 1
ATOM 5594 N N . ILE A 1 723 ? -37.094 -7.081 52.840 1.00 97.19 723 ILE A N 1
ATOM 5595 C CA . ILE A 1 723 ? -36.050 -6.554 51.959 1.00 97.19 723 ILE A CA 1
ATOM 5596 C C . ILE A 1 723 ? -36.700 -5.991 50.694 1.00 97.19 723 ILE A C 1
ATOM 5598 O O . ILE A 1 723 ? -37.718 -6.526 50.252 1.00 97.19 723 ILE A O 1
ATOM 5602 N N . ASP A 1 724 ? -36.165 -4.893 50.164 1.00 94.31 724 ASP A N 1
ATOM 5603 C CA . ASP A 1 724 ? -36.582 -4.323 48.880 1.00 94.31 724 ASP A CA 1
ATOM 5604 C C . ASP A 1 724 ? -35.619 -4.696 47.736 1.00 94.31 724 ASP A C 1
ATOM 5606 O O . ASP A 1 724 ? -34.588 -5.332 47.949 1.00 94.31 724 ASP A O 1
ATOM 5610 N N . GLN A 1 725 ? -35.955 -4.283 46.510 1.00 92.38 725 GLN A N 1
ATOM 5611 C CA . GLN A 1 725 ? -35.154 -4.546 45.305 1.00 92.38 725 GLN A CA 1
ATOM 5612 C C . GLN A 1 725 ? -33.735 -3.947 45.349 1.00 92.38 725 GLN A C 1
ATOM 5614 O O . GLN A 1 725 ? -32.866 -4.388 44.609 1.00 92.38 725 GLN A O 1
ATOM 5619 N N . ASN A 1 726 ? -33.486 -2.967 46.226 1.00 90.12 726 ASN A N 1
ATOM 5620 C CA . ASN A 1 726 ? -32.185 -2.314 46.381 1.00 90.12 726 ASN A CA 1
ATOM 5621 C C . ASN A 1 726 ? -31.354 -2.942 47.516 1.00 90.12 726 ASN A C 1
ATOM 5623 O O . ASN A 1 726 ? -30.345 -2.370 47.931 1.00 90.12 726 ASN A O 1
ATOM 5627 N N . GLY A 1 727 ? -31.796 -4.073 48.076 1.00 93.44 727 GLY A N 1
ATOM 5628 C CA . GLY A 1 727 ? -31.110 -4.758 49.168 1.00 93.44 727 GLY A CA 1
ATOM 5629 C C . GLY A 1 727 ? -31.336 -4.135 50.552 1.00 93.44 727 GLY A C 1
ATOM 5630 O O . GLY A 1 727 ? -30.638 -4.489 51.508 1.00 93.44 727 GLY A O 1
ATOM 5631 N N . LYS A 1 728 ? -32.290 -3.203 50.713 1.00 96.06 728 LYS A N 1
ATOM 5632 C CA . LYS A 1 728 ? -32.554 -2.550 52.004 1.00 96.06 728 LYS A CA 1
ATOM 5633 C C . LYS A 1 728 ? -33.478 -3.397 52.872 1.00 96.06 728 LYS A C 1
ATOM 5635 O O . LYS A 1 728 ? -34.667 -3.553 52.601 1.00 96.06 728 LYS A O 1
ATOM 5640 N N . ILE A 1 729 ? -32.935 -3.879 53.980 1.00 96.94 729 ILE A N 1
ATOM 5641 C CA . ILE A 1 729 ? -33.637 -4.620 55.021 1.00 96.94 729 ILE A CA 1
ATOM 5642 C C . ILE A 1 729 ? -34.321 -3.655 55.995 1.00 96.94 729 ILE A C 1
ATOM 5644 O O . ILE A 1 729 ? -33.719 -2.679 56.437 1.00 96.94 729 ILE A O 1
ATOM 5648 N N . THR A 1 730 ? -35.559 -3.959 56.387 1.00 96.94 730 THR A N 1
ATOM 5649 C CA . THR A 1 730 ? -36.297 -3.298 57.476 1.00 96.94 730 THR A CA 1
ATOM 5650 C C . THR A 1 730 ? -36.747 -4.329 58.508 1.00 96.94 730 THR A C 1
ATOM 5652 O O . THR A 1 730 ? -37.484 -5.258 58.169 1.00 96.94 730 THR A O 1
ATOM 5655 N N . ALA A 1 731 ? -36.343 -4.160 59.769 1.00 97.00 731 ALA A N 1
ATOM 5656 C CA . ALA A 1 731 ? -36.756 -5.032 60.869 1.00 97.00 731 ALA A CA 1
ATOM 5657 C C . ALA A 1 731 ? -38.187 -4.703 61.332 1.00 97.00 731 ALA A C 1
ATOM 5659 O O . ALA A 1 731 ? -38.478 -3.580 61.748 1.00 97.00 731 ALA A O 1
ATOM 5660 N N . VAL A 1 732 ? -39.089 -5.685 61.291 1.00 97.12 732 VAL A N 1
ATOM 5661 C CA . VAL A 1 732 ? -40.533 -5.505 61.530 1.00 97.12 732 VAL A CA 1
ATOM 5662 C C . VAL A 1 732 ? -40.953 -5.996 62.920 1.00 97.12 732 VAL A C 1
ATOM 5664 O O . VAL A 1 732 ? -41.697 -5.299 63.619 1.00 97.12 732 VAL A O 1
ATOM 5667 N N . SER A 1 733 ? -40.460 -7.154 63.366 1.00 96.50 733 SER A N 1
ATOM 5668 C CA . SER A 1 733 ? -40.759 -7.717 64.692 1.00 96.50 733 SER A CA 1
ATOM 5669 C C . SER A 1 733 ? -39.590 -8.536 65.254 1.00 96.50 733 SER A C 1
ATOM 5671 O O . SER A 1 733 ? -38.727 -8.957 64.488 1.00 96.50 733 SER A O 1
ATOM 5673 N N . PRO A 1 734 ? -39.546 -8.802 66.576 1.00 95.75 734 PRO A N 1
ATOM 5674 C CA . PRO A 1 734 ? -38.557 -9.715 67.153 1.00 95.75 734 PRO A CA 1
ATOM 5675 C C . PRO A 1 734 ? -38.648 -11.121 66.541 1.00 95.75 734 PRO A C 1
ATOM 5677 O O . PRO A 1 734 ? -39.750 -11.641 66.363 1.00 95.75 734 PRO A O 1
ATOM 5680 N N . GLY A 1 735 ? -37.501 -11.733 66.244 1.00 95.44 735 GLY A N 1
ATOM 5681 C CA . GLY A 1 735 ? -37.399 -13.073 65.663 1.00 95.44 735 GLY A CA 1
ATOM 5682 C C . GLY A 1 735 ? -36.159 -13.226 64.779 1.00 95.44 735 GLY A C 1
ATOM 5683 O O . GLY A 1 735 ? -35.383 -12.285 64.634 1.00 95.44 735 GLY A O 1
ATOM 5684 N N . ASN A 1 736 ? -36.002 -14.404 64.171 1.00 96.56 736 ASN A N 1
ATOM 5685 C CA . ASN A 1 736 ? -34.943 -14.705 63.205 1.00 96.56 736 ASN A CA 1
ATOM 5686 C C . ASN A 1 736 ? -35.568 -15.010 61.836 1.00 96.56 736 ASN A C 1
ATOM 5688 O O . ASN A 1 736 ? -36.588 -15.694 61.764 1.00 96.56 736 ASN A O 1
ATOM 5692 N N . THR A 1 737 ? -34.956 -14.529 60.756 1.00 96.88 737 THR A N 1
ATOM 5693 C CA . THR A 1 737 ? -35.335 -14.859 59.374 1.00 96.88 737 THR A CA 1
ATOM 5694 C C . THR A 1 737 ? -34.096 -14.882 58.483 1.00 96.88 737 THR A C 1
ATOM 5696 O O . THR A 1 737 ? -33.081 -14.280 58.830 1.00 96.88 737 THR A O 1
ATOM 5699 N N . VAL A 1 738 ? -34.183 -15.559 57.339 1.00 96.94 738 VAL A N 1
ATOM 5700 C CA . VAL A 1 738 ? -33.141 -15.579 56.305 1.00 96.94 738 VAL A CA 1
ATOM 5701 C C . VAL A 1 738 ? -33.530 -14.628 55.179 1.00 96.94 738 VAL A C 1
ATOM 5703 O O . VAL A 1 738 ? -34.698 -14.561 54.786 1.00 96.94 738 VAL A O 1
ATOM 5706 N N . ILE A 1 739 ? -32.540 -13.894 54.681 1.00 95.88 739 ILE A N 1
ATOM 5707 C CA . ILE A 1 739 ? -32.621 -13.091 53.464 1.00 95.88 739 ILE A CA 1
ATOM 5708 C C . ILE A 1 739 ? -31.829 -13.827 52.379 1.00 95.88 739 ILE A C 1
ATOM 5710 O O . ILE A 1 739 ? -30.684 -14.206 52.616 1.00 95.88 739 ILE A O 1
ATOM 5714 N N . GLU A 1 740 ? -32.436 -14.044 51.214 1.00 94.75 740 GLU A N 1
ATOM 5715 C CA . GLU A 1 740 ? -31.833 -14.738 50.070 1.00 94.75 740 GLU A CA 1
ATOM 5716 C C . GLU A 1 740 ? -31.588 -13.766 48.908 1.00 94.75 740 GLU A C 1
ATOM 5718 O O . GLU A 1 740 ? -32.417 -12.891 48.649 1.00 94.75 740 GLU A O 1
ATOM 5723 N N . ALA A 1 741 ? -30.479 -13.970 48.191 1.00 92.50 741 ALA A N 1
ATOM 5724 C CA . ALA A 1 741 ? -30.125 -13.295 46.941 1.00 92.50 741 ALA A CA 1
ATOM 5725 C C . ALA A 1 741 ? -29.972 -14.337 45.816 1.00 92.50 741 ALA A C 1
ATOM 5727 O O . ALA A 1 741 ? -29.334 -15.371 46.037 1.00 92.50 741 ALA A O 1
ATOM 5728 N N . LYS A 1 742 ? -30.556 -14.086 44.639 1.00 90.94 742 LYS A N 1
ATOM 5729 C CA . LYS A 1 742 ? -30.522 -14.960 43.445 1.00 90.94 742 LYS A CA 1
ATOM 5730 C C . LYS A 1 742 ? -30.246 -14.126 42.186 1.00 90.94 742 LYS A C 1
ATOM 5732 O O . LYS A 1 742 ? -30.463 -12.922 42.222 1.00 90.94 742 LYS A O 1
ATOM 5737 N N . SER A 1 743 ? -29.749 -14.747 41.116 1.00 84.00 743 SER A N 1
ATOM 5738 C CA . SER A 1 743 ? -29.470 -14.121 39.812 1.00 84.00 743 SER A CA 1
ATOM 5739 C C . SER A 1 743 ? -29.886 -15.038 38.676 1.00 84.00 743 SER A C 1
ATOM 5741 O O . SER A 1 743 ? -29.926 -16.270 38.914 1.00 84.00 743 SER A O 1
#

Sequence (743 aa):
MKQVRKSLSKIVAVMLTAAMLIQPYGVQETKAEKSTYGINNPVITSTATIWDSIYFGTYNNEKIRWRVLDVNGEDAFLFSESVLDVQPFHNKSDNNVSWASSSLRTWLNSTFLDKAFTEDEKKQIMNYPFEVDTNPEQATSFPWSVTVDQVSLPSIKEVSMGKYGFESVYNIASATRETETGTGVWWLRTNGGGDGLIADVTEDGCGVYTGISTWNELTGEARTAGIRPVIHLNLKGADFENAGSIKKMVERNTQVISTDAPTQQPSTNSPTQTKTPDLSTPEQSEAPTASPDKTPVPSNDFEDDAEIPKGYEAIATIDDLAGIRNDLNGKYILTKDIDLSETKYGGMYDSGNGWSPIENFAGVLDGNGHKIKGMHIFGELEENKIYDVGLFANLNRGAVIERLGMTGVDIDVTTGDVDDGHLISDLRYNIGAIAGRGYKCSISECYAEGTISVKGKEGDDIGGVIGRMVGERYYETEKINDCYNLINIQAEDTKNVGGICGYLNQIELEKCYNIGKVNDGNNGGAIIGTVEKYGGRISDCLYLVGSGTKDSEGTPLTEKQMQDLNWYTNFDFIDVWDIDSNSGIPYPQLKRNPQVRLKGIKVKYNPAKLEYNQGDRISLRGGEIELQYENGKTALVSMDETMLGHYDMMKIGKQTIEVKRLNKTASFTINVNPIPVKQITLDR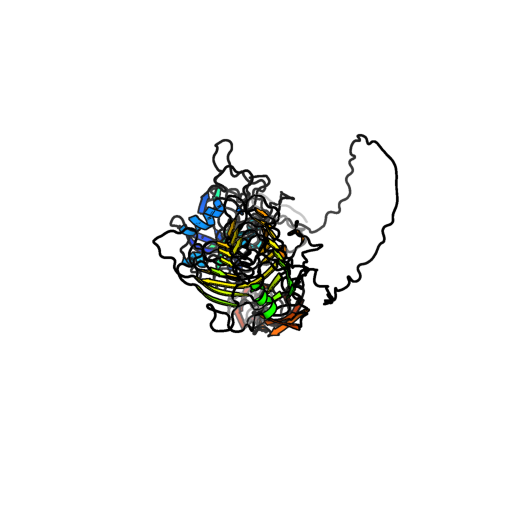TQLVLKKGETATLTAMVFPENATNKDVEWSSQNSSIARIDQNGKITAVSPGNTVIEAKS

Solvent-accessible surface area (backbone atoms only — not comparable to full-atom values): 40661 Å² total; per-residue (Å²): 133,82,90,85,81,89,78,90,84,87,82,89,85,87,90,87,90,87,75,83,88,71,78,79,81,72,79,78,78,62,75,57,69,80,42,98,82,79,56,37,39,33,36,59,59,79,55,33,27,35,24,28,26,30,32,58,50,36,45,99,92,38,72,36,47,29,33,30,33,38,65,61,92,49,40,32,36,32,34,42,49,46,66,78,48,74,47,37,53,28,90,64,94,57,64,81,63,46,52,87,74,20,50,37,46,54,37,36,63,39,63,45,44,64,60,26,32,53,78,72,54,48,72,26,37,36,78,38,77,44,70,34,53,60,39,91,85,51,93,83,64,88,58,60,57,62,44,76,34,46,36,41,52,47,32,65,65,60,62,18,27,53,77,48,41,23,52,63,62,43,74,39,69,28,58,65,62,33,50,78,81,60,77,58,41,27,53,34,41,17,49,19,59,46,86,30,18,33,18,33,31,40,44,62,15,23,33,39,64,56,33,48,56,36,51,36,85,90,77,75,43,58,36,64,32,28,39,41,45,27,38,39,35,33,58,78,83,49,88,64,44,86,61,55,68,48,76,32,66,43,89,68,80,87,72,80,81,72,94,66,82,80,79,85,75,88,82,88,80,85,82,85,85,83,81,84,87,87,84,82,89,86,85,90,81,84,87,84,88,78,82,96,73,81,81,80,79,84,72,92,73,74,71,94,74,73,76,76,58,92,80,48,44,76,26,66,44,64,66,45,59,61,46,43,77,80,45,38,67,43,37,36,30,39,78,45,61,33,72,38,68,79,36,74,63,21,65,100,53,37,99,44,57,24,61,66,47,42,66,67,29,32,20,36,42,34,19,72,30,26,36,46,28,31,44,32,38,48,45,78,42,64,57,82,60,71,48,43,37,29,58,22,13,28,34,26,68,65,13,36,41,30,32,32,35,38,32,55,31,37,37,44,40,34,60,43,66,65,74,96,82,63,93,64,93,77,76,42,44,18,32,11,54,55,19,1,30,36,34,38,30,28,40,31,48,30,37,29,28,36,39,36,37,35,50,43,46,80,60,28,19,31,12,31,39,27,0,30,41,39,43,59,87,91,58,97,74,38,30,41,30,52,27,40,18,48,24,34,35,42,38,38,57,32,50,18,31,10,18,38,28,1,32,38,29,27,33,40,39,32,48,26,38,14,60,11,40,28,43,21,96,60,52,11,6,20,34,36,24,42,72,49,98,79,52,46,46,80,42,75,25,37,24,37,65,81,12,25,67,33,95,30,81,52,46,67,27,51,74,71,47,50,53,37,71,84,76,46,81,87,58,52,64,87,78,47,33,40,71,41,64,46,24,78,54,42,31,75,35,40,57,65,46,63,62,62,38,50,66,41,47,38,65,71,34,69,32,76,58,45,75,41,45,50,65,47,81,89,54,46,59,73,14,26,34,34,39,33,32,69,88,70,51,71,49,80,43,75,53,55,79,88,28,48,51,86,81,61,48,75,52,68,42,79,44,75,42,39,38,44,57,78,86,33,60,32,62,52,68,37,35,22,38,77,36,69,68,78,47,76,47,61,82,62,94,78,86,89,73,55,70,73,38,70,52,73,56,52,77,49,55,29,52,87,74,27,68,65,71,64,62,51,60,45,44,80,35,61,71,32,32,36,57,42,83,80,34,41,33,38,28,62,37,93,78,89,69,55,75,48,78,47,115

Nearest PDB structures (foldseek):
  7quz-assembly2_DDD  TM=9.535E-01  e=1.802E-03  Paenibacillus illinoisensis
  8gyr-assembly2_B  TM=4.241E-01  e=4.496E-06  Leptospira interrogans
  8gyr-assembly1_A  TM=4.320E-01  e=1.343E-05  Leptospira interrogans
  4fd0-assembly1_A  TM=8.550E-01  e=1.208E-02  Bacteroides caccae ATCC 43185
  4fdw-assembly1_A  TM=8.850E-01  e=5.534E-02  Bacteroides ovatus ATCC 8483

pLDDT: mean 77.4, std 21.77, range [20.88, 98.44]

Radius of gyration: 34.97 Å; Cα contacts (8 Å, |Δi|>4): 1784; chains: 1; bounding box: 99×75×111 Å

Mean predicted aligned error: 19.44 Å

Secondary structure (DSSP, 8-state):
-------------------------PPP-------TTS--PPEE-SSEEEEEEEEEEEETTEEEEEEEEEEETTEEEEEESS--EEEES-SS--TT--TTT-HHHHHIIIIIHHHH--HHHHTTB--EEEE-PPPTT-SSS----EEEESSBPPPTTGGG-GGGT--S-TTS--TTT--SS----EEEEEE-SSTTEEEEE-TTS-EEEEEEESEETTTTEE-EEEE--EEEEETTT---EEEEEEEEE--------------------PPPP------------PPPP-----PPP--S---S--PPPTTPEEE-SHHHHHHGGG-TT-EEEESS-EE-TT----GGG-SSS-PPPBPSB-SEEE-TT-EEE--EEEEEPPTT---EESSEEEE-TT-EEES-EEEEEEEEEEPPP--TT---TT---EE-SSEEEEES-EEES-EEEEEEEEE--TT-EEESSEEEEE--TT-TT-EEES-EE-PEEEEES-SEEESSEEEEESSEEES-EE-S-EE-SS--BSSEEEE-TTT-EEES-EEETTSSSB--SSEEE-HHHHT-GGG-TTS-TTTTEEE-TTBSS-SEEETTSPPPBEEEEEEEE--S--EEETTPPP--TT-EEEEEETTS-EEEEE--GGGB----TTS-EEEEEEEEETTEEEEEEEEEE-----EEEES-S-----TT-EEE--EEEESTT-S----EEEES-TTTEEE-TT-EEEE-SSS---EEEE-

Foldseek 3Di:
DDDDDDDDDDDDDDDDDDDDDDDPPADDFPDFDQAPLRATAWGAHQWKIKFWWWFAFDAPNHTFIWTFLDDDHQKTKTKTQAQRDKDQQAFDPDQADANVNTVVQVCVQPVVCVRGHDPLSLVQWAQDFAFQAALPLDPDDDRGDTHRGSKFFAYLCSQLDVRSVHPVQQQDQWQSQAHPVLDWKAFHNYAAPDGQFGWIAGSSRGTHRNHHHQADPVVRGGDITTGMMITMGRNVSDDIGGPGMDMGTGNDDPDDPPPDDDDDDDDDDDDDDDDDDDDDDDDDDDDDDDDDDDDDDPDPCPPLPDDDPPQEDEDDEPVSLVCCLVPLAGHYEYSAAYELLAAAADPPFDPTRADDAREDRQYEYHPQQYEHENHETEEEAEEPAEFKEENHSEYEANYEYENYEYYAYYAAYEYYDYPPPDPPVPREYAYEHHIREYENYEYYLYEYEHEHHYAYAEHHQEEHHIRYYEYDADDPHHEYYLYEYQYAYHAEHYQQAEHHIREDEQYEYELYEYEHAHHYPHWHEDHTRDYDPPHYYYYQYEYEPRSTPHHDPHHYDHLVRQLDCVSNVPDDCPQFWDADLQFPRRGIHGPSHGGWGFPAKEWPWAAPAQEAAQPDDDDQHRTWMWTATPVGDIDIDRDDPVQWDDDHSNDAAKDWIWGDDRPHIYIDIHGYHFAAWDDKDKPDQDDDDDAFDKDAIDIDTPPNRGNDPQKDKDKPDVCQWGADSRRMIHGRDDDDIGMDIDD